Protein AF-0000000078977276 (afdb_homodimer)

Sequence (612 aa):
MGPTPCRNLHWVFKVGDRTATIRFYEDVLLMKPLRHEEFTEGCAAACNGPYDGMWSKTMIGYGPEDDNFVLELTYNYGVKSYELGNDYMGITIRSKRVYGNIQVPCVEVAAPDGYRFWVQDEEPQLPGPSSSSPSSPPCPMTELRLHVTDLERSLAFWSGFLGFSSRRPAPGEALLSCGPGQCELRLVQLPQGQPLQRGTAFGRVAFACPGEQLQQLEADVRAAGYTVHTPYVSLDTPGKATVQVVILQDPDGHEICFVGDAGFRELSVWDPSASRLLAEALEKDRSAEWFKQREEREARMRAKGVMGPTPCRNLHWVFKVGDRTATIRFYEDVLLMKPLRHEEFTEGCAAACNGPYDGMWSKTMIGYGPEDDNFVLELTYNYGVKSYELGNDYMGITIRSKRVYGNIQVPCVEVAAPDGYRFWVQDEEPQLPGPSSSSPSSPPCPMTELRLHVTDLERSLAFWSGFLGFSSRRPAPGEALLSCGPGQCELRLVQLPQGQPLQRGTAFGRVAFACPGEQLQQLEADVRAAGYTVHTPYVSLDTPGKATVQVVILQDPDGHEICFVGDAGFRELSVWDPSASRLLAEALEKDRSAEWFKQREEREARMRAKGV

pLDDT: mean 92.53, std 9.98, range [44.12, 98.81]

Nearest PDB structures (foldseek):
  3zi1-assembly1_A  TM=5.920E-01  e=2.565E-27  Homo sapiens
  3rri-assembly1_A  TM=7.512E-01  e=1.408E-07  Alicyclobacillus acidocaldarius subsp. acidocaldarius DSM 446
  3hnq-assembly1_A  TM=7.568E-01  e=2.125E-07  Salmonella enterica subsp. enterica serovar Typhimurium
  3ey8-assembly1_A  TM=7.517E-01  e=6.900E-07  Vibrio cholerae
  3zw5-assembly1_B  TM=7.588E-01  e=9.823E-07  Homo sapiens

Foldseek 3Di:
DDDPPDDAFEEEDEDAPPVVVVCCCCQQQVKAWDDKDKDAAADPVCSQHPDGGIKMWTWIGRDDRVPDYTYIYIYDPPHRDDDDDPPDDDDDDDDPVSVVSHDDQWDWDADPVGHIDIAGPDADDDFPPPPPPVPDGQDRQAEDEDEDADPVQQCCVVCVPVNWDWDDPDPQKIWTHPDTSHRIYIYGHDPHPDADDCPPVHDEEEDEDAPVCQQVVVVSCVVVPFFWPDHWDWDDDPPAFIKIWTWGAGPNGHIYIYIHDVRVVRRVPDDPCVVVVVVVVVVPDCVVVVVVVVVVVVVVVVVVVD/DDDPPDDAFEEEDEDAPPVVVVCCCCQQQVKAWDDKDKDAAADPVCSQHPDGGIKMWTWIGHDDRVPDYTYIYIYDPPHRDDDDDPPDDDDDDDDPVSVVSHDDQWDWDADPVGHIDIAGPDADDDFPPPDPPVPDGQDRQAEDEDEDADPVQQCCVVCVPVNWDWDDPDPQKIWTHPDTSHRIYIYGHDPHPDADDCPPVHDEEEDEDAPVCQQVVVVSCVVVPFFWPAHWDWDDDPPAFIKIWTWGAGPNGHIYIYIHDVRVVRRVPDDPCVVVVVVVVVVPDCVVVVVVVVVVVVVVVVVVVD

Secondary structure (DSSP, 8-state):
---SS-EEEEEEEEES-HHHHHHIIIIIS--EEEEEEEESS--TT-TT-S--S-EEEEEEESS-TTT--EEEEEEETT-----B-SSEEEEEEE-HHHHHH---SEEEEE-TTS-EEEEESSPPPPP-TT-S-TTSPPPSEEEEEEEES-HHHHHIIIIIIT--EEE-SSTTEEEEESSTTSPEEEEEEPPTTPPP--BS---EEEEEE-GGGHHHHHHHHHHTT-EEEEEEEEE--TTS--EEEEEEE-TT--EEEEEEHHHHHHHT---TTHHHHHHHHHHH--HHHHHHHHHHHHHHHHHTT-/---SS-EEEEEEEEES-HHHHHHIIIIIS--EEEEEEEESS--TT-TT-S--S-EEEEEEESS-TTT--EEEEEEETT-----B-SSEEEEEEE-HHHHHH---SEEEEE-TTS-EEEEESSPPPPP-TT-S-TTSPPPSEEEEEEEES-HHHHHIIIIIIT--EEE-SSTTEEEEESSTTSPEEEEEEPPTTPPP--BS---EEEEEE-GGGHHHHHHHHHHTT-EEEEEEEEE--TTS--EEEEEEE-TT--EEEEEEHHHHHHHT---TTHHHHHHHHHHH--HHHHHHHHHHHHHHHHHTT-

Radius of gyration: 29.67 Å; Cα contacts (8 Å, |Δi|>4): 1349; chains: 2; bounding box: 80×82×67 Å

Structure (mmCIF, N/CA/C/O backbone):
data_AF-0000000078977276-model_v1
#
loop_
_entity.id
_entity.type
_entity.pdbx_description
1 polymer 'VOC domain-containing protein'
#
loop_
_atom_site.group_PDB
_atom_site.id
_atom_site.type_symbol
_atom_site.label_atom_id
_atom_site.label_alt_id
_atom_site.label_comp_id
_atom_site.label_asym_id
_atom_site.label_entity_id
_atom_site.label_seq_id
_atom_site.pdbx_PDB_ins_code
_atom_site.Cartn_x
_atom_site.Cartn_y
_atom_site.Cartn_z
_atom_site.occupancy
_atom_site.B_iso_or_equiv
_atom_site.auth_seq_id
_atom_site.auth_comp_id
_atom_site.auth_asym_id
_atom_site.auth_atom_id
_atom_site.pdbx_PDB_model_num
ATOM 1 N N . MET A 1 1 ? -13.047 23.141 29.188 1 70.69 1 MET A N 1
ATOM 2 C CA . MET A 1 1 ? -13.602 23.031 27.844 1 70.69 1 MET A CA 1
ATOM 3 C C . MET A 1 1 ? -12.531 23.297 26.781 1 70.69 1 MET A C 1
ATOM 5 O O . MET A 1 1 ? -11.641 24.125 27 1 70.69 1 MET A O 1
ATOM 9 N N . GLY A 1 2 ? -12.43 22.5 25.719 1 82.69 2 GLY A N 1
ATOM 10 C CA . GLY A 1 2 ? -11.43 22.688 24.672 1 82.69 2 GLY A CA 1
ATOM 11 C C . GLY A 1 2 ? -11.586 23.984 23.922 1 82.69 2 GLY A C 1
ATOM 12 O O . GLY A 1 2 ? -12.562 24.719 24.125 1 82.69 2 GLY A O 1
ATOM 13 N N . PRO A 1 3 ? -10.57 24.438 23.234 1 92.06 3 PRO A N 1
ATOM 14 C CA . PRO A 1 3 ? -10.633 25.688 22.484 1 92.06 3 PRO A CA 1
ATOM 15 C C . PRO A 1 3 ? -11.766 25.719 21.453 1 92.06 3 PRO A C 1
ATOM 17 O O . PRO A 1 3 ? -11.984 24.734 20.75 1 92.06 3 PRO A O 1
ATOM 20 N N . THR A 1 4 ? -12.562 26.828 21.406 1 92.12 4 THR A N 1
ATOM 21 C CA . THR A 1 4 ? -13.664 27 20.469 1 92.12 4 THR A CA 1
ATOM 22 C C . THR A 1 4 ? -13.891 28.484 20.172 1 92.12 4 THR A C 1
ATOM 24 O O . THR A 1 4 ? -13.859 29.312 21.078 1 92.12 4 THR A O 1
ATOM 27 N N . PRO A 1 5 ? -14.18 28.812 18.969 1 94.31 5 PRO A N 1
ATOM 28 C CA . PRO A 1 5 ? -14.094 28 17.75 1 94.31 5 PRO A CA 1
ATOM 29 C C . PRO A 1 5 ? -12.664 27.594 17.406 1 94.31 5 PRO A C 1
ATOM 31 O O . PRO A 1 5 ? -11.711 28.234 17.859 1 94.31 5 PRO A O 1
ATOM 34 N N . CYS A 1 6 ? -12.539 26.531 16.797 1 95.62 6 CYS A N 1
ATOM 35 C CA . CYS A 1 6 ? -11.242 25.984 16.391 1 95.62 6 CYS A CA 1
ATOM 36 C C . CYS A 1 6 ? -11.141 25.859 14.883 1 95.62 6 CYS A C 1
ATOM 38 O O . CYS A 1 6 ? -12.094 25.438 14.227 1 95.62 6 CYS A O 1
ATOM 40 N N . ARG A 1 7 ? -9.992 26.25 14.344 1 95.88 7 ARG A 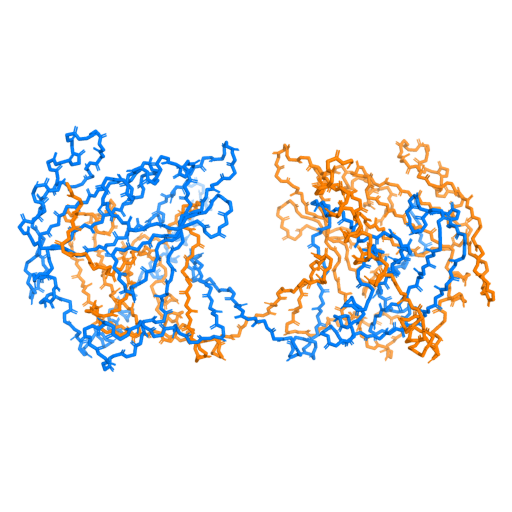N 1
ATOM 41 C CA . ARG A 1 7 ? -9.703 26.172 12.914 1 95.88 7 ARG A CA 1
ATOM 42 C C . ARG A 1 7 ? -8.406 25.422 12.656 1 95.88 7 ARG A C 1
ATOM 44 O O . ARG A 1 7 ? -7.371 25.719 13.258 1 95.88 7 ARG A O 1
ATOM 51 N N . ASN A 1 8 ? -8.492 24.391 11.836 1 95.88 8 ASN A N 1
ATOM 52 C CA . ASN A 1 8 ? -7.238 23.719 11.5 1 95.88 8 ASN A CA 1
ATOM 53 C C . ASN A 1 8 ? -6.383 24.578 10.57 1 95.88 8 ASN A C 1
ATOM 55 O O . ASN A 1 8 ? -6.906 25.359 9.781 1 95.88 8 ASN A O 1
ATOM 59 N N . LEU A 1 9 ? -5.141 24.438 10.672 1 98.06 9 LEU A N 1
ATOM 60 C CA . LEU A 1 9 ? -4.242 25.328 9.945 1 98.06 9 LEU A CA 1
ATOM 61 C C . LEU A 1 9 ? -3.301 24.547 9.039 1 98.06 9 LEU A C 1
ATOM 63 O O . LEU A 1 9 ? -3.355 24.672 7.816 1 98.06 9 LEU A O 1
ATOM 67 N N . HIS A 1 10 ? -2.365 23.75 9.68 1 98.75 10 HIS A N 1
ATOM 68 C CA . HIS A 1 10 ? -1.341 23.125 8.852 1 98.75 10 HIS A CA 1
ATOM 69 C C . HIS A 1 10 ? -0.659 21.969 9.578 1 98.75 10 HIS A C 1
ATOM 71 O O . HIS A 1 10 ? -0.83 21.812 10.789 1 98.75 10 HIS A O 1
ATOM 77 N N . TRP A 1 11 ? -0.006 21.125 8.773 1 98.69 11 TRP A N 1
ATOM 78 C CA . TRP A 1 11 ? 0.954 20.125 9.234 1 98.69 11 TRP A CA 1
ATOM 79 C C . TRP A 1 11 ? 2.379 20.531 8.875 1 98.69 11 TRP A C 1
ATOM 81 O O . TRP A 1 11 ? 2.637 21 7.766 1 98.69 11 TRP A O 1
ATOM 91 N N . VAL A 1 12 ? 3.27 20.344 9.859 1 98.44 12 VAL A N 1
ATOM 92 C CA . VAL A 1 12 ? 4.656 20.75 9.664 1 98.44 12 VAL A CA 1
ATOM 93 C C . VAL A 1 12 ? 5.496 19.547 9.25 1 98.44 12 VAL A C 1
ATOM 95 O O . VAL A 1 12 ? 5.508 18.531 9.945 1 98.44 12 VAL A O 1
ATOM 98 N N . PHE A 1 13 ? 6.219 19.672 8.148 1 98.12 13 PHE A N 1
ATOM 99 C CA . PHE A 1 13 ? 7.234 18.719 7.734 1 98.12 13 PHE A CA 1
ATOM 100 C C . PHE A 1 13 ? 8.633 19.297 7.914 1 98.12 13 PHE A C 1
ATOM 102 O O . PHE A 1 13 ? 8.852 20.484 7.691 1 98.12 13 PHE A O 1
ATOM 109 N N . LYS A 1 14 ? 9.547 18.453 8.242 1 97.31 14 LYS A N 1
ATOM 110 C CA . LYS A 1 14 ? 10.969 18.75 8.109 1 97.31 14 LYS A CA 1
ATOM 111 C C . LYS A 1 14 ? 11.523 18.203 6.797 1 97.31 14 LYS A C 1
ATOM 113 O O . LYS A 1 14 ? 11.305 17.031 6.465 1 97.31 14 LYS A O 1
ATOM 118 N N . VAL A 1 15 ? 12.234 19.047 6.113 1 96.5 15 VAL A N 1
ATOM 119 C CA . VAL A 1 15 ? 12.641 18.656 4.77 1 96.5 15 VAL A CA 1
ATOM 120 C C . VAL A 1 15 ? 14.164 18.703 4.652 1 96.5 15 VAL A C 1
ATOM 122 O O . VAL A 1 15 ? 14.805 19.609 5.184 1 96.5 15 VAL A O 1
ATOM 125 N N . GLY A 1 16 ? 14.742 17.75 3.951 1 93.88 16 GLY A N 1
ATOM 126 C CA . GLY A 1 16 ? 16.172 17.672 3.729 1 93.88 16 GLY A CA 1
ATOM 127 C C . GLY A 1 16 ? 16.609 18.281 2.41 1 93.88 16 GLY A C 1
ATOM 128 O O . GLY A 1 16 ? 17.25 19.344 2.393 1 93.88 16 GLY A O 1
ATOM 129 N N . ASP A 1 17 ? 16.172 17.734 1.27 1 91.12 17 ASP A N 1
ATOM 130 C CA . ASP A 1 17 ? 16.438 18.25 -0.065 1 91.12 17 ASP A CA 1
ATOM 131 C C . ASP A 1 17 ? 15.359 19.234 -0.494 1 91.12 17 ASP A C 1
ATOM 133 O O . ASP A 1 17 ? 14.344 18.844 -1.073 1 91.12 17 ASP A O 1
ATOM 137 N N . ARG A 1 18 ? 15.648 20.453 -0.232 1 92.75 18 ARG A N 1
ATOM 138 C CA . ARG A 1 18 ? 14.641 21.484 -0.419 1 92.75 18 ARG A CA 1
ATOM 139 C C . ARG A 1 18 ? 14.234 21.594 -1.886 1 92.75 18 ARG A C 1
ATOM 141 O O . ARG A 1 18 ? 13.062 21.781 -2.201 1 92.75 18 ARG A O 1
ATOM 148 N N . THR A 1 19 ? 15.188 21.469 -2.809 1 92.62 19 THR A N 1
ATOM 149 C CA . THR A 1 19 ? 14.906 21.609 -4.234 1 92.62 19 THR A CA 1
ATOM 150 C C . THR A 1 19 ? 13.992 20.5 -4.723 1 92.62 19 THR A C 1
ATOM 152 O O . THR A 1 19 ? 12.961 20.75 -5.336 1 92.62 19 THR A O 1
ATOM 155 N N . ALA A 1 20 ? 14.375 19.266 -4.434 1 94 20 ALA A N 1
ATOM 156 C CA . ALA A 1 20 ? 13.555 18.125 -4.832 1 94 20 ALA A CA 1
ATOM 157 C C . ALA A 1 20 ? 12.172 18.188 -4.184 1 94 20 ALA A C 1
ATOM 159 O O . ALA A 1 20 ? 11.172 17.844 -4.809 1 94 20 ALA A O 1
ATOM 160 N N . THR A 1 21 ? 12.188 18.656 -2.994 1 96.06 21 THR A N 1
ATOM 161 C CA . THR A 1 21 ? 10.945 18.75 -2.238 1 96.06 21 THR A CA 1
ATOM 162 C C . THR A 1 21 ? 9.992 19.766 -2.885 1 96.06 21 THR A C 1
ATOM 164 O O . THR A 1 21 ? 8.82 19.469 -3.098 1 96.06 21 THR A O 1
ATOM 167 N N . ILE A 1 22 ? 10.445 20.891 -3.158 1 96.75 22 ILE A N 1
ATOM 168 C CA . ILE A 1 22 ? 9.602 21.922 -3.74 1 96.75 22 ILE A CA 1
ATOM 169 C C . ILE A 1 22 ? 9.086 21.469 -5.102 1 96.75 22 ILE A C 1
ATOM 171 O O . ILE A 1 22 ? 7.918 21.672 -5.434 1 96.75 22 ILE A O 1
ATOM 175 N N . ARG A 1 23 ? 9.914 20.797 -5.914 1 95.81 23 ARG A N 1
ATOM 176 C CA . ARG A 1 23 ? 9.484 20.25 -7.195 1 95.81 23 ARG A CA 1
ATOM 177 C C . ARG A 1 23 ? 8.352 19.25 -7.008 1 95.81 23 ARG A C 1
ATOM 179 O O . ARG A 1 23 ? 7.391 19.234 -7.781 1 95.81 23 ARG A O 1
ATOM 186 N N . PHE A 1 24 ? 8.484 18.422 -6.008 1 97.06 24 PHE A N 1
ATOM 187 C CA . PHE A 1 24 ? 7.449 17.438 -5.73 1 97.06 24 PHE A CA 1
ATOM 188 C C . PHE A 1 24 ? 6.125 18.125 -5.414 1 97.06 24 PHE A C 1
ATOM 190 O O . PHE A 1 24 ? 5.094 17.797 -6.004 1 97.06 24 PHE A O 1
ATOM 197 N N . TYR A 1 25 ? 6.094 19.078 -4.559 1 98.38 25 TYR A N 1
ATOM 198 C CA . TYR A 1 25 ? 4.852 19.672 -4.086 1 98.38 25 TYR A CA 1
ATOM 199 C C . TYR A 1 25 ? 4.238 20.578 -5.152 1 98.38 25 TYR A C 1
ATOM 201 O O . TYR A 1 25 ? 3.014 20.641 -5.285 1 98.38 25 TYR A O 1
ATOM 209 N N . GLU A 1 26 ? 5.086 21.219 -5.934 1 98.06 26 GLU A N 1
ATOM 210 C CA . GLU A 1 26 ? 4.566 22.125 -6.961 1 98.06 26 GLU A CA 1
ATOM 211 C C . GLU A 1 26 ? 4.188 21.359 -8.227 1 98.06 26 GLU A C 1
ATOM 213 O O . GLU A 1 26 ? 3.113 21.578 -8.789 1 98.06 26 GLU A O 1
ATOM 218 N N . ASP A 1 27 ? 5.09 20.453 -8.648 1 97.06 27 ASP A N 1
ATOM 219 C CA . ASP A 1 27 ? 4.926 19.859 -9.969 1 97.06 27 ASP A CA 1
ATOM 220 C C . ASP A 1 27 ? 4.102 18.562 -9.898 1 97.06 27 ASP A C 1
ATOM 222 O O . ASP A 1 27 ? 3.381 18.234 -10.844 1 97.06 27 ASP A O 1
ATOM 226 N N . VAL A 1 28 ? 4.203 17.844 -8.797 1 96.38 28 VAL A N 1
ATOM 227 C CA . VAL A 1 28 ? 3.484 16.578 -8.68 1 96.38 28 VAL A CA 1
ATOM 228 C C . VAL A 1 28 ? 2.145 16.797 -7.984 1 96.38 28 VAL A C 1
ATOM 230 O O . VAL A 1 28 ? 1.091 16.453 -8.523 1 96.38 28 VAL A O 1
ATOM 233 N N . LEU A 1 29 ? 2.141 17.438 -6.859 1 98 29 LEU A N 1
ATOM 234 C CA . LEU A 1 29 ? 0.907 17.625 -6.105 1 98 29 LEU A CA 1
ATOM 235 C C . LEU A 1 29 ? 0.214 18.922 -6.516 1 98 29 LEU A C 1
ATOM 237 O O . LEU A 1 29 ? -0.902 19.203 -6.07 1 98 29 LEU A O 1
ATOM 241 N N . LEU A 1 30 ? 0.873 19.75 -7.301 1 98.31 30 LEU A N 1
ATOM 242 C CA . LEU A 1 30 ? 0.306 20.938 -7.922 1 98.31 30 LEU A CA 1
ATOM 243 C C . LEU A 1 30 ? -0.084 21.969 -6.863 1 98.31 30 LEU A C 1
ATOM 245 O O . LEU A 1 30 ? -1.109 22.641 -6.992 1 98.31 30 LEU A O 1
ATOM 249 N N . MET A 1 31 ? 0.7 22.031 -5.785 1 98.44 31 MET A N 1
ATOM 250 C CA . MET A 1 31 ? 0.501 23.062 -4.777 1 98.44 31 MET A CA 1
ATOM 251 C C . MET A 1 31 ? 1.223 24.359 -5.168 1 98.44 31 MET A C 1
ATOM 253 O O . MET A 1 31 ? 2.035 24.359 -6.094 1 98.44 31 MET A O 1
ATOM 257 N N . LYS A 1 32 ? 0.881 25.375 -4.43 1 97.69 32 LYS A N 1
ATOM 258 C CA . LYS A 1 32 ? 1.524 26.656 -4.645 1 97.69 32 LYS A CA 1
ATOM 259 C C . LYS A 1 32 ? 2.096 27.219 -3.344 1 97.69 32 LYS A C 1
ATOM 261 O O . LYS A 1 32 ? 1.455 27.141 -2.293 1 97.69 32 LYS A O 1
ATOM 266 N N . PRO A 1 33 ? 3.305 27.844 -3.4 1 98.44 33 PRO A N 1
ATOM 267 C CA . PRO A 1 33 ? 3.795 28.562 -2.219 1 98.44 33 PRO A CA 1
ATOM 268 C C . PRO A 1 33 ? 2.885 29.719 -1.807 1 98.44 33 PRO A C 1
ATOM 270 O O . PRO A 1 33 ? 2.422 30.469 -2.662 1 98.44 33 PRO A O 1
ATOM 273 N N . LEU A 1 34 ? 2.678 29.797 -0.556 1 98.31 34 LEU A N 1
ATOM 274 C CA . LEU A 1 34 ? 1.812 30.844 -0.014 1 98.31 34 LEU A CA 1
ATOM 275 C C . LEU A 1 34 ? 2.631 31.906 0.7 1 98.31 34 LEU A C 1
ATOM 277 O O . LEU A 1 34 ? 2.289 33.094 0.654 1 98.31 34 LEU A O 1
ATOM 281 N N . ARG A 1 35 ? 3.713 31.453 1.392 1 97.19 35 ARG A N 1
ATOM 282 C CA . ARG A 1 35 ? 4.684 32.344 2.041 1 97.19 35 ARG A CA 1
ATOM 283 C C . ARG A 1 35 ? 6.031 31.641 2.197 1 97.19 35 ARG A C 1
ATOM 285 O O . ARG A 1 35 ? 6.102 30.406 2.236 1 97.19 35 ARG A O 1
ATOM 292 N N . HIS A 1 36 ? 7.02 32.438 2.203 1 96.81 36 HIS A N 1
ATOM 293 C CA . HIS A 1 36 ? 8.383 31.953 2.43 1 96.81 36 HIS A CA 1
ATOM 294 C C . HIS A 1 36 ? 9.164 32.906 3.32 1 96.81 36 HIS A C 1
ATOM 296 O O . HIS A 1 36 ? 9.195 34.125 3.059 1 96.81 36 HIS A O 1
ATOM 302 N N . GLU A 1 37 ? 9.688 32.375 4.352 1 95.25 37 GLU A N 1
ATOM 303 C CA . GLU A 1 37 ? 10.484 33.156 5.293 1 95.25 37 GLU A CA 1
ATOM 304 C C . GLU A 1 37 ? 11.828 32.5 5.559 1 95.25 37 GLU A C 1
ATOM 306 O O . GLU A 1 37 ? 11.922 31.266 5.629 1 95.25 37 GLU A O 1
ATOM 311 N N . GLU A 1 38 ? 12.836 33.281 5.711 1 94.44 38 GLU A N 1
ATOM 312 C CA . GLU A 1 38 ? 14.172 32.844 6.109 1 94.44 38 GLU A CA 1
ATOM 313 C C . GLU A 1 38 ? 14.531 33.375 7.5 1 94.44 38 GLU A C 1
ATOM 315 O O . GLU A 1 38 ? 14.234 34.5 7.832 1 94.44 38 GLU A O 1
ATOM 320 N N . PHE A 1 39 ? 15.125 32.469 8.234 1 93.62 39 PHE A N 1
ATOM 321 C CA . PHE A 1 39 ? 15.492 32.812 9.602 1 93.62 39 PHE A CA 1
ATOM 322 C C . PHE A 1 39 ? 16.969 32.531 9.859 1 93.62 39 PHE A C 1
ATOM 324 O O . PHE A 1 39 ? 17.5 31.531 9.391 1 93.62 39 PHE A O 1
ATOM 331 N N . THR A 1 40 ? 17.531 33.406 10.688 1 91.44 40 THR A N 1
ATOM 332 C CA . THR A 1 40 ? 18.953 33.25 10.969 1 91.44 40 THR A CA 1
ATOM 333 C C . THR A 1 40 ? 19.156 32.656 12.367 1 91.44 40 THR A C 1
ATOM 335 O O . THR A 1 40 ? 20.281 32.344 12.742 1 91.44 40 THR A O 1
ATOM 338 N N . GLU A 1 41 ? 18.094 32.656 13.133 1 88.25 41 GLU A N 1
ATOM 339 C CA . GLU A 1 41 ? 18.125 32.062 14.469 1 88.25 41 GLU A CA 1
ATOM 340 C C . GLU A 1 41 ? 17 31.047 14.664 1 88.25 41 GLU A C 1
ATOM 342 O O . GLU A 1 41 ? 15.992 31.094 13.969 1 88.25 41 GLU A O 1
ATOM 347 N N . GLY A 1 42 ? 17.203 30.219 15.562 1 87.88 42 GLY A N 1
ATOM 348 C CA . GLY A 1 42 ? 16.188 29.219 15.852 1 87.88 42 GLY A CA 1
ATOM 349 C C . GLY A 1 42 ? 14.875 29.812 16.344 1 87.88 42 GLY A C 1
ATOM 350 O O . GLY A 1 42 ? 14.852 30.953 16.828 1 87.88 42 GLY A O 1
ATOM 351 N N . CYS A 1 43 ? 13.844 29.078 16.203 1 88.75 43 CYS A N 1
ATOM 352 C CA . CYS A 1 43 ? 12.516 29.5 16.656 1 88.75 43 CYS A CA 1
ATOM 353 C C . CYS A 1 43 ? 12.305 29.188 18.125 1 88.75 43 CYS A C 1
ATOM 355 O O . CYS A 1 43 ? 12.578 28.078 18.578 1 88.75 43 CYS A O 1
ATOM 357 N N . ALA A 1 44 ? 11.727 30.125 18.859 1 85.88 44 ALA A N 1
ATOM 358 C CA . ALA A 1 44 ? 11.508 29.984 20.297 1 85.88 44 ALA A CA 1
ATOM 359 C C . ALA A 1 44 ? 10.523 28.859 20.594 1 85.88 44 ALA A C 1
ATOM 361 O O . ALA A 1 44 ? 10.547 28.281 21.688 1 85.88 44 ALA A O 1
ATOM 362 N N . ALA A 1 45 ? 9.727 28.531 19.672 1 88.75 45 ALA A N 1
ATOM 363 C CA . ALA A 1 45 ? 8.758 27.453 19.844 1 88.75 45 ALA A CA 1
ATOM 364 C C . ALA A 1 45 ? 9.227 26.172 19.156 1 88.75 45 ALA A C 1
ATOM 366 O O . ALA A 1 45 ? 8.43 25.281 18.875 1 88.75 45 ALA A O 1
ATOM 367 N N . ALA A 1 46 ? 10.406 26.156 18.688 1 89.69 46 ALA A N 1
ATOM 368 C CA . ALA A 1 46 ? 11.023 24.984 18.062 1 89.69 46 ALA A CA 1
ATOM 369 C C . ALA A 1 46 ? 10.297 24.594 16.781 1 89.69 46 ALA A C 1
ATOM 371 O O . ALA A 1 46 ? 10.086 23.406 16.516 1 89.69 46 ALA A O 1
ATOM 372 N N . CYS A 1 47 ? 9.898 25.625 16.094 1 89.75 47 CYS A N 1
ATOM 373 C CA . CYS A 1 47 ? 9.227 25.359 14.828 1 89.75 47 CYS A CA 1
ATOM 374 C C . CYS A 1 47 ? 10.094 24.516 13.906 1 89.75 47 CYS A C 1
ATOM 376 O O . CYS A 1 47 ? 9.594 23.672 13.18 1 89.75 47 CYS A O 1
ATOM 378 N N . ASN A 1 48 ? 11.367 24.703 13.945 1 91.69 48 ASN A N 1
ATOM 379 C CA . ASN A 1 48 ? 12.289 24.016 13.055 1 91.69 48 ASN A CA 1
ATOM 380 C C . ASN A 1 48 ? 12.984 22.844 13.758 1 91.69 48 ASN A C 1
ATOM 382 O O . ASN A 1 48 ? 13.945 22.297 13.234 1 91.69 48 ASN A O 1
ATOM 386 N N . GLY A 1 49 ? 12.539 22.453 14.906 1 89.12 49 GLY A N 1
ATOM 387 C CA . GLY A 1 49 ? 13.164 21.406 15.695 1 89.12 49 GLY A CA 1
ATOM 388 C C . GLY A 1 49 ? 14.258 21.922 16.609 1 89.12 49 GLY A C 1
ATOM 389 O O . GLY A 1 49 ? 14.289 23.109 16.938 1 89.12 49 GLY A O 1
ATOM 390 N N . PRO A 1 50 ? 14.977 21.016 17.109 1 87.69 50 PRO A N 1
ATOM 391 C CA . PRO A 1 50 ? 16.031 21.406 18.047 1 87.69 50 PRO A CA 1
ATOM 392 C C . PRO A 1 50 ? 17.266 21.969 17.344 1 87.69 50 PRO A C 1
ATOM 394 O O . PRO A 1 50 ? 18.406 21.672 17.734 1 87.69 50 PRO A O 1
ATOM 397 N N . TYR A 1 51 ? 17.094 22.688 16.297 1 89.19 51 TYR A N 1
ATOM 398 C CA . TYR A 1 51 ? 18.188 23.203 15.5 1 89.19 51 TYR A CA 1
ATOM 399 C C . TYR A 1 51 ? 18.359 24.703 15.68 1 89.19 51 TYR A C 1
ATOM 401 O O . TYR A 1 51 ? 17.359 25.453 15.672 1 89.19 51 TYR A O 1
ATOM 409 N N . ASP A 1 52 ? 19.594 25.219 15.828 1 85.25 52 ASP A N 1
ATOM 410 C CA . ASP A 1 52 ? 19.828 26.625 16.156 1 85.25 52 ASP A CA 1
ATOM 411 C C . ASP A 1 52 ? 20.453 27.359 14.969 1 85.25 52 ASP A C 1
ATOM 413 O O . ASP A 1 52 ? 20.719 28.562 15.055 1 85.25 52 ASP A O 1
ATOM 417 N N . GLY A 1 53 ? 20.609 26.797 13.883 1 87.69 53 GLY A N 1
ATOM 418 C CA . GLY A 1 53 ? 21.203 27.438 12.719 1 87.69 53 GLY A CA 1
ATOM 419 C C . GLY A 1 53 ? 20.188 28.078 11.797 1 87.69 53 GLY A C 1
ATOM 420 O O . GLY A 1 53 ? 19.047 28.312 12.195 1 87.69 53 GLY A O 1
ATOM 421 N N . MET A 1 54 ? 20.656 28.469 10.656 1 93.56 54 MET A N 1
ATOM 422 C CA . MET A 1 54 ? 19.797 29.062 9.641 1 93.56 54 MET A CA 1
ATOM 423 C C . MET A 1 54 ? 18.734 28.078 9.164 1 93.56 54 MET A C 1
ATOM 425 O O . MET A 1 54 ? 19.031 26.891 8.961 1 93.56 54 MET A O 1
ATOM 429 N N . TRP A 1 55 ? 17.547 28.578 8.984 1 95 55 TRP A N 1
ATOM 430 C CA . TRP A 1 55 ? 16.469 27.719 8.484 1 95 55 TRP A CA 1
ATOM 431 C C . TRP A 1 55 ? 15.43 28.547 7.734 1 95 55 TRP A C 1
ATOM 433 O O . TRP A 1 55 ? 15.492 29.781 7.723 1 95 55 TRP A O 1
ATOM 443 N N . SER A 1 56 ? 14.586 27.891 7.059 1 96.06 56 SER A N 1
ATOM 444 C CA . SER A 1 56 ? 13.508 28.562 6.336 1 96.06 56 SER A CA 1
ATOM 445 C C . SER A 1 56 ? 12.172 27.859 6.57 1 96.06 56 SER A C 1
ATOM 447 O O . SER A 1 56 ? 12.141 26.688 6.969 1 96.06 56 SER A O 1
ATOM 449 N N . LYS A 1 57 ? 11.18 28.609 6.375 1 96.25 57 LYS A N 1
ATOM 450 C CA . LYS A 1 57 ? 9.789 28.172 6.449 1 96.25 57 LYS A CA 1
ATOM 451 C C . LYS A 1 57 ? 9.047 28.484 5.16 1 96.25 57 LYS A C 1
ATOM 453 O O . LYS A 1 57 ? 9.039 29.641 4.703 1 96.25 57 LYS A O 1
ATOM 458 N N . THR A 1 58 ? 8.484 27.484 4.516 1 97.94 58 THR A N 1
ATOM 459 C CA . THR A 1 58 ? 7.629 27.672 3.352 1 97.94 58 THR A CA 1
ATOM 460 C C . THR A 1 58 ? 6.23 27.109 3.613 1 97.94 58 THR A C 1
ATOM 462 O O . THR A 1 58 ? 6.074 25.938 3.934 1 97.94 58 THR A O 1
ATOM 465 N N . MET A 1 59 ? 5.246 27.984 3.578 1 98.44 59 MET A N 1
ATOM 466 C CA . MET A 1 59 ? 3.859 27.531 3.562 1 98.44 59 MET A CA 1
ATOM 467 C C . MET A 1 59 ? 3.398 27.234 2.139 1 98.44 59 MET A C 1
ATOM 469 O O . MET A 1 59 ? 3.57 28.062 1.243 1 98.44 59 MET A O 1
ATOM 473 N N . ILE A 1 60 ? 2.822 26.047 1.919 1 98.69 60 ILE A N 1
ATOM 474 C CA . ILE A 1 60 ? 2.455 25.625 0.571 1 98.69 60 ILE A CA 1
ATOM 475 C C . ILE A 1 60 ? 1.121 24.891 0.607 1 98.69 60 ILE A C 1
ATOM 477 O O . ILE A 1 60 ? 0.843 24.141 1.552 1 98.69 60 ILE A O 1
ATOM 481 N N . GLY A 1 61 ? 0.25 25.078 -0.339 1 98.44 61 GLY A N 1
ATOM 482 C CA . GLY A 1 61 ? -1.057 24.453 -0.366 1 98.44 61 GLY A CA 1
ATOM 483 C C . GLY A 1 61 ? -1.874 24.812 -1.591 1 98.44 61 GLY A C 1
ATOM 484 O O . GLY A 1 61 ? -1.318 25.219 -2.617 1 98.44 61 GLY A O 1
ATOM 485 N N . TYR A 1 62 ? -3.174 24.547 -1.483 1 97.62 62 TYR A N 1
ATOM 486 C CA . TYR A 1 62 ? -4.051 24.703 -2.639 1 97.62 62 TYR A CA 1
ATOM 487 C C . TYR A 1 62 ? -4.824 26.016 -2.566 1 97.62 62 TYR A C 1
ATOM 489 O O . TYR A 1 62 ? -5.562 26.359 -3.492 1 97.62 62 TYR A O 1
ATOM 497 N N . GLY A 1 63 ? -4.664 26.781 -1.484 1 95.81 63 GLY A N 1
ATOM 498 C CA . GLY A 1 63 ? -5.344 28.047 -1.271 1 95.81 63 GLY A CA 1
ATOM 499 C C . GLY A 1 63 ? -4.922 28.734 0.009 1 95.81 63 GLY A C 1
ATOM 500 O O . GLY A 1 63 ? -4.059 28.25 0.733 1 95.81 63 GLY A O 1
ATOM 501 N N . PRO A 1 64 ? -5.52 29.891 0.272 1 95.62 64 PRO A N 1
ATOM 502 C CA . PRO A 1 64 ? -5.141 30.672 1.452 1 95.62 64 PRO A CA 1
ATOM 503 C C . PRO A 1 64 ? -5.363 29.906 2.758 1 95.62 64 PRO A C 1
ATOM 505 O O . PRO A 1 64 ? -6.32 29.141 2.873 1 95.62 64 PRO A O 1
ATOM 508 N N . GLU A 1 65 ? -4.59 30.234 3.73 1 95.06 65 GLU A N 1
ATOM 509 C CA . GLU A 1 65 ? -4.578 29.516 5.004 1 95.06 65 GLU A CA 1
ATOM 510 C C . GLU A 1 65 ? -5.863 29.766 5.789 1 95.06 65 GLU A C 1
ATOM 512 O O . GLU A 1 65 ? -6.18 29.031 6.723 1 95.06 65 GLU A O 1
ATOM 517 N N . ASP A 1 66 ? -6.605 30.75 5.41 1 93.44 66 ASP A N 1
ATOM 518 C CA . ASP A 1 66 ? -7.852 31.047 6.105 1 93.44 66 ASP A CA 1
ATOM 519 C C . ASP A 1 66 ? -8.867 29.922 5.926 1 93.44 66 ASP A C 1
ATOM 521 O O . ASP A 1 66 ? -9.633 29.609 6.84 1 93.44 66 ASP A O 1
ATOM 525 N N . ASP A 1 67 ? -8.742 29.297 4.75 1 90.94 67 ASP A N 1
ATOM 526 C CA . ASP A 1 67 ? -9.812 28.359 4.43 1 90.94 67 ASP A CA 1
ATOM 527 C C . ASP A 1 67 ? -9.242 27.016 3.988 1 90.94 67 ASP A C 1
ATOM 529 O O . ASP A 1 67 ? -9.977 26.156 3.484 1 90.94 67 ASP A O 1
ATOM 533 N N . ASN A 1 68 ? -7.977 26.906 4.098 1 95.81 68 ASN A N 1
ATOM 534 C CA . ASN A 1 68 ? -7.332 25.672 3.648 1 95.81 68 ASN A CA 1
ATOM 535 C C . ASN A 1 68 ? -6.359 25.141 4.695 1 95.81 68 ASN A C 1
ATOM 537 O O . ASN A 1 68 ? -5.645 25.906 5.34 1 95.81 68 ASN A O 1
ATOM 541 N N . PHE A 1 69 ? -6.465 23.828 4.883 1 98 69 PHE A N 1
ATOM 542 C CA . PHE A 1 69 ? -5.352 23.125 5.523 1 98 69 PHE A CA 1
ATOM 543 C C . PHE A 1 69 ? -4.129 23.109 4.613 1 98 69 PHE A C 1
ATOM 545 O O . PHE A 1 69 ? -4.23 22.75 3.438 1 98 69 PHE A O 1
ATOM 552 N N . VAL A 1 70 ? -2.988 23.578 5.113 1 98.69 70 VAL A N 1
ATOM 553 C CA . VAL A 1 70 ? -1.817 23.703 4.25 1 98.69 70 VAL A CA 1
ATOM 554 C C . VAL A 1 70 ? -0.626 23 4.895 1 98.69 70 VAL A C 1
ATOM 556 O O . VAL A 1 70 ? -0.77 22.344 5.93 1 98.69 70 VAL A O 1
ATOM 559 N N . LEU A 1 71 ? 0.516 23 4.18 1 98.81 71 LEU A N 1
ATOM 560 C CA . LEU A 1 71 ? 1.73 22.375 4.68 1 98.81 71 LEU A CA 1
ATOM 561 C C . LEU A 1 71 ? 2.789 23.406 5.02 1 98.81 71 LEU A C 1
ATOM 563 O O . LEU A 1 71 ? 2.959 24.391 4.289 1 98.81 71 LEU A O 1
ATOM 567 N N . GLU A 1 72 ? 3.377 23.234 6.133 1 98.5 72 GLU A N 1
ATOM 568 C CA . GLU A 1 72 ? 4.574 23.984 6.508 1 98.5 72 GLU A CA 1
ATOM 569 C C . GLU A 1 72 ? 5.836 23.156 6.289 1 98.5 72 GLU A C 1
ATOM 571 O O . GLU A 1 72 ? 6.047 22.141 6.969 1 98.5 72 GLU A O 1
ATOM 576 N N . LEU A 1 73 ? 6.648 23.562 5.363 1 98.31 73 LEU A N 1
ATOM 577 C CA . LEU A 1 73 ? 7.93 22.922 5.094 1 98.31 73 LEU A CA 1
ATOM 578 C C . LEU A 1 73 ? 9.062 23.641 5.816 1 98.31 73 LEU A C 1
ATOM 580 O O . LEU A 1 73 ? 9.352 24.797 5.52 1 98.31 73 LEU A O 1
ATOM 584 N N . THR A 1 74 ? 9.609 22.969 6.758 1 97.5 74 THR A N 1
ATOM 585 C CA . THR A 1 74 ? 10.742 23.547 7.492 1 97.5 74 THR A CA 1
ATOM 586 C C . THR A 1 74 ? 12.055 22.953 6.996 1 97.5 74 THR A C 1
ATOM 588 O O . THR A 1 74 ? 12.227 21.734 6.977 1 97.5 74 THR A O 1
ATOM 591 N N . TYR A 1 75 ? 12.93 23.797 6.594 1 97 75 TYR A N 1
ATOM 592 C CA . TYR A 1 75 ? 14.242 23.422 6.086 1 97 75 TYR A CA 1
ATOM 593 C C . TYR A 1 75 ? 15.352 24 6.953 1 97 75 TYR A C 1
ATOM 595 O O . TYR A 1 75 ? 15.453 25.219 7.109 1 97 75 TYR A O 1
ATOM 603 N N . ASN A 1 76 ? 16.172 23.141 7.547 1 95.31 76 ASN A N 1
ATOM 604 C CA . ASN A 1 76 ? 17.344 23.562 8.32 1 95.31 76 ASN A CA 1
ATOM 605 C C . ASN A 1 76 ? 18.625 23.422 7.504 1 95.31 76 ASN A C 1
ATOM 607 O O . ASN A 1 76 ? 19.016 22.312 7.117 1 95.31 76 ASN A O 1
ATOM 611 N N . TYR A 1 77 ? 19.234 24.562 7.285 1 92.88 77 TYR A N 1
ATOM 612 C CA . TYR A 1 77 ? 20.516 24.516 6.59 1 92.88 77 TYR A CA 1
ATOM 613 C C . TYR A 1 77 ? 21.516 23.625 7.336 1 92.88 77 TYR A C 1
ATOM 615 O O . TYR A 1 77 ? 21.641 23.719 8.562 1 92.88 77 TYR A O 1
ATOM 623 N N . GLY A 1 78 ? 22.125 22.703 6.602 1 88.62 78 GLY A N 1
ATOM 624 C CA . GLY A 1 78 ? 23.125 21.844 7.191 1 88.62 78 GLY A CA 1
ATOM 625 C C . GLY A 1 78 ? 22.578 20.5 7.652 1 88.62 78 GLY A C 1
ATOM 626 O O . GLY A 1 78 ? 23.344 19.625 8.078 1 88.62 78 GLY A O 1
ATOM 627 N N . VAL A 1 79 ? 21.297 20.344 7.664 1 91.25 79 VAL A N 1
ATOM 628 C CA . VAL A 1 79 ? 20.703 19.062 8.023 1 91.25 79 VAL A CA 1
ATOM 629 C C . VAL A 1 79 ? 20.281 18.328 6.758 1 91.25 79 VAL A C 1
ATOM 631 O O . VAL A 1 79 ? 19.375 18.766 6.039 1 91.25 79 VAL A O 1
ATOM 634 N N . LYS A 1 80 ? 20.812 17.188 6.469 1 89.62 80 LYS A N 1
ATOM 635 C CA . LYS A 1 80 ? 20.688 16.484 5.191 1 89.62 80 LYS A CA 1
ATOM 636 C C . LYS A 1 80 ? 19.406 15.672 5.133 1 89.62 80 LYS A C 1
ATOM 638 O O . LYS A 1 80 ? 18.797 15.523 4.062 1 89.62 80 LYS A O 1
ATOM 643 N N . SER A 1 81 ? 19.094 15.109 6.297 1 92.12 81 SER A N 1
ATOM 644 C CA . SER A 1 81 ? 17.938 14.211 6.293 1 92.12 81 SER A CA 1
ATOM 645 C C . SER A 1 81 ? 17.375 14.031 7.695 1 92.12 81 SER A C 1
ATOM 647 O O . SER A 1 81 ? 18.016 14.398 8.68 1 92.12 81 SER A O 1
ATOM 649 N N . TYR A 1 82 ? 16.219 13.578 7.773 1 94.94 82 TYR A N 1
ATOM 650 C CA . TYR A 1 82 ? 15.516 13.266 9.016 1 94.94 82 TYR A CA 1
ATOM 651 C C . TYR A 1 82 ? 15.055 11.82 9.023 1 94.94 82 TYR A C 1
ATOM 653 O O . TYR A 1 82 ? 14.68 11.266 7.988 1 94.94 82 TYR A O 1
ATOM 661 N N . GLU A 1 83 ? 15.055 11.188 10.18 1 93.44 83 GLU A N 1
ATOM 662 C CA . GLU A 1 83 ? 14.648 9.797 10.312 1 93.44 83 GLU A CA 1
ATOM 663 C C . GLU A 1 83 ? 13.133 9.672 10.445 1 93.44 83 GLU A C 1
ATOM 665 O O . GLU A 1 83 ? 12.547 10.148 11.422 1 93.44 83 GLU A O 1
ATOM 670 N N . LEU A 1 84 ? 12.586 8.977 9.484 1 93.69 84 LEU A N 1
ATOM 671 C CA . LEU A 1 84 ? 11.141 8.75 9.508 1 93.69 84 LEU A CA 1
ATOM 672 C C . LEU A 1 84 ? 10.766 7.773 10.609 1 93.69 84 LEU A C 1
ATOM 674 O O . LEU A 1 84 ? 11.461 6.777 10.836 1 93.69 84 LEU A O 1
ATOM 678 N N . GLY A 1 85 ? 9.727 8.047 11.328 1 94.56 85 GLY A N 1
ATOM 679 C CA . GLY A 1 85 ? 9.117 7.109 12.258 1 94.56 85 GLY A CA 1
ATOM 680 C C . GLY A 1 85 ? 7.852 6.469 11.711 1 94.56 85 GLY A C 1
ATOM 681 O O . GLY A 1 85 ? 7.68 6.367 10.492 1 94.56 85 GLY A O 1
ATOM 682 N N . ASN A 1 86 ? 7.066 5.863 12.633 1 94.38 86 ASN A N 1
ATOM 683 C CA . ASN A 1 86 ? 5.789 5.281 12.234 1 94.38 86 ASN A CA 1
ATOM 684 C C . ASN A 1 86 ? 4.609 6.102 12.758 1 94.38 86 ASN A C 1
ATOM 686 O O . ASN A 1 86 ? 3.486 5.602 12.828 1 94.38 86 ASN A O 1
ATOM 690 N N . ASP A 1 87 ? 4.902 7.352 13.156 1 97.62 87 ASP A N 1
ATOM 691 C CA . ASP A 1 87 ? 3.898 8.242 13.734 1 97.62 87 ASP A CA 1
ATOM 692 C C . ASP A 1 87 ? 2.992 8.82 12.648 1 97.62 87 ASP A C 1
ATOM 694 O O . ASP A 1 87 ? 1.767 8.766 12.758 1 97.62 87 ASP A O 1
ATOM 698 N N . TYR A 1 88 ? 3.613 9.383 11.594 1 98.19 88 TYR A N 1
ATOM 699 C CA . TYR A 1 88 ? 2.906 9.945 10.453 1 98.19 88 TYR A CA 1
ATOM 700 C C . TYR A 1 88 ? 2.562 8.859 9.438 1 98.19 88 TYR A C 1
ATOM 702 O O . TYR A 1 88 ? 3.439 8.109 9 1 98.19 88 TYR A O 1
ATOM 710 N N . MET A 1 89 ? 1.269 8.828 9.078 1 97.31 89 MET A N 1
ATOM 711 C CA . MET A 1 89 ? 0.852 7.844 8.078 1 97.31 89 MET A CA 1
ATOM 712 C C . MET A 1 89 ? 0.735 8.484 6.703 1 97.31 89 MET A C 1
ATOM 714 O O . MET A 1 89 ? 1.171 7.91 5.707 1 97.31 89 MET A O 1
ATOM 718 N N . GLY A 1 90 ? 0.076 9.633 6.695 1 98.25 90 GLY A N 1
ATOM 719 C CA . GLY A 1 90 ? -0.093 10.281 5.406 1 98.25 90 GLY A CA 1
ATOM 720 C C . GLY A 1 90 ? -1.2 11.32 5.402 1 98.25 90 GLY A C 1
ATOM 721 O O . GLY A 1 90 ? -1.897 11.5 6.402 1 98.25 90 GLY A O 1
ATOM 722 N N . ILE A 1 91 ? -1.302 12.062 4.324 1 98.75 91 ILE A N 1
ATOM 723 C CA . ILE A 1 91 ? -2.363 13.031 4.078 1 98.75 91 ILE A CA 1
ATOM 724 C C . ILE A 1 91 ? -3.16 12.617 2.84 1 98.75 91 ILE A C 1
ATOM 726 O O . ILE A 1 91 ? -2.584 12.18 1.84 1 98.75 91 ILE A O 1
ATOM 730 N N . THR A 1 92 ? -4.449 12.688 2.936 1 98.5 92 THR A N 1
ATOM 731 C CA . THR A 1 92 ? -5.332 12.414 1.805 1 98.5 92 THR A CA 1
ATOM 732 C C . THR A 1 92 ? -5.641 13.695 1.038 1 98.5 92 THR A C 1
ATOM 734 O O . THR A 1 92 ? -6.035 14.703 1.632 1 98.5 92 THR A O 1
ATOM 737 N N . ILE A 1 93 ? -5.473 13.695 -0.182 1 98.44 93 ILE A N 1
ATOM 738 C CA . ILE A 1 93 ? -5.812 14.773 -1.104 1 98.44 93 ILE A CA 1
ATOM 739 C C . ILE A 1 93 ? -6.914 14.312 -2.053 1 98.44 93 ILE A C 1
ATOM 741 O O . ILE A 1 93 ? -6.773 13.289 -2.73 1 98.44 93 ILE A O 1
ATOM 745 N N . ARG A 1 94 ? -8 14.992 -2.078 1 97.94 94 ARG A N 1
ATOM 746 C CA . ARG A 1 94 ? -9.094 14.727 -3.012 1 97.94 94 ARG A CA 1
ATOM 747 C C . ARG A 1 94 ? -9.125 15.766 -4.129 1 97.94 94 ARG A C 1
ATOM 749 O O . ARG A 1 94 ? -9.562 16.891 -3.92 1 97.94 94 ARG A O 1
ATOM 756 N N . SER A 1 95 ? -8.695 15.391 -5.234 1 97.56 95 SER A N 1
ATOM 757 C CA . SER A 1 95 ? -8.617 16.266 -6.398 1 97.56 95 SER A CA 1
ATOM 758 C C . SER A 1 95 ? -8.43 15.469 -7.684 1 97.56 95 SER A C 1
ATOM 760 O O . SER A 1 95 ? -7.387 14.836 -7.879 1 97.56 95 SER A O 1
ATOM 762 N N . LYS A 1 96 ? -9.414 15.539 -8.562 1 95.19 96 LYS A N 1
ATOM 763 C CA . LYS A 1 96 ? -9.297 14.875 -9.859 1 95.19 96 LYS A CA 1
ATOM 764 C C . LYS A 1 96 ? -8.109 15.422 -10.656 1 95.19 96 LYS A C 1
ATOM 766 O O . LYS A 1 96 ? -7.43 14.672 -11.352 1 95.19 96 LYS A O 1
ATOM 771 N N . ARG A 1 97 ? -7.918 16.688 -10.516 1 96.12 97 ARG A N 1
ATOM 772 C CA . ARG A 1 97 ? -6.832 17.344 -11.234 1 96.12 97 ARG A CA 1
ATOM 773 C C . ARG A 1 97 ? -5.477 16.828 -10.773 1 96.12 97 ARG A C 1
ATOM 775 O O . ARG A 1 97 ? -4.621 16.484 -11.594 1 96.12 97 ARG A O 1
ATOM 782 N N . VAL A 1 98 ? -5.25 16.797 -9.453 1 97.62 98 VAL A N 1
ATOM 783 C CA . VAL A 1 98 ? -3.982 16.312 -8.922 1 97.62 98 VAL A CA 1
ATOM 784 C C . VAL A 1 98 ? -3.811 14.836 -9.266 1 97.62 98 VAL A C 1
ATOM 786 O O . VAL A 1 98 ? -2.729 14.406 -9.672 1 97.62 98 VAL A O 1
ATOM 789 N N . TYR A 1 99 ? -4.879 14.047 -9.102 1 95.38 99 TYR A N 1
ATOM 790 C CA . TYR A 1 99 ? -4.863 12.633 -9.445 1 95.38 99 TYR A CA 1
ATOM 791 C C . TYR A 1 99 ? -4.418 12.438 -10.891 1 95.38 99 TYR A C 1
ATOM 793 O O . TYR A 1 99 ? -3.543 11.609 -11.172 1 95.38 99 TYR A O 1
ATOM 801 N N . GLY A 1 100 ? -4.996 13.172 -11.773 1 92.75 100 GLY A N 1
ATOM 802 C CA . GLY A 1 100 ? -4.688 13.055 -13.195 1 92.75 100 GLY A CA 1
ATOM 803 C C . GLY A 1 100 ? -3.262 13.453 -13.523 1 92.75 100 GLY A C 1
ATOM 804 O O . GLY A 1 100 ? -2.717 13.031 -14.547 1 92.75 100 GLY A O 1
ATOM 805 N N . ASN A 1 101 ? -2.66 14.297 -12.641 1 94.94 101 ASN A N 1
ATOM 806 C CA . ASN A 1 101 ? -1.304 14.781 -12.867 1 94.94 101 ASN A CA 1
ATOM 807 C C . ASN A 1 101 ? -0.26 13.766 -12.414 1 94.94 101 ASN A C 1
ATOM 809 O O . ASN A 1 101 ? 0.921 13.891 -12.734 1 94.94 101 ASN A O 1
ATOM 813 N N . ILE A 1 102 ? -0.747 12.828 -11.609 1 92 102 ILE A N 1
ATOM 814 C CA . ILE A 1 102 ? 0.19 11.898 -10.992 1 92 102 ILE A CA 1
ATOM 815 C C . ILE A 1 102 ? 0.377 10.68 -11.898 1 92 102 ILE A C 1
ATOM 817 O O . ILE A 1 102 ? -0.6 10.086 -12.359 1 92 102 ILE A O 1
ATOM 821 N N . GLN A 1 103 ? 1.518 10.406 -12.219 1 82.75 103 GLN A N 1
ATOM 822 C CA . GLN A 1 103 ? 1.919 9.188 -12.914 1 82.75 103 GLN A CA 1
ATOM 823 C C . GLN A 1 103 ? 2.736 8.273 -12 1 82.75 103 GLN A C 1
ATOM 825 O O . GLN A 1 103 ? 3.842 8.633 -11.586 1 82.75 103 GLN A O 1
ATOM 830 N N . VAL A 1 104 ? 2.07 7.242 -11.578 1 87 104 VAL A N 1
ATOM 831 C CA . VAL A 1 104 ? 2.824 6.289 -10.773 1 87 104 VAL A CA 1
ATOM 832 C C . VAL A 1 104 ? 3.275 5.117 -11.648 1 87 104 VAL A C 1
ATOM 834 O O . VAL A 1 104 ? 2.57 4.723 -12.578 1 87 104 VAL A O 1
ATOM 837 N N . PRO A 1 105 ? 4.449 4.664 -11.406 1 89.56 105 PRO A N 1
ATOM 838 C CA . PRO A 1 105 ? 4.973 3.582 -12.242 1 89.56 105 PRO A CA 1
ATOM 839 C C . PRO A 1 105 ? 4.273 2.248 -12 1 89.56 105 PRO A C 1
ATOM 841 O O . PRO A 1 105 ? 4.391 1.325 -12.805 1 89.56 105 PRO A O 1
ATOM 844 N N . CYS A 1 106 ? 3.594 2.131 -10.953 1 92.56 106 CYS A N 1
ATOM 845 C CA . CYS A 1 106 ? 2.982 0.872 -10.539 1 92.56 106 CYS A CA 1
ATOM 846 C C . CYS A 1 106 ? 1.675 1.119 -9.797 1 92.56 106 CYS A C 1
ATOM 848 O O . CYS A 1 106 ? 1.577 2.051 -9 1 92.56 106 CYS A O 1
ATOM 850 N N . VAL A 1 107 ? 0.695 0.345 -10.078 1 91.81 107 VAL A N 1
ATOM 851 C CA . VAL A 1 107 ? -0.549 0.397 -9.32 1 91.81 107 VAL A CA 1
ATOM 852 C C . VAL A 1 107 ? -0.832 -0.967 -8.695 1 91.81 107 VAL A C 1
ATOM 854 O O . VAL A 1 107 ? -0.498 -2.004 -9.273 1 91.81 107 VAL A O 1
ATOM 857 N N . GLU A 1 108 ? -1.38 -0.944 -7.523 1 92.88 108 GLU A N 1
ATOM 858 C CA . GLU A 1 108 ? -1.819 -2.158 -6.844 1 92.88 108 GLU A CA 1
ATOM 859 C C . GLU A 1 108 ? -3.326 -2.355 -6.984 1 92.88 108 GLU A C 1
ATOM 861 O O . GLU A 1 108 ? -4.102 -1.41 -6.82 1 92.88 108 GLU A O 1
ATOM 866 N N . VAL A 1 109 ? -3.74 -3.545 -7.312 1 94.56 109 VAL A N 1
ATOM 867 C CA . VAL A 1 109 ? -5.156 -3.883 -7.379 1 94.56 109 VAL A CA 1
ATOM 868 C C . VAL A 1 109 ? -5.41 -5.199 -6.648 1 94.56 109 VAL A C 1
ATOM 870 O O . VAL A 1 109 ? -4.492 -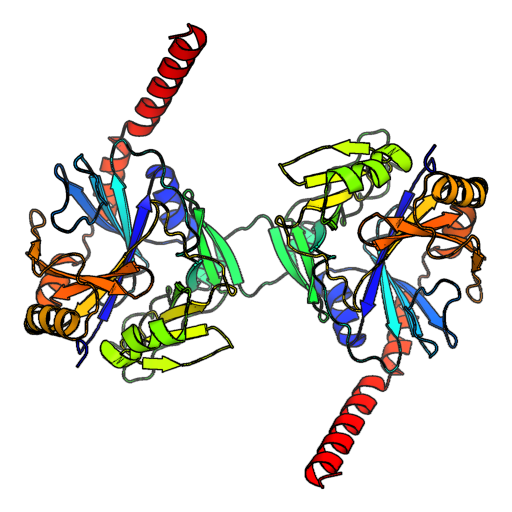6.004 -6.473 1 94.56 109 VAL A O 1
ATOM 873 N N . ALA A 1 110 ? -6.66 -5.398 -6.207 1 94.06 110 ALA A N 1
ATOM 874 C CA . ALA A 1 110 ? -7.051 -6.621 -5.508 1 94.06 110 ALA A CA 1
ATOM 875 C C . ALA A 1 110 ? -8.219 -7.309 -6.215 1 94.06 110 ALA A C 1
ATOM 877 O O . ALA A 1 110 ? -9.172 -6.652 -6.637 1 94.06 110 ALA A O 1
ATOM 878 N N . ALA A 1 111 ? -8.047 -8.641 -6.359 1 95.69 111 ALA A N 1
ATOM 879 C CA . ALA A 1 111 ? -9.18 -9.445 -6.816 1 95.69 111 ALA A CA 1
ATOM 880 C C . ALA A 1 111 ? -10.297 -9.453 -5.781 1 95.69 111 ALA A C 1
ATOM 882 O O . ALA A 1 111 ? -10.094 -9.062 -4.629 1 95.69 111 ALA A O 1
ATOM 883 N N . PRO A 1 112 ? -11.484 -9.914 -6.215 1 92.75 112 PRO A N 1
ATOM 884 C CA . PRO A 1 112 ? -12.625 -9.914 -5.293 1 92.75 112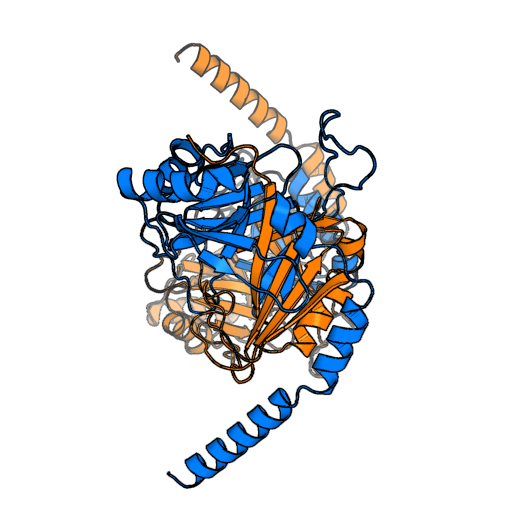 PRO A CA 1
ATOM 885 C C . PRO A 1 112 ? -12.352 -10.695 -4.012 1 92.75 112 PRO A C 1
ATOM 887 O O . PRO A 1 112 ? -12.875 -10.352 -2.949 1 92.75 112 PRO A O 1
ATOM 890 N N . ASP A 1 113 ? -11.516 -11.719 -4.07 1 93.19 113 ASP A N 1
ATOM 891 C CA . ASP A 1 113 ? -11.219 -12.539 -2.9 1 93.19 113 ASP A CA 1
ATOM 892 C C . ASP A 1 113 ? -10.039 -11.977 -2.119 1 93.19 113 ASP A C 1
ATOM 894 O O . ASP A 1 113 ? -9.586 -12.57 -1.14 1 93.19 113 ASP A O 1
ATOM 898 N N . GLY A 1 114 ? -9.508 -10.93 -2.561 1 93.88 114 GLY A N 1
ATOM 899 C CA . GLY A 1 114 ? -8.492 -10.234 -1.787 1 93.88 114 GLY A CA 1
ATOM 900 C C . GLY A 1 114 ? -7.086 -10.461 -2.312 1 93.88 114 GLY A C 1
ATOM 901 O O . GLY A 1 114 ? -6.133 -9.844 -1.828 1 93.88 114 GLY A O 1
ATOM 902 N N . TYR A 1 115 ? -6.891 -11.266 -3.289 1 97.06 115 TYR A N 1
ATOM 903 C CA . TYR A 1 115 ? -5.562 -11.508 -3.848 1 97.06 115 TYR A CA 1
ATOM 904 C C . TYR A 1 115 ? -5.027 -10.258 -4.535 1 97.06 115 TYR A C 1
ATOM 906 O O . TYR A 1 115 ? -5.707 -9.656 -5.371 1 97.06 115 TYR A O 1
ATOM 914 N N . ARG A 1 116 ? -3.758 -9.953 -4.262 1 96.75 116 ARG A N 1
ATOM 915 C CA . ARG A 1 116 ? -3.207 -8.688 -4.715 1 96.75 116 ARG A CA 1
ATOM 916 C C . ARG A 1 116 ? -2.344 -8.875 -5.961 1 96.75 116 ARG A C 1
ATOM 918 O O . ARG A 1 116 ? -1.713 -9.922 -6.129 1 96.75 116 ARG A O 1
ATOM 925 N N . PHE A 1 117 ? -2.326 -7.836 -6.797 1 98.12 117 PHE A N 1
ATOM 926 C CA . PHE A 1 117 ? -1.49 -7.73 -7.988 1 98.12 117 PHE A CA 1
ATOM 927 C C . PHE A 1 117 ? -0.836 -6.355 -8.07 1 98.12 117 PHE A C 1
ATOM 929 O O . PHE A 1 117 ? -1.438 -5.352 -7.68 1 98.12 117 PHE A O 1
ATOM 936 N N . TRP A 1 118 ? 0.36 -6.309 -8.539 1 97.31 118 TRP A N 1
ATOM 937 C CA . TRP A 1 118 ? 1.035 -5.066 -8.898 1 97.31 118 TRP A CA 1
ATOM 938 C C . TRP A 1 118 ? 1.184 -4.941 -10.406 1 97.31 118 TRP A C 1
ATOM 940 O O . TRP A 1 118 ? 1.835 -5.773 -11.047 1 97.31 118 TRP A O 1
ATOM 950 N N . VAL A 1 119 ? 0.636 -3.955 -10.922 1 97.31 119 VAL A N 1
ATOM 951 C CA . VAL A 1 119 ? 0.705 -3.748 -12.359 1 97.31 119 VAL A CA 1
ATOM 952 C C . VAL A 1 119 ? 1.632 -2.574 -12.672 1 97.31 119 VAL A C 1
ATOM 954 O O . VAL A 1 119 ? 1.418 -1.461 -12.188 1 97.31 119 VAL A O 1
ATOM 957 N N . GLN A 1 120 ? 2.613 -2.818 -13.477 1 96.5 120 GLN A N 1
ATOM 958 C CA . GLN A 1 120 ? 3.635 -1.828 -13.797 1 96.5 120 GLN A CA 1
ATOM 959 C C . GLN A 1 120 ? 3.395 -1.217 -15.172 1 96.5 120 GLN A C 1
ATOM 961 O O . GLN A 1 120 ? 3.014 -1.919 -16.109 1 96.5 120 GLN A O 1
ATOM 966 N N . ASP A 1 121 ? 3.668 0.077 -15.258 1 94.19 121 ASP A N 1
ATOM 967 C CA . ASP A 1 121 ? 3.592 0.788 -16.531 1 94.19 121 ASP A CA 1
ATOM 968 C C . ASP A 1 121 ? 4.852 0.556 -17.359 1 94.19 121 ASP A C 1
ATOM 970 O O . ASP A 1 121 ? 5.574 1.502 -17.672 1 94.19 121 ASP A O 1
ATOM 974 N N . GLU A 1 122 ? 5.074 -0.646 -17.688 1 95.06 122 GLU A N 1
ATOM 975 C CA . GLU A 1 122 ? 6.219 -1.036 -18.5 1 95.06 122 GLU A CA 1
ATOM 976 C C . GLU A 1 122 ? 6 -2.408 -19.141 1 95.06 122 GLU A C 1
ATOM 978 O O . GLU A 1 122 ? 5.113 -3.156 -18.719 1 95.06 122 GLU A O 1
ATOM 983 N N . GLU A 1 123 ? 6.75 -2.697 -20.156 1 94.44 123 GLU A N 1
ATOM 984 C CA . GLU A 1 123 ? 6.715 -4.016 -20.797 1 94.44 123 GLU A CA 1
ATOM 985 C C . GLU A 1 123 ? 7.805 -4.922 -20.234 1 94.44 123 GLU A C 1
ATOM 987 O O . GLU A 1 123 ? 8.852 -4.441 -19.781 1 94.44 123 GLU A O 1
ATOM 992 N N . PRO A 1 124 ? 7.441 -6.207 -20.203 1 92.31 124 PRO A N 1
ATOM 993 C CA . PRO A 1 124 ? 8.492 -7.109 -19.734 1 92.31 124 PRO A CA 1
ATOM 994 C C . PRO A 1 124 ? 9.734 -7.082 -20.609 1 92.31 124 PRO A C 1
ATOM 996 O O . PRO A 1 124 ? 9.641 -6.824 -21.812 1 92.31 124 PRO A O 1
ATOM 999 N N . GLN A 1 125 ? 10.82 -7.195 -19.891 1 78.25 125 GLN A N 1
ATOM 1000 C CA . GLN A 1 125 ? 12.07 -7.238 -20.641 1 78.25 125 GLN A CA 1
ATOM 1001 C C . GLN A 1 125 ? 12.188 -8.531 -21.453 1 78.25 125 GLN A C 1
ATOM 1003 O O . GLN A 1 125 ? 11.742 -9.594 -21 1 78.25 125 GLN A O 1
ATOM 1008 N N . LEU A 1 126 ? 12.469 -8.453 -22.719 1 68.19 126 LEU A N 1
ATOM 1009 C CA . LEU A 1 126 ? 12.672 -9.625 -23.562 1 68.19 126 LEU A CA 1
ATOM 1010 C C . LEU A 1 126 ? 13.852 -10.461 -23.062 1 68.19 126 LEU A C 1
ATOM 1012 O O . LEU A 1 126 ? 14.844 -9.914 -22.578 1 68.19 126 LEU A O 1
ATOM 1016 N N . PRO A 1 127 ? 13.469 -11.805 -22.875 1 59.34 127 PRO A N 1
ATOM 1017 C CA . PRO A 1 127 ? 14.625 -12.641 -22.547 1 59.34 127 PRO A CA 1
ATOM 1018 C C . PRO A 1 127 ? 15.773 -12.492 -23.547 1 59.34 127 PRO A C 1
ATOM 1020 O O . PRO A 1 127 ? 15.539 -12.125 -24.703 1 59.34 127 PRO A O 1
ATOM 1023 N N . GLY A 1 128 ? 16.922 -12.297 -23.109 1 51.56 128 GLY A N 1
ATOM 1024 C CA . GLY A 1 128 ? 18.031 -12.289 -24.047 1 51.56 128 GLY A CA 1
ATOM 1025 C C . GLY A 1 128 ? 17.891 -13.305 -25.156 1 51.56 128 GLY A C 1
ATOM 1026 O O . GLY A 1 128 ? 16.922 -14.086 -25.172 1 51.56 128 GLY A O 1
ATOM 1027 N N . PRO A 1 129 ? 18.547 -13.156 -26.219 1 48.28 129 PRO A N 1
ATOM 1028 C CA . PRO A 1 129 ? 18.5 -13.977 -27.438 1 48.28 129 PRO A CA 1
ATOM 1029 C C . PRO A 1 129 ? 18.312 -15.461 -27.141 1 48.28 129 PRO A C 1
ATOM 1031 O O . PRO A 1 129 ? 18.078 -16.25 -28.047 1 48.28 129 PRO A O 1
ATOM 1034 N N . SER A 1 130 ? 18.703 -15.875 -26.016 1 44.28 130 SER A N 1
ATOM 1035 C CA . SER A 1 130 ? 18.75 -17.328 -25.938 1 44.28 130 SER A CA 1
ATOM 1036 C C . SER A 1 130 ? 17.344 -17.906 -25.797 1 44.28 130 SER A C 1
ATOM 1038 O O . SER A 1 130 ? 17.188 -19.109 -25.531 1 44.28 130 SER A O 1
ATOM 1040 N N . SER A 1 131 ? 16.391 -17.141 -25.594 1 49.44 131 SER A N 1
ATOM 1041 C CA . SER A 1 131 ? 15.102 -17.797 -25.391 1 49.44 131 SER A CA 1
ATOM 1042 C C . SER A 1 131 ? 14.633 -18.5 -26.656 1 49.44 131 SER A C 1
ATOM 1044 O O . SER A 1 131 ? 14.875 -18.031 -27.766 1 49.44 131 SER A O 1
ATOM 1046 N N . SER A 1 132 ? 14.484 -19.734 -26.641 1 46.84 132 SER A N 1
ATOM 1047 C CA . SER A 1 132 ? 14.25 -20.719 -27.703 1 46.84 132 SER A CA 1
ATOM 1048 C C . SER A 1 132 ? 13.156 -20.234 -28.656 1 46.84 132 SER A C 1
ATOM 1050 O O . SER A 1 132 ? 13.102 -20.672 -29.812 1 46.84 132 SER A O 1
ATOM 1052 N N . SER A 1 133 ? 12.062 -19.547 -28.203 1 50.09 133 SER A N 1
ATOM 1053 C CA . SER A 1 133 ? 11.055 -19.219 -29.219 1 50.09 133 SER A CA 1
ATOM 1054 C C . SER A 1 133 ? 10.898 -17.719 -29.391 1 50.09 133 SER A C 1
ATOM 1056 O O . SER A 1 133 ? 10.227 -17.062 -28.594 1 50.09 133 SER A O 1
ATOM 1058 N N . PRO A 1 134 ? 11.766 -17.047 -30.125 1 51.75 134 PRO A N 1
ATOM 1059 C CA . PRO A 1 134 ? 11.812 -15.609 -30.391 1 51.75 134 PRO A CA 1
ATOM 1060 C C . PRO A 1 134 ? 10.422 -15 -30.562 1 51.75 134 PRO A C 1
ATOM 1062 O O . PRO A 1 134 ? 10.266 -13.781 -30.453 1 51.75 134 PRO A O 1
ATOM 1065 N N . SER A 1 135 ? 9.477 -15.828 -31.031 1 58.22 135 SER A N 1
ATOM 1066 C CA . SER A 1 135 ? 8.32 -15.203 -31.656 1 58.22 135 SER A CA 1
ATOM 1067 C C . SER A 1 135 ? 7.258 -14.844 -30.625 1 58.22 135 SER A C 1
ATOM 1069 O O . SER A 1 135 ? 6.352 -14.055 -30.891 1 58.22 135 SER A O 1
ATOM 1071 N N . SER A 1 136 ? 7.316 -15.43 -29.359 1 69.44 136 SER A N 1
ATOM 1072 C CA . SER A 1 136 ? 6.16 -15.133 -28.531 1 69.44 136 SER A CA 1
ATOM 1073 C C . SER A 1 136 ? 6.445 -13.961 -27.594 1 69.44 136 SER A C 1
ATOM 1075 O O . SER A 1 136 ? 7.555 -13.836 -27.062 1 69.44 136 SER A O 1
ATOM 1077 N N . PRO A 1 137 ? 5.547 -13.062 -27.594 1 83.56 137 PRO A N 1
ATOM 1078 C CA . PRO A 1 137 ? 5.73 -11.945 -26.672 1 83.56 137 PRO A CA 1
ATOM 1079 C C . PRO A 1 137 ? 5.992 -12.406 -25.234 1 83.56 137 PRO A C 1
ATOM 1081 O O . PRO A 1 137 ? 5.52 -13.469 -24.828 1 83.56 137 PRO A O 1
ATOM 1084 N N . PRO A 1 138 ? 6.855 -11.734 -24.641 1 89.81 138 PRO A N 1
ATOM 1085 C CA . PRO A 1 138 ? 7.16 -12.102 -23.25 1 89.81 138 PRO A CA 1
ATOM 1086 C C . PRO A 1 138 ? 5.918 -12.117 -22.359 1 89.81 138 PRO A C 1
ATOM 1088 O O . PRO A 1 138 ? 4.973 -11.359 -22.594 1 89.81 138 PRO A O 1
ATOM 1091 N N . CYS A 1 139 ? 5.941 -12.992 -21.406 1 93.5 139 CYS A N 1
ATOM 1092 C CA . CYS A 1 139 ? 4.848 -13.117 -20.453 1 93.5 139 CYS A CA 1
ATOM 1093 C C . CYS A 1 139 ? 4.762 -11.8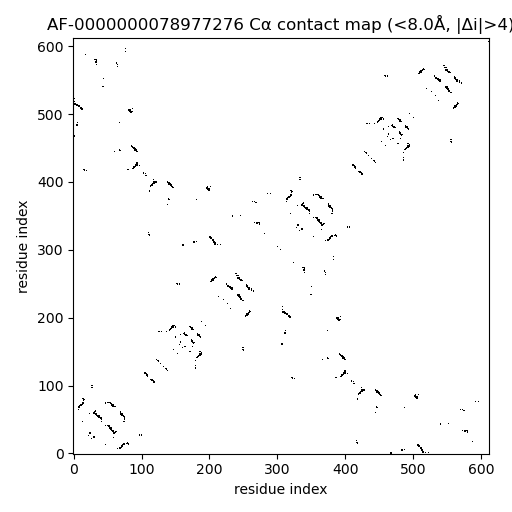83 -19.562 1 93.5 139 CYS A C 1
ATOM 1095 O O . CYS A 1 139 ? 5.738 -11.508 -18.906 1 93.5 139 CYS A O 1
ATOM 1097 N N . PRO A 1 140 ? 3.574 -11.25 -19.453 1 97.12 140 PRO A N 1
ATOM 1098 C CA . PRO A 1 140 ? 3.428 -10.055 -18.609 1 97.12 140 PRO A CA 1
ATOM 1099 C C . PRO A 1 140 ? 3.533 -10.359 -17.125 1 97.12 140 PRO A C 1
ATOM 1101 O O . PRO A 1 140 ? 3.889 -9.484 -16.328 1 97.12 140 PRO A O 1
ATOM 1104 N N . MET A 1 141 ? 3.125 -11.508 -16.688 1 97.81 141 MET A N 1
ATOM 1105 C CA . MET A 1 141 ? 3.303 -11.883 -15.297 1 97.81 141 MET A CA 1
ATOM 1106 C C . MET A 1 141 ? 4.75 -12.281 -15.016 1 97.81 141 MET A C 1
ATOM 1108 O O . MET A 1 141 ? 5.184 -13.367 -15.414 1 97.81 141 MET A O 1
ATOM 1112 N N . THR A 1 142 ? 5.434 -11.414 -14.273 1 97.25 142 THR A N 1
ATOM 1113 C CA . THR A 1 142 ? 6.887 -11.547 -14.266 1 97.25 142 THR A CA 1
ATOM 1114 C C . THR A 1 142 ? 7.387 -11.977 -12.891 1 97.25 142 THR A C 1
ATOM 1116 O O . THR A 1 142 ? 8.531 -12.422 -12.75 1 97.25 142 THR A O 1
ATOM 1119 N N . GLU A 1 143 ? 6.516 -11.82 -11.883 1 97.88 143 GLU A N 1
ATOM 1120 C CA . GLU A 1 143 ? 7.012 -12.117 -10.547 1 97.88 143 GLU A CA 1
ATOM 1121 C C . GLU A 1 143 ? 5.883 -12.578 -9.625 1 97.88 143 GLU A C 1
ATOM 1123 O O . GLU A 1 143 ? 4.836 -11.93 -9.547 1 97.88 143 GLU A O 1
ATOM 1128 N N . LEU A 1 144 ? 6.066 -13.727 -9.016 1 98.75 144 LEU A N 1
ATOM 1129 C CA . LEU A 1 144 ? 5.266 -14.188 -7.883 1 98.75 144 LEU A CA 1
ATOM 1130 C C . LEU A 1 144 ? 5.98 -13.906 -6.562 1 98.75 144 LEU A C 1
ATOM 1132 O O . LEU A 1 144 ? 7.164 -14.219 -6.414 1 98.75 144 LEU A O 1
ATOM 1136 N N . ARG A 1 145 ? 5.246 -13.281 -5.609 1 98.69 145 ARG A N 1
ATOM 1137 C CA . ARG A 1 145 ? 5.875 -12.945 -4.34 1 98.69 145 ARG A CA 1
ATOM 1138 C C . ARG A 1 145 ? 5.223 -13.703 -3.188 1 98.69 145 ARG A C 1
ATOM 1140 O O . ARG A 1 145 ? 4 -13.664 -3.025 1 98.69 145 ARG A O 1
ATOM 1147 N N . LEU A 1 146 ? 6.047 -14.359 -2.404 1 98.75 146 LEU A N 1
ATOM 1148 C CA . LEU A 1 146 ? 5.602 -15.102 -1.229 1 98.75 146 LEU A CA 1
ATOM 1149 C C . LEU A 1 146 ? 6.398 -14.695 0.006 1 98.75 146 LEU A C 1
ATOM 1151 O O . LEU A 1 146 ? 7.59 -14.391 -0.092 1 98.75 146 LEU A O 1
ATOM 1155 N N . HIS A 1 147 ? 5.766 -14.719 1.126 1 98.5 147 HIS A N 1
ATOM 1156 C CA . HIS A 1 147 ? 6.457 -14.5 2.393 1 98.5 147 HIS A CA 1
ATOM 1157 C C . HIS A 1 147 ? 7.09 -15.789 2.904 1 98.5 147 HIS A C 1
ATOM 1159 O O . HIS A 1 147 ? 6.59 -16.875 2.633 1 98.5 147 HIS A O 1
ATOM 1165 N N . VAL A 1 148 ? 8.102 -15.617 3.607 1 98.69 148 VAL A N 1
ATOM 1166 C CA . VAL A 1 148 ? 8.742 -16.719 4.32 1 98.69 148 VAL A CA 1
ATOM 1167 C C . VAL A 1 148 ? 9.156 -16.25 5.719 1 98.69 148 VAL A C 1
ATOM 1169 O O . VAL A 1 148 ? 9.297 -15.047 5.965 1 98.69 148 VAL A O 1
ATOM 1172 N N . THR A 1 149 ? 9.375 -17.172 6.633 1 98.06 149 THR A N 1
ATOM 1173 C CA . THR A 1 149 ? 9.719 -16.812 8.008 1 98.06 149 THR A CA 1
ATOM 1174 C C . THR A 1 149 ? 11.234 -16.75 8.18 1 98.06 149 THR A C 1
ATOM 1176 O O . THR A 1 149 ? 11.727 -16.031 9.055 1 98.06 149 THR A O 1
ATOM 1179 N N . ASP A 1 150 ? 11.992 -17.5 7.441 1 98.06 150 ASP A N 1
ATOM 1180 C CA . ASP A 1 150 ? 13.453 -17.594 7.461 1 98.06 150 ASP A CA 1
ATOM 1181 C C . ASP A 1 150 ? 14.008 -17.75 6.047 1 98.06 150 ASP A C 1
ATOM 1183 O O . ASP A 1 150 ? 13.969 -18.828 5.469 1 98.06 150 ASP A O 1
ATOM 1187 N N . LEU A 1 151 ? 14.602 -16.641 5.566 1 98.44 151 LEU A N 1
ATOM 1188 C CA . LEU A 1 151 ? 15.023 -16.594 4.168 1 98.44 151 LEU A CA 1
ATOM 1189 C C . LEU A 1 151 ? 16.125 -17.594 3.898 1 98.44 151 LEU A C 1
ATOM 1191 O O . LEU A 1 151 ? 16.141 -18.25 2.852 1 98.44 151 LEU A O 1
ATOM 1195 N N . GLU A 1 152 ? 17.031 -17.766 4.805 1 98.31 152 GLU A N 1
ATOM 1196 C CA . GLU A 1 152 ? 18.141 -18.672 4.602 1 98.31 152 GLU A CA 1
ATOM 1197 C C . GLU A 1 152 ? 17.656 -20.125 4.527 1 98.31 152 GLU A C 1
ATOM 1199 O O . GLU A 1 152 ? 18.156 -20.906 3.703 1 98.31 152 GLU A O 1
ATOM 1204 N N . ARG A 1 153 ? 16.812 -20.484 5.387 1 98.19 153 ARG A N 1
ATOM 1205 C CA . ARG A 1 153 ? 16.219 -21.828 5.363 1 98.19 153 ARG A CA 1
ATOM 1206 C C . ARG A 1 153 ? 15.5 -22.078 4.043 1 98.19 153 ARG A C 1
ATOM 1208 O O . ARG A 1 153 ? 15.609 -23.172 3.479 1 98.19 153 ARG A O 1
ATOM 1215 N N . SER A 1 154 ? 14.758 -21.109 3.604 1 98.62 154 SER A N 1
ATOM 1216 C CA . SER A 1 154 ? 14.062 -21.234 2.324 1 98.62 154 SER A CA 1
ATOM 1217 C C . SER A 1 154 ? 15.047 -21.344 1.169 1 98.62 154 SER A C 1
ATOM 1219 O O . SER A 1 154 ? 14.844 -22.156 0.255 1 98.62 154 SER A O 1
ATOM 1221 N N . LEU A 1 155 ? 16.062 -20.562 1.211 1 98.5 155 LEU A N 1
ATOM 1222 C CA . LEU A 1 155 ? 17.062 -20.609 0.147 1 98.5 155 LEU A CA 1
ATOM 1223 C C . LEU A 1 155 ? 17.766 -21.953 0.119 1 98.5 155 LEU A C 1
ATOM 1225 O O . LEU A 1 155 ? 18.141 -22.438 -0.951 1 98.5 155 LEU A O 1
ATOM 1229 N N . ALA A 1 156 ? 18.016 -22.531 1.262 1 98.44 156 ALA A N 1
ATOM 1230 C CA . ALA A 1 156 ? 18.609 -23.875 1.314 1 98.44 156 ALA A CA 1
ATOM 1231 C C . ALA A 1 156 ? 17.734 -24.875 0.565 1 98.44 156 ALA A C 1
ATOM 1233 O O . ALA A 1 156 ? 18.25 -25.766 -0.127 1 98.44 156 ALA A O 1
ATOM 1234 N N . PHE A 1 157 ? 16.5 -24.734 0.685 1 98.5 157 PHE A N 1
ATOM 1235 C CA . PHE A 1 157 ? 15.57 -25.641 0.018 1 98.5 157 PHE A CA 1
ATOM 1236 C C . PHE A 1 157 ? 15.469 -25.312 -1.467 1 98.5 157 PHE A C 1
ATOM 1238 O O . PHE A 1 157 ? 15.727 -26.172 -2.316 1 98.5 157 PHE A O 1
ATOM 1245 N N . TRP A 1 158 ? 15.109 -24.078 -1.83 1 98.44 158 TRP A N 1
ATOM 1246 C CA . TRP A 1 158 ? 14.781 -23.672 -3.195 1 98.44 158 TRP A CA 1
ATOM 1247 C C . TRP A 1 158 ? 16.031 -23.641 -4.066 1 98.44 158 TRP A C 1
ATOM 1249 O O . TRP A 1 158 ? 16.047 -24.219 -5.156 1 98.44 158 TRP A O 1
ATOM 1259 N N . SER A 1 159 ? 17.016 -22.906 -3.594 1 97.94 159 SER A N 1
ATOM 1260 C CA . SER A 1 159 ? 18.234 -22.781 -4.379 1 97.94 159 SER A CA 1
ATOM 1261 C C . SER A 1 159 ? 19.203 -23.906 -4.082 1 97.94 159 SER A C 1
ATOM 1263 O O . SER A 1 159 ? 19.719 -24.547 -5.004 1 97.94 159 SER A O 1
ATOM 1265 N N . GLY A 1 160 ? 19.5 -24.188 -2.883 1 97.56 160 GLY A N 1
ATOM 1266 C CA . GLY A 1 160 ? 20.469 -25.219 -2.502 1 97.56 160 GLY A CA 1
ATOM 1267 C C . GLY A 1 160 ? 20.047 -26.609 -2.939 1 97.56 160 GLY A C 1
ATOM 1268 O O . GLY A 1 160 ? 20.828 -27.344 -3.533 1 97.56 160 GLY A O 1
ATOM 1269 N N . PHE A 1 161 ? 18.844 -27.016 -2.656 1 97.94 161 PHE A N 1
ATOM 1270 C CA . PHE A 1 161 ? 18.391 -28.375 -2.887 1 97.94 161 PHE A CA 1
ATOM 1271 C C . PHE A 1 161 ? 17.734 -28.516 -4.254 1 97.94 161 PHE A C 1
ATOM 1273 O O . PHE A 1 161 ? 18.141 -29.344 -5.062 1 97.94 161 PHE A O 1
ATOM 1280 N N . LEU A 1 162 ? 16.719 -27.609 -4.578 1 97.88 162 LEU A N 1
ATOM 1281 C CA . LEU A 1 162 ? 15.977 -27.734 -5.832 1 97.88 162 LEU A CA 1
ATOM 1282 C C . LEU A 1 162 ? 16.781 -27.172 -6.996 1 97.88 162 LEU A C 1
ATOM 1284 O O . LEU A 1 162 ? 16.469 -27.438 -8.156 1 97.88 162 LEU A O 1
ATOM 1288 N N . GLY A 1 163 ? 17.719 -26.312 -6.707 1 97.19 163 GLY A N 1
ATOM 1289 C CA . GLY A 1 163 ? 18.641 -25.891 -7.742 1 97.19 163 GLY A CA 1
ATOM 1290 C C . GLY A 1 163 ? 18.188 -24.625 -8.453 1 97.19 163 GLY A C 1
ATOM 1291 O O . GLY A 1 163 ? 18.719 -24.281 -9.516 1 97.19 163 GLY A O 1
ATOM 1292 N N . PHE A 1 164 ? 17.203 -23.906 -7.945 1 97.88 164 PHE A N 1
ATOM 1293 C CA . PHE A 1 164 ? 16.812 -22.641 -8.555 1 97.88 164 PHE A CA 1
ATOM 1294 C C . PHE A 1 164 ? 17.922 -21.609 -8.43 1 97.88 164 PHE A C 1
ATOM 1296 O O . PHE A 1 164 ? 18.594 -21.531 -7.406 1 97.88 164 PHE A O 1
ATOM 1303 N N . SER A 1 165 ? 18.125 -20.828 -9.5 1 97.19 165 SER A N 1
ATOM 1304 C CA . SER A 1 165 ? 19.031 -19.688 -9.359 1 97.19 165 SER A CA 1
ATOM 1305 C C . SER A 1 165 ? 18.469 -18.656 -8.391 1 97.19 165 SER A C 1
ATOM 1307 O O . SER A 1 165 ? 17.266 -18.516 -8.25 1 97.19 165 SER A O 1
ATOM 1309 N N . SER A 1 166 ? 19.406 -17.953 -7.684 1 97.56 166 SER A N 1
ATOM 1310 C CA . SER A 1 166 ? 18.953 -16.984 -6.699 1 97.56 166 SER A CA 1
ATOM 1311 C C . SER A 1 166 ? 19.812 -15.719 -6.727 1 97.56 166 SER A C 1
ATOM 1313 O O . SER A 1 166 ? 21.016 -15.789 -7.004 1 97.56 166 SER A O 1
ATOM 1315 N N . ARG A 1 167 ? 19.188 -14.586 -6.586 1 97.44 167 ARG A N 1
ATOM 1316 C CA . ARG A 1 167 ? 19.859 -13.312 -6.316 1 97.44 167 ARG A CA 1
ATOM 1317 C C . ARG A 1 167 ? 19.141 -12.555 -5.199 1 97.44 167 ARG A C 1
ATOM 1319 O O . ARG A 1 167 ? 17.969 -12.789 -4.93 1 97.44 167 ARG A O 1
ATOM 1326 N N . ARG A 1 168 ? 19.891 -11.648 -4.543 1 96.62 168 ARG A N 1
ATOM 1327 C CA . ARG A 1 168 ? 19.359 -10.875 -3.436 1 96.62 168 ARG A CA 1
ATOM 1328 C C . ARG A 1 168 ? 19.234 -9.398 -3.807 1 96.62 168 ARG A C 1
ATOM 1330 O O . ARG A 1 168 ? 20.156 -8.617 -3.582 1 96.62 168 ARG A O 1
ATOM 1337 N N . PRO A 1 169 ? 18.094 -9.062 -4.25 1 93.88 169 PRO A N 1
ATOM 1338 C CA . PRO A 1 169 ? 17.922 -7.672 -4.672 1 93.88 169 PRO A CA 1
ATOM 1339 C C . PRO A 1 169 ? 17.891 -6.699 -3.492 1 93.88 169 PRO A C 1
ATOM 1341 O O . PRO A 1 169 ? 18.172 -5.508 -3.66 1 93.88 169 PRO A O 1
ATOM 1344 N N . ALA A 1 170 ? 17.484 -7.09 -2.342 1 90.88 170 ALA A N 1
ATOM 1345 C CA . ALA A 1 170 ? 17.406 -6.285 -1.126 1 90.88 170 ALA A CA 1
ATOM 1346 C C . ALA A 1 170 ? 17.531 -7.16 0.119 1 90.88 170 ALA A C 1
ATOM 1348 O O . ALA A 1 170 ? 17.375 -8.383 0.045 1 90.88 170 ALA A O 1
ATOM 1349 N N . PRO A 1 171 ? 17.859 -6.516 1.239 1 92.38 171 PRO A N 1
ATOM 1350 C CA . PRO A 1 171 ? 17.891 -7.316 2.467 1 92.38 171 PRO A CA 1
ATOM 1351 C C . PRO A 1 171 ? 16.562 -7.996 2.768 1 92.38 171 PRO A C 1
ATOM 1353 O O . PRO A 1 171 ? 15.508 -7.371 2.641 1 92.38 171 PRO A O 1
ATOM 1356 N N . GLY A 1 172 ? 16.656 -9.242 3.064 1 96.31 172 GLY A N 1
ATOM 1357 C CA . GLY A 1 172 ? 15.453 -9.961 3.457 1 96.31 172 GLY A CA 1
ATOM 1358 C C . GLY A 1 172 ? 14.648 -10.477 2.277 1 96.31 172 GLY A C 1
ATOM 1359 O O . GLY A 1 172 ? 13.531 -10.969 2.443 1 96.31 172 GLY A O 1
ATOM 1360 N N . GLU A 1 173 ? 15.219 -10.297 1.078 1 98 173 GLU A N 1
ATOM 1361 C CA . GLU A 1 173 ? 14.523 -10.766 -0.116 1 98 173 GLU A CA 1
ATOM 1362 C C . GLU A 1 173 ? 15.445 -11.602 -1.001 1 98 173 GLU A C 1
ATOM 1364 O O . GLU A 1 173 ? 16.656 -11.398 -1.002 1 98 173 GLU A O 1
ATOM 1369 N N . ALA A 1 174 ? 14.875 -12.492 -1.665 1 98.56 174 ALA A N 1
ATOM 1370 C CA . ALA A 1 174 ? 15.578 -13.266 -2.684 1 98.56 174 ALA A CA 1
ATOM 1371 C C . ALA A 1 174 ? 14.711 -13.461 -3.926 1 98.56 174 ALA A C 1
ATOM 1373 O O . ALA A 1 174 ? 13.5 -13.656 -3.818 1 98.56 174 ALA A O 1
ATOM 1374 N N . LEU A 1 175 ? 15.305 -13.352 -5.02 1 98.44 175 LEU A N 1
ATOM 1375 C CA . LEU A 1 175 ? 14.656 -13.602 -6.301 1 98.44 175 LEU A CA 1
ATOM 1376 C C . LEU A 1 175 ? 15.156 -14.914 -6.91 1 98.44 175 LEU A C 1
ATOM 1378 O O . LEU A 1 175 ? 16.359 -15.07 -7.141 1 98.44 175 LEU A O 1
ATOM 1382 N N . LEU A 1 176 ? 14.211 -15.82 -7.176 1 98.25 176 LEU A N 1
ATOM 1383 C CA . LEU A 1 176 ? 14.539 -17.156 -7.664 1 98.25 176 LEU A CA 1
ATOM 1384 C C . LEU A 1 176 ? 14.055 -17.344 -9.094 1 98.25 176 LEU A C 1
ATOM 1386 O O . LEU A 1 176 ? 13.047 -16.766 -9.5 1 98.25 176 LEU A O 1
ATOM 1390 N N . SER A 1 177 ? 14.742 -18.188 -9.828 1 96.62 177 SER A N 1
ATOM 1391 C CA . SER A 1 177 ? 14.328 -18.547 -11.18 1 96.62 177 SER A CA 1
ATOM 1392 C C . SER A 1 177 ? 14.688 -19.984 -11.5 1 96.62 177 SER A C 1
ATOM 1394 O O . SER A 1 177 ? 15.766 -20.469 -11.141 1 96.62 177 SER A O 1
ATOM 1396 N N . CYS A 1 178 ? 13.742 -20.656 -12.148 1 95.12 178 CYS A N 1
ATOM 1397 C CA . CYS A 1 178 ? 14.047 -22.016 -12.57 1 95.12 178 CYS A CA 1
ATOM 1398 C C . CYS A 1 178 ? 14.562 -22.047 -14.008 1 95.12 178 CYS A C 1
ATOM 1400 O O . CYS A 1 178 ? 14.922 -23.109 -14.516 1 95.12 178 CYS A O 1
ATOM 1402 N N . GLY A 1 179 ? 14.602 -20.906 -14.633 1 91.5 179 GLY A N 1
ATOM 1403 C CA . GLY A 1 179 ? 15.07 -20.766 -16 1 91.5 179 GLY A CA 1
ATOM 1404 C C . GLY A 1 179 ? 15 -19.328 -16.516 1 91.5 179 GLY A C 1
ATOM 1405 O O . GLY A 1 179 ? 14.273 -18.5 -15.969 1 91.5 179 GLY A O 1
ATOM 1406 N N . PRO A 1 180 ? 15.688 -19.062 -17.562 1 88.25 180 PRO A N 1
ATOM 1407 C CA . PRO A 1 180 ? 15.727 -17.688 -18.078 1 88.25 180 PRO A CA 1
ATOM 1408 C C . PRO A 1 180 ? 14.398 -17.25 -18.688 1 88.25 180 PRO A C 1
ATOM 1410 O O . PRO A 1 180 ? 13.711 -18.047 -19.328 1 88.25 180 PRO A O 1
ATOM 1413 N N . GLY A 1 181 ? 14.055 -16.047 -18.453 1 88.94 181 GLY A N 1
ATOM 1414 C CA . GLY A 1 181 ? 12.906 -15.43 -19.094 1 88.94 181 GLY A CA 1
ATOM 1415 C C . GLY A 1 181 ? 11.586 -15.867 -18.5 1 88.94 181 GLY A C 1
ATOM 1416 O O . GLY A 1 181 ? 10.516 -15.547 -19.031 1 88.94 181 GLY A O 1
ATOM 1417 N N . GLN A 1 182 ? 11.633 -16.656 -17.516 1 93.31 182 GLN A N 1
ATOM 1418 C CA . GLN A 1 182 ? 10.414 -17.156 -16.891 1 93.31 182 GLN A CA 1
ATOM 1419 C C . GLN A 1 182 ? 10.008 -16.281 -15.703 1 93.31 182 GLN A C 1
ATOM 1421 O O . GLN A 1 182 ? 10.805 -15.484 -15.203 1 93.31 182 GLN A O 1
ATOM 1426 N N . CYS A 1 183 ? 8.734 -16.344 -15.312 1 96.5 183 CYS A N 1
ATOM 1427 C CA . CYS A 1 183 ? 8.266 -15.664 -14.102 1 96.5 183 CYS A CA 1
ATOM 1428 C C . CYS A 1 183 ? 9.133 -16.031 -12.906 1 96.5 183 CYS A C 1
ATOM 1430 O O . CYS A 1 183 ? 9.406 -17.203 -12.664 1 96.5 183 CYS A O 1
ATOM 1432 N N . GLU A 1 184 ? 9.57 -15.016 -12.242 1 97.38 184 GLU A N 1
ATOM 1433 C CA . GLU A 1 184 ? 10.445 -15.25 -11.094 1 97.38 184 GLU A CA 1
ATOM 1434 C C . GLU A 1 184 ? 9.641 -15.375 -9.805 1 97.38 184 GLU A C 1
ATOM 1436 O O . GLU A 1 184 ? 8.492 -14.922 -9.734 1 97.38 184 GLU A O 1
ATOM 1441 N N . LEU A 1 185 ? 10.266 -16.078 -8.867 1 98.56 185 LEU A N 1
ATOM 1442 C CA . LEU A 1 185 ? 9.711 -16.219 -7.527 1 98.56 185 LEU A CA 1
ATOM 1443 C C . LEU A 1 185 ? 10.477 -15.344 -6.535 1 98.56 185 LEU A C 1
ATOM 1445 O O . LEU A 1 185 ? 11.656 -15.586 -6.277 1 98.56 185 LEU A O 1
ATOM 1449 N N . ARG A 1 186 ? 9.82 -14.344 -6 1 98.69 186 ARG A N 1
ATOM 1450 C CA . ARG A 1 186 ? 10.43 -13.516 -4.961 1 98.69 186 ARG A CA 1
ATOM 1451 C C . ARG A 1 186 ? 10 -13.984 -3.572 1 98.69 186 ARG A C 1
ATOM 1453 O O . ARG A 1 186 ? 8.805 -14.047 -3.277 1 98.69 186 ARG A O 1
ATOM 1460 N N . LEU A 1 187 ? 10.945 -14.312 -2.795 1 98.81 187 LEU A N 1
ATOM 1461 C CA . LEU A 1 187 ? 10.711 -14.625 -1.388 1 98.81 187 LEU A CA 1
ATOM 1462 C C . LEU A 1 187 ? 11.016 -13.414 -0.509 1 98.81 187 LEU A C 1
ATOM 1464 O O . LEU A 1 187 ? 12.07 -12.789 -0.655 1 98.81 187 LEU A O 1
ATOM 1468 N N . VAL A 1 188 ? 10.109 -13.078 0.337 1 98.31 188 VAL A N 1
ATOM 1469 C CA . VAL A 1 188 ? 10.266 -11.945 1.241 1 98.31 188 VAL A CA 1
ATOM 1470 C C . VAL A 1 188 ? 10.133 -12.414 2.688 1 98.31 188 VAL A C 1
ATOM 1472 O O . VAL A 1 188 ? 9.109 -12.969 3.078 1 98.31 188 VAL A O 1
ATOM 1475 N N . GLN A 1 189 ? 11.172 -12.133 3.432 1 97.62 189 GLN A N 1
ATOM 1476 C CA . GLN A 1 189 ? 11.164 -12.57 4.824 1 97.62 189 GLN A CA 1
ATOM 1477 C C . GLN A 1 189 ? 10.219 -11.703 5.664 1 97.62 189 GLN A C 1
ATOM 1479 O O . GLN A 1 189 ? 10.266 -10.477 5.59 1 97.62 189 GLN A O 1
ATOM 1484 N N . LEU A 1 190 ? 9.391 -12.359 6.434 1 93.88 190 LEU A N 1
ATOM 1485 C CA . LEU A 1 190 ? 8.531 -11.672 7.391 1 93.88 190 LEU A CA 1
ATOM 1486 C C . LEU A 1 190 ? 9.352 -11.062 8.523 1 93.88 190 LEU A C 1
ATOM 1488 O O . LEU A 1 190 ? 10.469 -11.5 8.789 1 93.88 190 LEU A O 1
ATOM 1492 N N . PRO A 1 191 ? 8.789 -10.016 9.172 1 83.31 191 PRO A N 1
ATOM 1493 C CA . PRO A 1 191 ? 9.461 -9.523 10.375 1 83.31 191 PRO A CA 1
ATOM 1494 C C . PRO A 1 191 ? 9.75 -10.633 11.383 1 83.31 191 PRO A C 1
ATOM 1496 O O . PRO A 1 191 ? 8.969 -11.586 11.5 1 83.31 191 PRO A O 1
ATOM 1499 N N . GLN A 1 192 ? 10.852 -10.383 12.102 1 85.88 192 GLN A N 1
ATOM 1500 C CA . GLN A 1 192 ? 11.289 -11.398 13.047 1 85.88 192 GLN A CA 1
ATOM 1501 C C . GLN A 1 192 ? 10.18 -11.727 14.055 1 85.88 192 GLN A C 1
ATOM 1503 O O . GLN A 1 192 ? 9.555 -10.82 14.602 1 85.88 192 GLN A O 1
ATOM 1508 N N . GLY A 1 193 ? 9.922 -12.945 14.156 1 88.06 193 GLY A N 1
ATOM 1509 C CA . GLY A 1 193 ? 8.953 -13.383 15.141 1 88.06 193 GLY A CA 1
ATOM 1510 C C . GLY A 1 193 ? 7.543 -13.5 14.578 1 88.06 193 GLY A C 1
ATOM 1511 O O . GLY A 1 193 ? 6.668 -14.094 15.203 1 88.06 193 GLY A O 1
ATOM 1512 N N . GLN A 1 194 ? 7.27 -12.945 13.508 1 88.44 194 GLN A N 1
ATOM 1513 C CA . GLN A 1 194 ? 5.938 -13.039 12.914 1 88.44 194 GLN A CA 1
ATOM 1514 C C . GLN A 1 194 ? 5.742 -14.391 12.227 1 88.44 194 GLN A C 1
ATOM 1516 O O . GLN A 1 194 ? 6.52 -14.766 11.352 1 88.44 194 GLN A O 1
ATOM 1521 N N . PRO A 1 195 ? 4.73 -15.109 12.664 1 94.81 195 PRO A N 1
ATOM 1522 C CA . PRO A 1 195 ? 4.484 -16.406 12.023 1 94.81 195 PRO A CA 1
ATOM 1523 C C . PRO A 1 195 ? 3.879 -16.266 10.625 1 94.81 195 PRO A C 1
ATOM 1525 O O . PRO A 1 195 ? 3.271 -15.234 10.312 1 94.81 195 PRO A O 1
ATOM 1528 N N . LEU A 1 196 ? 4.062 -17.266 9.844 1 96.69 196 LEU A N 1
ATOM 1529 C CA . LEU A 1 196 ? 3.393 -17.344 8.547 1 96.69 196 LEU A CA 1
ATOM 1530 C C . LEU A 1 196 ? 2.023 -18 8.688 1 96.69 196 LEU A C 1
ATOM 1532 O O . LEU A 1 196 ? 1.908 -19.094 9.25 1 96.69 196 LEU A O 1
ATOM 1536 N N . GLN A 1 197 ? 1.036 -17.312 8.219 1 96.19 197 GLN A N 1
ATOM 1537 C CA . GLN A 1 197 ? -0.342 -17.797 8.219 1 96.19 197 GLN A CA 1
ATOM 1538 C C . GLN A 1 197 ? -0.832 -18.047 6.793 1 96.19 197 GLN A C 1
ATOM 1540 O O . GLN A 1 197 ? -0.92 -17.109 5.988 1 96.19 197 GLN A O 1
ATOM 1545 N N . ARG A 1 198 ? -1.172 -19.203 6.523 1 94.81 198 ARG A N 1
ATOM 1546 C CA . ARG A 1 198 ? -1.566 -19.531 5.16 1 94.81 198 ARG A CA 1
ATOM 1547 C C . ARG A 1 198 ? -3.074 -19.406 4.977 1 94.81 198 ARG A C 1
ATOM 1549 O O . ARG A 1 198 ? -3.555 -19.203 3.861 1 94.81 198 ARG A O 1
ATOM 1556 N N . GLY A 1 199 ? -3.826 -19.516 6.215 1 93.94 199 GLY A N 1
ATOM 1557 C CA . GLY A 1 199 ? -5.277 -19.531 6.105 1 93.94 199 GLY A CA 1
ATOM 1558 C C . GLY A 1 199 ? -5.805 -20.656 5.242 1 93.94 199 GLY A C 1
ATOM 1559 O O . GLY A 1 199 ? -5.156 -21.703 5.113 1 93.94 199 GLY A O 1
ATOM 1560 N N . THR A 1 200 ? -6.996 -20.484 4.727 1 95.25 200 THR A N 1
ATOM 1561 C CA . THR A 1 200 ? -7.57 -21.5 3.844 1 95.25 200 THR A CA 1
ATOM 1562 C C . THR A 1 200 ? -7.434 -21.078 2.383 1 95.25 200 THR A C 1
ATOM 1564 O O . THR A 1 200 ? -7.746 -21.859 1.479 1 95.25 200 THR A O 1
ATOM 1567 N N . ALA A 1 201 ? -6.922 -19.844 2.172 1 96.06 201 ALA A N 1
ATOM 1568 C CA . ALA A 1 201 ? -6.801 -19.297 0.821 1 96.06 201 ALA A CA 1
ATOM 1569 C C . ALA A 1 201 ? -5.422 -19.578 0.234 1 96.06 201 ALA A C 1
ATOM 1571 O O . ALA A 1 201 ? -5.082 -19.094 -0.842 1 96.06 201 ALA A O 1
ATOM 1572 N N . PHE A 1 202 ? -4.625 -20.375 0.964 1 96.56 202 PHE A N 1
ATOM 1573 C CA . PHE A 1 202 ? -3.271 -20.641 0.485 1 96.56 202 PHE A CA 1
ATOM 1574 C C . PHE A 1 202 ? -3.301 -21.234 -0.921 1 96.56 202 PHE A C 1
ATOM 1576 O O . PHE A 1 202 ? -4.254 -21.922 -1.294 1 96.56 202 PHE A O 1
ATOM 1583 N N . GLY A 1 203 ? -2.234 -20.922 -1.704 1 96.88 203 GLY A N 1
ATOM 1584 C CA . GLY A 1 203 ? -2.152 -21.406 -3.072 1 96.88 203 GLY A CA 1
ATOM 1585 C C . GLY A 1 203 ? -1.06 -22.438 -3.273 1 96.88 203 GLY A C 1
ATOM 1586 O O . GLY A 1 203 ? -0.637 -23.109 -2.32 1 96.88 203 GLY A O 1
ATOM 1587 N N . ARG A 1 204 ? -0.801 -22.688 -4.516 1 98 204 ARG A N 1
ATOM 1588 C CA . ARG A 1 204 ? 0.195 -23.656 -4.969 1 98 204 ARG A CA 1
ATOM 1589 C C . ARG A 1 204 ? 0.884 -23.172 -6.242 1 98 204 ARG A C 1
ATOM 1591 O O . ARG A 1 204 ? 0.234 -22.641 -7.145 1 98 204 ARG A O 1
ATOM 1598 N N . VAL A 1 205 ? 2.17 -23.266 -6.199 1 98.56 205 VAL A N 1
ATOM 1599 C CA . VAL A 1 205 ? 2.895 -22.969 -7.434 1 98.56 205 VAL A CA 1
ATOM 1600 C C . VAL A 1 205 ? 3.232 -24.266 -8.164 1 98.56 205 VAL A C 1
ATOM 1602 O O . VAL A 1 205 ? 3.566 -25.266 -7.531 1 98.56 205 VAL A O 1
ATOM 1605 N N . ALA A 1 206 ? 3.174 -24.25 -9.484 1 98.62 206 ALA A N 1
ATOM 1606 C CA . ALA A 1 206 ? 3.436 -25.453 -10.266 1 98.62 206 ALA A CA 1
ATOM 1607 C C . ALA A 1 206 ? 4.578 -25.219 -11.25 1 98.62 206 ALA A C 1
ATOM 1609 O O . ALA A 1 206 ? 4.699 -24.141 -11.836 1 98.62 206 ALA A O 1
ATOM 1610 N N . PHE A 1 207 ? 5.34 -26.234 -11.438 1 98.5 207 PHE A N 1
ATOM 1611 C CA . PHE A 1 207 ? 6.434 -26.312 -12.398 1 98.5 207 PHE A CA 1
ATOM 1612 C C . PHE A 1 207 ? 6.363 -27.609 -13.203 1 98.5 207 PHE A C 1
ATOM 1614 O O . PHE A 1 207 ? 5.77 -28.594 -12.75 1 98.5 207 PHE A O 1
ATOM 1621 N N . ALA A 1 208 ? 6.984 -27.562 -14.328 1 98.44 208 ALA A N 1
ATOM 1622 C CA . ALA A 1 208 ? 7.137 -28.766 -15.117 1 98.44 208 ALA A CA 1
ATOM 1623 C C . ALA A 1 208 ? 8.602 -29.203 -15.195 1 98.44 208 ALA A C 1
ATOM 1625 O O . ALA A 1 208 ? 9.5 -28.344 -15.219 1 98.44 208 ALA A O 1
ATOM 1626 N N . CYS A 1 209 ? 8.859 -30.469 -15.203 1 98.06 209 CYS A N 1
ATOM 1627 C CA . CYS A 1 209 ? 10.156 -31.094 -15.445 1 98.06 209 CYS A CA 1
ATOM 1628 C C . CYS A 1 209 ? 9.992 -32.406 -16.188 1 98.06 209 CYS A C 1
ATOM 1630 O O . CYS A 1 209 ? 8.875 -32.906 -16.375 1 98.06 209 CYS A O 1
ATOM 1632 N N . PRO A 1 210 ? 11.07 -32.969 -16.672 1 97.94 210 PRO A N 1
ATOM 1633 C CA . PRO A 1 210 ? 10.922 -34.281 -17.312 1 97.94 210 PRO A CA 1
ATOM 1634 C C . PRO A 1 210 ? 10.273 -35.312 -16.391 1 97.94 210 PRO A C 1
ATOM 1636 O O . PRO A 1 210 ? 10.688 -35.469 -15.234 1 97.94 210 PRO A O 1
ATOM 1639 N N . GLY A 1 211 ? 9.305 -36 -16.953 1 97.88 211 GLY A N 1
ATOM 1640 C CA . GLY A 1 211 ? 8.508 -36.938 -16.172 1 97.88 211 GLY A CA 1
ATOM 1641 C C . GLY A 1 211 ? 9.344 -38 -15.477 1 97.88 211 GLY A C 1
ATOM 1642 O O . GLY A 1 211 ? 9 -38.438 -14.383 1 97.88 211 GLY A O 1
ATOM 1643 N N . GLU A 1 212 ? 10.375 -38.375 -16.094 1 97.31 212 GLU A N 1
ATOM 1644 C CA . GLU A 1 212 ? 11.227 -39.438 -15.57 1 97.31 212 GLU A CA 1
ATOM 1645 C C . GLU A 1 212 ? 11.945 -39 -14.297 1 97.31 212 GLU A C 1
ATOM 1647 O O . GLU A 1 212 ? 12.5 -39.812 -13.57 1 97.31 212 GLU A O 1
ATOM 1652 N N . GLN A 1 213 ? 11.898 -37.688 -13.984 1 98.12 213 GLN A N 1
ATOM 1653 C CA . GLN A 1 213 ? 12.625 -37.188 -12.828 1 98.12 213 GLN A CA 1
ATOM 1654 C C . GLN A 1 213 ? 11.727 -37.156 -11.594 1 98.12 213 GLN A C 1
ATOM 1656 O O . GLN A 1 213 ? 12.211 -36.969 -10.469 1 98.12 213 GLN A O 1
ATOM 1661 N N . LEU A 1 214 ? 10.453 -37.375 -11.734 1 98.38 214 LEU A N 1
ATOM 1662 C CA . LEU A 1 214 ? 9.492 -37.094 -10.664 1 98.38 214 LEU A CA 1
ATOM 1663 C C . LEU A 1 214 ? 9.68 -38.062 -9.508 1 98.38 214 LEU A C 1
ATOM 1665 O O . LEU A 1 214 ? 9.703 -37.656 -8.344 1 98.38 214 LEU A O 1
ATOM 1669 N N . GLN A 1 215 ? 9.797 -39.312 -9.812 1 98 215 GLN A N 1
ATOM 1670 C CA . GLN A 1 215 ? 9.938 -40.312 -8.75 1 98 215 GLN A CA 1
ATOM 1671 C C . GLN A 1 215 ? 11.258 -40.125 -8 1 98 215 GLN A C 1
ATOM 1673 O O . GLN A 1 215 ? 11.305 -40.25 -6.777 1 98 215 GLN A O 1
ATOM 1678 N N . GLN A 1 216 ? 12.258 -39.906 -8.734 1 97.81 216 GLN A N 1
ATOM 1679 C CA . GLN A 1 216 ? 13.547 -39.625 -8.094 1 97.81 216 GLN A CA 1
ATOM 1680 C C . GLN A 1 216 ? 13.5 -38.375 -7.234 1 97.81 216 GLN A C 1
ATOM 1682 O O . GLN A 1 216 ? 14.117 -38.312 -6.172 1 97.81 216 GLN A O 1
ATOM 1687 N N . LEU A 1 217 ? 12.852 -37.312 -7.734 1 97.94 217 LEU A N 1
ATOM 1688 C CA . LEU A 1 217 ? 12.688 -36.094 -6.965 1 97.94 217 LEU A CA 1
ATOM 1689 C C . LEU A 1 217 ? 12.039 -36.375 -5.617 1 97.94 217 LEU A C 1
ATOM 1691 O O . LEU A 1 217 ? 12.516 -35.906 -4.578 1 97.94 217 LEU A O 1
ATOM 1695 N N . GLU A 1 218 ? 10.977 -37.125 -5.648 1 98.12 218 GLU A N 1
ATOM 1696 C CA . GLU A 1 218 ? 10.305 -37.531 -4.418 1 98.12 218 GLU A CA 1
ATOM 1697 C C . GLU A 1 218 ? 11.273 -38.188 -3.449 1 98.12 218 GLU A C 1
ATOM 1699 O O . GLU A 1 218 ? 11.312 -37.844 -2.266 1 98.12 218 GLU A O 1
ATOM 1704 N N . ALA A 1 219 ? 11.969 -39.125 -3.967 1 97.94 219 ALA A N 1
ATOM 1705 C CA . ALA A 1 219 ? 12.922 -39.906 -3.146 1 97.94 219 ALA A CA 1
ATOM 1706 C C . ALA A 1 219 ? 13.977 -38.969 -2.545 1 97.94 219 ALA A C 1
ATOM 1708 O O . ALA A 1 219 ? 14.305 -39.094 -1.362 1 97.94 219 ALA A O 1
ATOM 1709 N N . ASP A 1 220 ? 14.516 -38.125 -3.336 1 98.06 220 ASP A N 1
ATOM 1710 C CA . ASP A 1 220 ? 15.555 -37.188 -2.889 1 98.06 220 ASP A CA 1
ATOM 1711 C C . ASP A 1 220 ? 15.039 -36.25 -1.793 1 98.06 220 ASP A C 1
ATOM 1713 O O . ASP A 1 220 ? 15.742 -35.969 -0.821 1 98.06 220 ASP A O 1
ATOM 1717 N N . VAL A 1 221 ? 13.844 -35.719 -1.995 1 98.19 221 VAL A N 1
ATOM 1718 C CA . VAL A 1 221 ? 13.234 -34.812 -1.03 1 98.19 221 VAL A CA 1
ATOM 1719 C C . VAL A 1 221 ? 13.102 -35.531 0.322 1 98.19 221 VAL A C 1
ATOM 1721 O O . VAL A 1 221 ? 13.461 -34.969 1.356 1 98.19 221 VAL A O 1
ATOM 1724 N N . ARG A 1 222 ? 12.648 -36.75 0.316 1 97.56 222 ARG A N 1
ATOM 1725 C CA . ARG A 1 222 ? 12.5 -37.531 1.54 1 97.56 222 ARG A CA 1
ATOM 1726 C C . ARG A 1 222 ? 13.852 -37.75 2.197 1 97.56 222 ARG A C 1
ATOM 1728 O O . ARG A 1 222 ? 14 -37.594 3.412 1 97.56 222 ARG A O 1
ATOM 1735 N N . ALA A 1 223 ? 14.742 -38.125 1.439 1 97.75 223 ALA A N 1
ATOM 1736 C CA . ALA A 1 223 ? 16.078 -38.469 1.948 1 97.75 223 ALA A CA 1
ATOM 1737 C C . ALA A 1 223 ? 16.719 -37.25 2.602 1 97.75 223 ALA A C 1
ATOM 1739 O O . ALA A 1 223 ? 17.469 -37.375 3.578 1 97.75 223 ALA A O 1
ATOM 1740 N N . ALA A 1 224 ? 16.484 -36.125 2.061 1 97.5 224 ALA A N 1
ATOM 1741 C CA . ALA A 1 224 ? 17.078 -34.875 2.559 1 97.5 224 ALA A CA 1
ATOM 1742 C C . ALA A 1 224 ? 16.328 -34.344 3.775 1 97.5 224 ALA A C 1
ATOM 1744 O O . ALA A 1 224 ? 16.75 -33.375 4.398 1 97.5 224 ALA A O 1
ATOM 1745 N N . GLY A 1 225 ? 15.172 -34.938 4.07 1 97.38 225 GLY A N 1
ATOM 1746 C CA . GLY A 1 225 ? 14.406 -34.562 5.25 1 97.38 225 GLY A CA 1
ATOM 1747 C C . GLY A 1 225 ? 13.367 -33.5 4.965 1 97.38 225 GLY A C 1
ATOM 1748 O O . GLY A 1 225 ? 12.789 -32.938 5.891 1 97.38 225 GLY A O 1
ATOM 1749 N N . TYR A 1 226 ? 13.188 -33.188 3.717 1 97.81 226 TYR A N 1
ATOM 1750 C CA . TYR A 1 226 ? 12.148 -32.219 3.338 1 97.81 226 TYR A CA 1
ATOM 1751 C C . TYR A 1 226 ? 10.797 -32.906 3.186 1 97.81 226 TYR A C 1
ATOM 1753 O O . TYR A 1 226 ? 10.711 -34.156 3.309 1 97.81 226 TYR A O 1
ATOM 1761 N N . THR A 1 227 ? 9.742 -32.156 2.932 1 98.44 227 THR A N 1
ATOM 1762 C CA . THR A 1 227 ? 8.383 -32.688 3.043 1 98.44 227 THR A CA 1
ATOM 1763 C C . THR A 1 227 ? 7.812 -33 1.663 1 98.44 227 THR A C 1
ATOM 1765 O O . THR A 1 227 ? 7.805 -32.125 0.78 1 98.44 227 THR A O 1
ATOM 1768 N N . VAL A 1 228 ? 7.34 -34.188 1.481 1 98.31 228 VAL A N 1
ATOM 1769 C CA . VAL A 1 228 ? 6.488 -34.562 0.36 1 98.31 228 VAL A CA 1
ATOM 1770 C C . VAL A 1 228 ? 5.023 -34.5 0.783 1 98.31 228 VAL A C 1
ATOM 1772 O O . VAL A 1 228 ? 4.59 -35.281 1.648 1 98.31 228 VAL A O 1
ATOM 1775 N N . HIS A 1 229 ? 4.309 -33.594 0.269 1 97.38 229 HIS A N 1
ATOM 1776 C CA . HIS A 1 229 ? 2.895 -33.438 0.586 1 97.38 229 HIS A CA 1
ATOM 1777 C C . HIS A 1 229 ? 2.047 -34.5 -0.101 1 97.38 229 HIS A C 1
ATOM 1779 O O . HIS A 1 229 ? 1.206 -35.125 0.537 1 97.38 229 HIS A O 1
ATOM 1785 N N . THR A 1 230 ? 2.178 -34.688 -1.391 1 97.31 230 THR A N 1
ATOM 1786 C CA . THR A 1 230 ? 1.513 -35.719 -2.195 1 97.31 230 THR A CA 1
ATOM 1787 C C . THR A 1 230 ? 2.531 -36.531 -2.98 1 97.31 230 THR A C 1
ATOM 1789 O O . THR A 1 230 ? 3.252 -36 -3.824 1 97.31 230 THR A O 1
ATOM 1792 N N . PRO A 1 231 ? 2.576 -37.812 -2.668 1 97.75 231 PRO A N 1
ATOM 1793 C CA . PRO A 1 231 ? 3.5 -38.656 -3.42 1 97.75 231 PRO A CA 1
ATOM 1794 C C . PRO A 1 231 ? 3.16 -38.75 -4.906 1 97.75 231 PRO A C 1
ATOM 1796 O O . PRO A 1 231 ? 2.086 -38.281 -5.32 1 97.75 231 PRO A O 1
ATOM 1799 N N . TYR A 1 232 ? 4.176 -39.312 -5.605 1 97.94 232 TYR A N 1
ATOM 1800 C CA . TYR A 1 232 ? 4.004 -39.5 -7.039 1 97.94 232 TYR A CA 1
ATOM 1801 C C . TYR A 1 232 ? 2.646 -40.125 -7.352 1 97.94 232 TYR A C 1
ATOM 1803 O O . TYR A 1 232 ? 2.285 -41.156 -6.785 1 97.94 232 TYR A O 1
ATOM 1811 N N . VAL A 1 233 ? 1.845 -39.406 -8.203 1 97.19 233 VAL A N 1
ATOM 1812 C CA . VAL A 1 233 ? 0.503 -39.875 -8.516 1 97.19 233 VAL A CA 1
ATOM 1813 C C . VAL A 1 233 ? 0.123 -39.5 -9.938 1 97.19 233 VAL A C 1
ATOM 1815 O O . VAL A 1 233 ? 0.55 -38.438 -10.422 1 97.19 233 VAL A O 1
ATOM 1818 N N . SER A 1 234 ? -0.654 -40.312 -10.562 1 96.44 234 SER A N 1
ATOM 1819 C CA . SER A 1 234 ? -1.224 -40 -11.867 1 96.44 234 SER A CA 1
ATOM 1820 C C . SER A 1 234 ? -2.594 -39.344 -11.742 1 96.44 234 SER A C 1
ATOM 1822 O O . SER A 1 234 ? -3.43 -39.781 -10.953 1 96.44 234 SER A O 1
ATOM 1824 N N . LEU A 1 235 ? -2.795 -38.25 -12.414 1 94.31 235 LEU A N 1
ATOM 1825 C CA . LEU A 1 235 ? -4.055 -37.531 -12.414 1 94.31 235 LEU A CA 1
ATOM 1826 C C . LEU A 1 235 ? -4.715 -37.562 -13.789 1 94.31 235 LEU A C 1
ATOM 1828 O O . LEU A 1 235 ? -4.078 -37.281 -14.797 1 94.31 235 LEU A O 1
ATOM 1832 N N . ASP A 1 236 ? -5.934 -37.906 -13.727 1 90 236 ASP A N 1
ATOM 1833 C CA . ASP A 1 236 ? -6.719 -37.969 -14.961 1 90 236 ASP A CA 1
ATOM 1834 C C . ASP A 1 236 ? -7.668 -36.781 -15.07 1 90 236 ASP A C 1
ATOM 1836 O O . ASP A 1 236 ? -8.25 -36.344 -14.078 1 90 236 ASP A O 1
ATOM 1840 N N . THR A 1 237 ? -7.711 -36.156 -16.156 1 86.5 237 THR A N 1
ATOM 1841 C CA . THR A 1 237 ? -8.703 -35.156 -16.547 1 86.5 237 THR A CA 1
ATOM 1842 C C . THR A 1 237 ? -9.516 -35.656 -17.75 1 86.5 237 THR A C 1
ATOM 1844 O O . THR A 1 237 ? -8.953 -36.094 -18.75 1 86.5 237 THR A O 1
ATOM 1847 N N . PRO A 1 238 ? -10.773 -35.688 -17.578 1 82.69 238 PRO A N 1
ATOM 1848 C CA . PRO A 1 238 ? -11.602 -36.25 -18.656 1 82.69 238 PRO A CA 1
ATOM 1849 C C . PRO A 1 238 ? -11.273 -35.625 -20.016 1 82.69 238 PRO A C 1
ATOM 1851 O O . PRO A 1 238 ? -11.297 -34.406 -20.172 1 82.69 238 PRO A O 1
ATOM 1854 N N . GLY A 1 239 ? -10.984 -36.5 -20.984 1 86.19 239 GLY A N 1
ATOM 1855 C CA . GLY A 1 239 ? -10.75 -36.062 -22.359 1 86.19 239 GLY A CA 1
ATOM 1856 C C . GLY A 1 239 ? -9.375 -35.469 -22.578 1 86.19 239 GLY A C 1
ATOM 1857 O O . GLY A 1 239 ? -9.094 -34.938 -23.641 1 86.19 239 GLY A O 1
ATOM 1858 N N . LYS A 1 240 ? -8.531 -35.562 -21.609 1 91.75 240 LYS A N 1
ATOM 1859 C CA . LYS A 1 240 ? -7.203 -34.969 -21.734 1 91.75 240 LYS A CA 1
ATOM 1860 C C . LYS A 1 240 ? -6.121 -35.969 -21.359 1 91.75 240 LYS A C 1
ATOM 1862 O O . LYS A 1 240 ? -6.418 -37.062 -20.844 1 91.75 240 LYS A O 1
ATOM 1867 N N . ALA A 1 241 ? -4.918 -35.562 -21.594 1 92.62 241 ALA A N 1
ATOM 1868 C CA . ALA A 1 241 ? -3.768 -36.438 -21.281 1 92.62 241 ALA A CA 1
ATOM 1869 C C . ALA A 1 241 ? -3.619 -36.625 -19.766 1 92.62 241 ALA A C 1
ATOM 1871 O O . ALA A 1 241 ? -3.826 -35.688 -19 1 92.62 241 ALA A O 1
ATOM 1872 N N . THR A 1 242 ? -3.326 -37.812 -19.422 1 94.94 242 THR A N 1
ATOM 1873 C CA . THR A 1 242 ? -2.971 -38.094 -18.031 1 94.94 242 THR A CA 1
ATOM 1874 C C . THR A 1 242 ? -1.628 -37.469 -17.672 1 94.94 242 THR A C 1
ATOM 1876 O O . THR A 1 242 ? -0.687 -37.531 -18.469 1 94.94 242 THR A O 1
ATOM 1879 N N . VAL A 1 243 ? -1.558 -36.906 -16.484 1 97 243 VAL A N 1
ATOM 1880 C CA . VAL A 1 243 ? -0.29 -36.312 -16.062 1 97 243 VAL A CA 1
ATOM 1881 C C . VAL A 1 243 ? 0.132 -36.906 -14.719 1 97 243 VAL A C 1
ATOM 1883 O O . VAL A 1 243 ? -0.708 -37.375 -13.953 1 97 243 VAL A O 1
ATOM 1886 N N . GLN A 1 244 ? 1.407 -36.938 -14.469 1 97.81 244 GLN A N 1
ATOM 1887 C CA . GLN A 1 244 ? 1.967 -37.375 -13.188 1 97.81 244 GLN A CA 1
ATOM 1888 C C . GLN A 1 244 ? 2.529 -36.188 -12.414 1 97.81 244 GLN A C 1
ATOM 1890 O O . GLN A 1 244 ? 3.156 -35.281 -12.992 1 97.81 244 GLN A O 1
ATOM 1895 N N . VAL A 1 245 ? 2.271 -36.219 -11.094 1 98.12 245 VAL A N 1
ATOM 1896 C CA . VAL A 1 245 ? 2.727 -35.062 -10.289 1 98.12 245 VAL A CA 1
ATOM 1897 C C . VAL A 1 245 ? 3.342 -35.562 -8.984 1 98.12 245 VAL A C 1
ATOM 1899 O O . VAL A 1 245 ? 3.088 -36.719 -8.57 1 98.12 245 VAL A O 1
ATOM 1902 N N . VAL A 1 246 ? 4.168 -34.812 -8.438 1 98.25 246 VAL A N 1
ATOM 1903 C CA . VAL A 1 246 ? 4.605 -34.844 -7.047 1 98.25 246 VAL A CA 1
ATOM 1904 C C . VAL A 1 246 ? 4.418 -33.469 -6.414 1 98.25 246 VAL A C 1
ATOM 1906 O O . VAL A 1 246 ? 4.789 -32.438 -7.008 1 98.25 246 VAL A O 1
ATOM 1909 N N . ILE A 1 247 ? 3.797 -33.406 -5.25 1 98.38 247 ILE A N 1
ATOM 1910 C CA . ILE A 1 247 ? 3.611 -32.125 -4.566 1 98.38 247 ILE A CA 1
ATOM 1911 C C . ILE A 1 247 ? 4.496 -32.062 -3.322 1 98.38 247 ILE A C 1
ATOM 1913 O O . ILE A 1 247 ? 4.438 -32.969 -2.475 1 98.38 247 ILE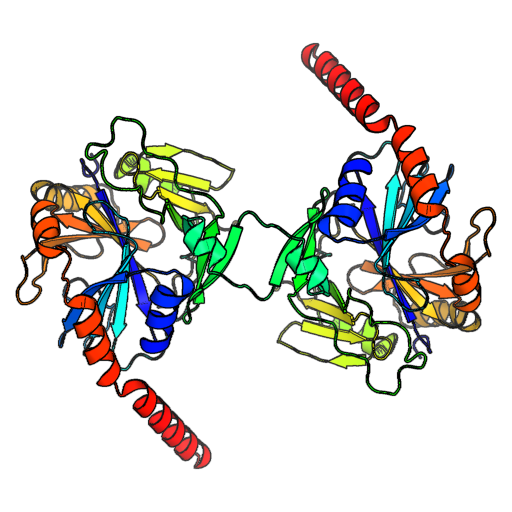 A O 1
ATOM 1917 N N . LEU A 1 248 ? 5.285 -31.078 -3.291 1 98.44 248 LEU A N 1
ATOM 1918 C CA . LEU A 1 248 ? 6.188 -30.859 -2.168 1 98.44 248 LEU A CA 1
ATOM 1919 C C . LEU A 1 248 ? 5.688 -29.719 -1.292 1 98.44 248 LEU A C 1
ATOM 1921 O O . LEU A 1 248 ? 4.715 -29.047 -1.638 1 98.44 248 LEU A O 1
ATOM 1925 N N . GLN A 1 249 ? 6.355 -29.5 -0.178 1 98.5 249 GLN A N 1
ATOM 1926 C CA . GLN A 1 249 ? 6.203 -28.312 0.656 1 98.5 249 GLN A CA 1
ATOM 1927 C C . GLN A 1 249 ? 7.559 -27.719 1.016 1 98.5 249 GLN A C 1
ATOM 1929 O O . GLN A 1 249 ? 8.492 -28.438 1.352 1 98.5 249 GLN A O 1
ATOM 1934 N N . ASP A 1 250 ? 7.652 -26.484 0.869 1 98.5 250 ASP A N 1
ATOM 1935 C CA . ASP A 1 250 ? 8.891 -25.844 1.297 1 98.5 250 ASP A CA 1
ATOM 1936 C C . ASP A 1 250 ? 8.914 -25.656 2.812 1 98.5 250 ASP A C 1
ATOM 1938 O O . ASP A 1 250 ? 7.984 -26.062 3.51 1 98.5 250 ASP A O 1
ATOM 1942 N N . PRO A 1 251 ? 9.906 -25.094 3.4 1 98.12 251 PRO A N 1
ATOM 1943 C CA . PRO A 1 251 ? 10.055 -25.016 4.855 1 98.12 251 PRO A CA 1
ATOM 1944 C C . PRO A 1 251 ? 8.906 -24.266 5.527 1 98.12 251 PRO A C 1
ATOM 1946 O O . PRO A 1 251 ? 8.672 -24.438 6.727 1 98.12 251 PRO A O 1
ATOM 1949 N N . ASP A 1 252 ? 8.195 -23.375 4.82 1 98.44 252 ASP A N 1
ATOM 1950 C CA . ASP A 1 252 ? 7.086 -22.625 5.402 1 98.44 252 ASP A CA 1
ATOM 1951 C C . ASP A 1 252 ? 5.742 -23.25 5.016 1 98.44 252 ASP A C 1
ATOM 1953 O O . ASP A 1 252 ? 4.688 -22.688 5.309 1 98.44 252 ASP A O 1
ATOM 1957 N N . GLY A 1 253 ? 5.82 -24.328 4.277 1 98.06 253 GLY A N 1
ATOM 1958 C CA . GLY A 1 253 ? 4.602 -25.062 3.959 1 98.06 253 GLY A CA 1
ATOM 1959 C C . GLY A 1 253 ? 3.994 -24.656 2.629 1 98.06 253 GLY A C 1
ATOM 1960 O O . GLY A 1 253 ? 2.904 -25.109 2.273 1 98.06 253 GLY A O 1
ATOM 1961 N N . HIS A 1 254 ? 4.605 -23.75 1.915 1 98.5 254 HIS A N 1
ATOM 1962 C CA . HIS A 1 254 ? 4.121 -23.469 0.568 1 98.5 254 HIS A CA 1
ATOM 1963 C C . HIS A 1 254 ? 4.09 -24.734 -0.281 1 98.5 254 HIS A C 1
ATOM 1965 O O . HIS A 1 254 ? 5.051 -25.516 -0.29 1 98.5 254 HIS A O 1
ATOM 1971 N N . GLU A 1 255 ? 2.992 -24.922 -1.033 1 98.31 255 GLU A N 1
ATOM 1972 C CA . GLU A 1 255 ? 2.859 -26.109 -1.861 1 98.31 255 GLU A CA 1
ATOM 1973 C C . GLU A 1 255 ? 3.48 -25.906 -3.238 1 98.31 255 GLU A C 1
ATOM 1975 O O . GLU A 1 255 ? 3.291 -24.859 -3.855 1 98.31 255 GLU A O 1
ATOM 1980 N N . ILE A 1 256 ? 4.191 -26.891 -3.648 1 98.56 256 ILE A N 1
ATOM 1981 C CA . ILE A 1 256 ? 4.906 -26.875 -4.918 1 98.56 256 ILE A CA 1
ATOM 1982 C C . ILE A 1 256 ? 4.586 -28.141 -5.711 1 98.56 256 ILE A C 1
ATOM 1984 O O . ILE A 1 256 ? 4.914 -29.25 -5.281 1 98.56 256 ILE A O 1
ATOM 1988 N N . CYS A 1 257 ? 4.07 -27.938 -6.84 1 98.62 257 CYS A N 1
ATOM 1989 C CA . CYS A 1 257 ? 3.746 -29.078 -7.695 1 98.62 257 CYS A CA 1
ATOM 1990 C C . CYS A 1 257 ? 4.75 -29.203 -8.836 1 98.62 257 CYS A C 1
ATOM 1992 O O . CYS A 1 257 ? 5.023 -28.234 -9.539 1 98.62 257 CYS A O 1
ATOM 1994 N N . PHE A 1 258 ? 5.309 -30.328 -8.953 1 98.62 258 PHE A N 1
ATOM 1995 C CA . PHE A 1 258 ? 6.055 -30.672 -10.156 1 98.62 258 PHE A CA 1
ATOM 1996 C C . PHE A 1 258 ? 5.273 -31.672 -11.008 1 98.62 258 PHE A C 1
ATOM 1998 O O . PHE A 1 258 ? 4.848 -32.719 -10.508 1 98.62 258 PHE A O 1
ATOM 2005 N N . VAL A 1 259 ? 5.117 -31.375 -12.25 1 98.56 259 VAL A N 1
ATOM 2006 C CA . VAL A 1 259 ? 4.359 -32.219 -13.164 1 98.56 259 VAL A CA 1
ATOM 2007 C C . VAL A 1 259 ? 5.25 -32.656 -14.328 1 98.56 259 VAL A C 1
ATOM 2009 O O . VAL A 1 259 ? 6.16 -31.906 -14.727 1 98.56 259 VAL A O 1
ATOM 2012 N N . GLY A 1 260 ? 4.977 -33.812 -14.852 1 98.5 260 GLY A N 1
ATOM 2013 C CA . GLY A 1 260 ? 5.684 -34.25 -16.047 1 98.5 260 GLY A CA 1
ATOM 2014 C C . GLY A 1 260 ? 5.445 -33.344 -17.234 1 98.5 260 GLY A C 1
ATOM 2015 O O . GLY A 1 260 ? 4.301 -33.094 -17.641 1 98.5 260 GLY A O 1
ATOM 2016 N N . ASP A 1 261 ? 6.477 -32.875 -17.859 1 98 261 ASP A N 1
ATOM 2017 C CA . ASP A 1 261 ? 6.414 -31.828 -18.844 1 98 261 ASP A CA 1
ATOM 2018 C C . ASP A 1 261 ? 5.676 -32.281 -20.109 1 98 261 ASP A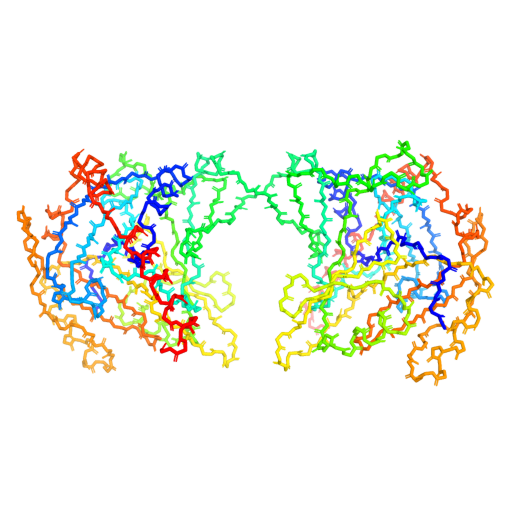 C 1
ATOM 2020 O O . ASP A 1 261 ? 4.781 -31.594 -20.594 1 98 261 ASP A O 1
ATOM 2024 N N . ALA A 1 262 ? 6.035 -33.438 -20.641 1 96.81 262 ALA A N 1
ATOM 2025 C CA . ALA A 1 262 ? 5.469 -33.906 -21.906 1 96.81 262 ALA A CA 1
ATOM 2026 C C . ALA A 1 262 ? 3.953 -34.062 -21.797 1 96.81 262 ALA A C 1
ATOM 2028 O O . ALA A 1 262 ? 3.219 -33.562 -22.656 1 96.81 262 ALA A O 1
ATOM 2029 N N . GLY A 1 263 ? 3.518 -34.75 -20.781 1 96.88 263 GLY A N 1
ATOM 2030 C CA . GLY A 1 263 ? 2.088 -34.906 -20.578 1 96.88 263 GLY A CA 1
ATOM 2031 C C . GLY A 1 263 ? 1.359 -33.594 -20.359 1 96.88 263 GLY A C 1
ATOM 2032 O O . GLY A 1 263 ? 0.244 -33.406 -20.844 1 96.88 263 GLY A O 1
ATOM 2033 N N . PHE A 1 264 ? 1.967 -32.75 -19.672 1 97.88 264 PHE A N 1
ATOM 2034 C CA . PHE A 1 264 ? 1.312 -31.469 -19.359 1 97.88 264 PHE A CA 1
ATOM 2035 C C . PHE A 1 264 ? 1.189 -30.609 -20.609 1 97.88 264 PHE A C 1
ATOM 2037 O O . PHE A 1 264 ? 0.203 -29.891 -20.781 1 97.88 264 PHE A O 1
ATOM 2044 N N . ARG A 1 265 ? 2.184 -30.578 -21.484 1 97.38 265 ARG A N 1
ATOM 2045 C CA . ARG A 1 265 ? 2.1 -29.828 -22.734 1 97.38 265 ARG A CA 1
ATOM 2046 C C . ARG A 1 265 ? 0.904 -30.281 -23.562 1 97.38 265 ARG A C 1
ATOM 2048 O O . ARG A 1 265 ? 0.265 -29.469 -24.234 1 97.38 265 ARG A O 1
ATOM 2055 N N . GLU A 1 266 ? 0.665 -31.562 -23.484 1 97 266 GLU A N 1
ATOM 2056 C CA . GLU A 1 266 ? -0.502 -32.094 -24.188 1 97 266 GLU A CA 1
ATOM 2057 C C . GLU A 1 266 ? -1.796 -31.688 -23.484 1 97 266 GLU A C 1
ATOM 2059 O O . GLU A 1 266 ? -2.756 -31.266 -24.141 1 97 266 GLU A O 1
ATOM 2064 N N . LEU A 1 267 ? -1.804 -31.781 -22.25 1 96.75 267 LEU A N 1
ATOM 2065 C CA . LEU A 1 267 ? -2.986 -31.484 -21.438 1 96.75 267 LEU A CA 1
ATOM 2066 C C . LEU A 1 267 ? -3.354 -30 -21.547 1 96.75 267 LEU A C 1
ATOM 2068 O O . LEU A 1 267 ? -4.535 -29.656 -21.562 1 96.75 267 LEU A O 1
ATOM 2072 N N . SER A 1 268 ? -2.385 -29.094 -21.625 1 97.12 268 SER A N 1
ATOM 2073 C CA . SER A 1 268 ? -2.6 -27.656 -21.391 1 97.12 268 SER A CA 1
ATOM 2074 C C . SER A 1 268 ? -2.781 -26.906 -22.703 1 97.12 268 SER A C 1
ATOM 2076 O O . SER A 1 268 ? -2.699 -25.672 -22.734 1 97.12 268 SER A O 1
ATOM 2078 N N . VAL A 1 269 ? -2.92 -27.672 -23.766 1 96.44 269 VAL A N 1
ATOM 2079 C CA . VAL A 1 269 ? -3.189 -27.016 -25.047 1 96.44 269 VAL A CA 1
ATOM 2080 C C . VAL A 1 269 ? -4.398 -26.094 -24.906 1 96.44 269 VAL A C 1
ATOM 2082 O O . VAL A 1 269 ? -5.41 -26.469 -24.312 1 96.44 269 VAL A O 1
ATOM 2085 N N . TRP A 1 270 ? -4.23 -24.875 -25.422 1 96.06 270 TRP A N 1
ATOM 2086 C CA . TRP A 1 270 ? -5.293 -23.891 -25.359 1 96.06 270 TRP A CA 1
ATOM 2087 C C . TRP A 1 270 ? -6.582 -24.422 -25.969 1 96.06 270 TRP A C 1
ATOM 2089 O O . TRP A 1 270 ? -6.562 -24.969 -27.078 1 96.06 270 TRP A O 1
ATOM 2099 N N . ASP A 1 271 ? -7.664 -24.297 -25.25 1 96.19 271 ASP A N 1
ATOM 2100 C CA . ASP A 1 271 ? -9 -24.656 -25.734 1 96.19 271 ASP A CA 1
ATOM 2101 C C . ASP A 1 271 ? -9.75 -23.406 -26.203 1 96.19 271 ASP A C 1
ATOM 2103 O O . ASP A 1 271 ? -10.203 -22.594 -25.391 1 96.19 271 ASP A O 1
ATOM 2107 N N . PRO A 1 272 ? -9.953 -23.234 -27.453 1 95.5 272 PRO A N 1
ATOM 2108 C CA . PRO A 1 272 ? -10.656 -22.047 -27.953 1 95.5 272 PRO A CA 1
ATOM 2109 C C . PRO A 1 272 ? -12.078 -21.938 -27.422 1 95.5 272 PRO A C 1
ATOM 2111 O O . PRO A 1 272 ? -12.688 -20.859 -27.5 1 95.5 272 PRO A O 1
ATOM 2114 N N . SER A 1 273 ? -12.609 -23.016 -26.875 1 96.25 273 SER A N 1
ATOM 2115 C CA . SER A 1 273 ? -13.969 -23 -26.359 1 96.25 273 SER A CA 1
ATOM 2116 C C . SER A 1 273 ? -13.984 -22.625 -24.875 1 96.25 273 SER A C 1
ATOM 2118 O O . SER A 1 273 ? -15.047 -22.562 -24.25 1 96.25 273 SER A O 1
ATOM 2120 N N . ALA A 1 274 ? -12.883 -22.375 -24.391 1 97.06 274 ALA A N 1
ATOM 2121 C CA . ALA A 1 274 ? -12.766 -22.172 -22.938 1 97.06 274 ALA A CA 1
ATOM 2122 C C . ALA A 1 274 ? -13.695 -21.047 -22.484 1 97.06 274 ALA A C 1
ATOM 2124 O O . ALA A 1 274 ? -14.414 -21.203 -21.484 1 97.06 274 ALA A O 1
ATOM 2125 N N . SER A 1 275 ? -13.695 -19.875 -23.172 1 96.56 275 SER A N 1
ATOM 2126 C CA . SER A 1 275 ? -14.523 -18.75 -22.781 1 96.56 275 SER A CA 1
ATOM 2127 C C . SER A 1 275 ? -16 -19.109 -22.797 1 96.56 275 SER A C 1
ATOM 2129 O O . SER A 1 275 ? -16.75 -18.766 -21.875 1 96.56 275 SER A O 1
ATOM 2131 N N . ARG A 1 276 ? -16.391 -19.781 -23.797 1 96.81 276 ARG A N 1
ATOM 2132 C CA . ARG A 1 276 ? -17.781 -20.203 -23.922 1 96.81 276 ARG A CA 1
ATOM 2133 C C . ARG A 1 276 ? -18.141 -21.188 -22.812 1 96.81 276 ARG A C 1
ATOM 2135 O O . ARG A 1 276 ? -19.203 -21.047 -22.188 1 96.81 276 ARG A O 1
ATOM 2142 N N . LEU A 1 277 ? -17.297 -22.219 -22.578 1 96.31 277 LEU A N 1
ATOM 2143 C CA . LEU A 1 277 ? -17.547 -23.219 -21.547 1 96.31 277 LEU A CA 1
ATOM 2144 C C . LEU A 1 277 ? -17.641 -22.578 -20.172 1 96.31 277 LEU A C 1
ATOM 2146 O O . LEU A 1 277 ? -18.516 -22.938 -19.375 1 96.31 277 LEU A O 1
ATOM 2150 N N . LEU A 1 278 ? -16.781 -21.641 -19.953 1 96.81 278 LEU A N 1
ATOM 2151 C CA . LEU A 1 278 ? -16.812 -20.922 -18.672 1 96.81 278 LEU A CA 1
ATOM 2152 C C . LEU A 1 278 ? -18.094 -20.109 -18.531 1 96.81 278 LEU A C 1
ATOM 2154 O O . LEU A 1 278 ? -18.734 -20.141 -17.484 1 96.81 278 LEU A O 1
ATOM 2158 N N . ALA A 1 279 ? -18.469 -19.344 -19.578 1 95.44 279 ALA A N 1
ATOM 2159 C CA . ALA A 1 279 ? -19.703 -18.562 -19.562 1 95.44 279 ALA A CA 1
ATOM 2160 C C . ALA A 1 279 ? -20.906 -19.438 -19.266 1 95.44 279 ALA A C 1
ATOM 2162 O O . ALA A 1 279 ? -21.797 -19.047 -18.484 1 95.44 279 ALA A O 1
ATOM 2163 N N . GLU A 1 280 ? -20.953 -20.578 -19.828 1 96.06 280 GLU A N 1
ATOM 2164 C CA . GLU A 1 280 ? -22.047 -21.516 -19.609 1 96.06 280 GLU A CA 1
ATOM 2165 C C . GLU A 1 280 ? -22.078 -22 -18.156 1 96.06 280 GLU A C 1
ATOM 2167 O O . GLU A 1 280 ? -23.141 -22.094 -17.547 1 96.06 280 GLU A O 1
ATOM 2172 N N . ALA A 1 281 ? -20.922 -22.297 -17.703 1 95.38 281 ALA A N 1
ATOM 2173 C CA . ALA A 1 281 ? -20.828 -22.75 -16.312 1 95.38 281 ALA A CA 1
ATOM 2174 C C . ALA A 1 281 ? -21.281 -21.656 -15.352 1 95.38 281 ALA A C 1
ATOM 2176 O O . ALA A 1 281 ? -21.938 -21.922 -14.344 1 95.38 281 ALA A O 1
ATOM 2177 N N . LEU A 1 282 ? -20.938 -20.406 -15.633 1 93.44 282 LEU A N 1
ATOM 2178 C CA . LEU A 1 282 ? -21.328 -19.266 -14.805 1 93.44 282 LEU A CA 1
ATOM 2179 C C . LEU A 1 282 ? -22.844 -19.078 -14.812 1 93.44 282 LEU A C 1
ATOM 2181 O O . LEU A 1 282 ? -23.453 -18.812 -13.773 1 93.44 282 LEU A O 1
ATOM 2185 N N . GLU A 1 283 ? -23.406 -19.219 -15.945 1 92.56 283 GLU A N 1
ATOM 2186 C CA . GLU A 1 283 ? -24.859 -19.078 -16.094 1 92.56 283 GLU A CA 1
ATOM 2187 C C . GLU A 1 283 ? -25.594 -20.156 -15.297 1 92.56 283 GLU A C 1
ATOM 2189 O O . GLU A 1 283 ? -26.641 -19.875 -14.719 1 92.56 283 GLU A O 1
ATOM 2194 N N . LYS A 1 284 ? -25.047 -21.297 -15.18 1 92.31 284 LYS A N 1
ATOM 2195 C CA . LYS A 1 284 ? -25.688 -22.438 -14.531 1 92.31 284 LYS A CA 1
ATOM 2196 C C . LYS A 1 284 ? -25.469 -22.422 -13.023 1 92.31 284 LYS A C 1
ATOM 2198 O O . LYS A 1 284 ? -26.141 -23.141 -12.273 1 92.31 284 LYS A O 1
ATOM 2203 N N . ASP A 1 285 ? -24.5 -21.688 -12.672 1 90.25 285 ASP A N 1
ATOM 2204 C CA . ASP A 1 285 ? -24.141 -21.656 -11.266 1 90.25 285 ASP A CA 1
ATOM 2205 C C . ASP A 1 285 ? -25.172 -20.906 -10.438 1 90.25 285 ASP A C 1
ATOM 2207 O O . ASP A 1 285 ? -25.328 -19.688 -10.594 1 90.25 285 ASP A O 1
ATOM 2211 N N . ARG A 1 286 ? -25.844 -21.484 -9.523 1 84.56 286 ARG A N 1
ATOM 2212 C CA . ARG A 1 286 ? -26.906 -20.891 -8.695 1 84.56 286 ARG A CA 1
ATOM 2213 C C . ARG A 1 286 ? -26.422 -20.719 -7.254 1 84.56 286 ARG A C 1
ATOM 2215 O O . ARG A 1 286 ? -27.25 -20.641 -6.336 1 84.56 286 ARG A O 1
ATOM 2222 N N . SER A 1 287 ? -25.156 -20.719 -7.156 1 85.12 287 SER A N 1
ATOM 2223 C CA . SER A 1 287 ? -24.578 -20.688 -5.812 1 85.12 287 SER A CA 1
ATOM 2224 C C . SER A 1 287 ? -24.938 -19.406 -5.086 1 85.12 287 SER A C 1
ATOM 2226 O O . SER A 1 287 ? -25.234 -19.422 -3.891 1 85.12 287 SER A O 1
ATOM 2228 N N . ALA A 1 288 ? -24.906 -18.234 -5.773 1 79.62 288 ALA A N 1
ATOM 2229 C CA . ALA A 1 288 ? -25.219 -16.969 -5.145 1 79.62 288 ALA A CA 1
ATOM 2230 C C . ALA A 1 288 ? -26.625 -16.969 -4.559 1 79.62 288 ALA A C 1
ATOM 2232 O O . ALA A 1 288 ? -26.844 -16.516 -3.436 1 79.62 288 ALA A O 1
ATOM 2233 N N . GLU A 1 289 ? -27.5 -17.484 -5.363 1 81.62 289 GLU A N 1
ATOM 2234 C CA . GLU A 1 289 ? -28.875 -17.594 -4.895 1 81.62 289 GLU A CA 1
ATOM 2235 C C . GLU A 1 289 ? -28.969 -18.547 -3.709 1 81.62 289 GLU A C 1
ATOM 2237 O O . GLU A 1 289 ? -29.703 -18.297 -2.756 1 81.62 289 GLU A O 1
ATOM 2242 N N . TRP A 1 290 ? -28.266 -19.562 -3.824 1 81.19 290 TRP A N 1
ATOM 2243 C CA . TRP A 1 290 ? -28.281 -20.562 -2.76 1 81.19 290 TRP A CA 1
ATOM 2244 C C . TRP A 1 290 ? -27.75 -19.969 -1.457 1 81.19 290 TRP A C 1
ATOM 2246 O O . TRP A 1 290 ? -28.344 -20.156 -0.395 1 81.19 290 TRP A O 1
ATOM 2256 N N . PHE A 1 291 ? -26.656 -19.297 -1.479 1 79.88 291 PHE A N 1
ATOM 2257 C CA . PHE A 1 291 ? -26.078 -18.688 -0.294 1 79.88 291 PHE A CA 1
ATOM 2258 C C . PHE A 1 291 ? -27.016 -17.656 0.305 1 79.88 291 PHE A C 1
ATOM 2260 O O . PHE A 1 291 ? -27.141 -17.547 1.527 1 79.88 291 PHE A O 1
ATOM 2267 N N . LYS A 1 292 ? -27.641 -16.844 -0.582 1 78 292 LYS A N 1
ATOM 2268 C CA . LYS A 1 292 ? -28.609 -15.852 -0.117 1 78 292 LYS A CA 1
ATOM 2269 C C . LYS A 1 292 ? -29.766 -16.516 0.618 1 78 292 LYS A C 1
ATOM 2271 O O . LYS A 1 292 ? -30.188 -16.047 1.679 1 78 292 LYS A O 1
ATOM 2276 N N . GLN A 1 293 ? -30.281 -17.594 0.111 1 79.06 293 GLN A N 1
ATOM 2277 C CA . GLN A 1 293 ? -31.375 -18.328 0.719 1 79.06 293 GLN A CA 1
ATOM 2278 C C . GLN A 1 293 ? -30.969 -18.938 2.053 1 79.06 293 GLN A C 1
ATOM 2280 O O . GLN A 1 293 ? -31.734 -18.938 3.012 1 79.06 293 GLN A O 1
ATOM 2285 N N . ARG A 1 294 ? -29.828 -19.359 2.064 1 77.56 294 ARG A N 1
ATOM 2286 C CA . ARG A 1 294 ? -29.312 -19.953 3.297 1 77.56 294 ARG A CA 1
ATOM 2287 C C . ARG A 1 294 ? -29.156 -18.891 4.387 1 77.56 294 ARG A C 1
ATOM 2289 O O . ARG A 1 294 ? -29.5 -19.141 5.547 1 77.56 294 ARG A O 1
ATOM 2296 N N . GLU A 1 295 ? -28.594 -17.781 3.977 1 77.88 295 GLU A N 1
ATOM 2297 C CA . GLU A 1 295 ? -28.438 -16.688 4.926 1 77.88 295 GLU A CA 1
ATOM 2298 C C . GLU A 1 295 ? -29.797 -16.219 5.461 1 77.88 295 GLU A C 1
ATOM 2300 O O . GLU A 1 295 ? -29.938 -15.93 6.652 1 77.88 295 GLU A O 1
ATOM 2305 N N . GLU A 1 296 ? -30.734 -16.203 4.527 1 79.38 296 GLU A N 1
ATOM 2306 C CA . GLU A 1 296 ? -32.062 -15.812 4.926 1 79.38 296 GLU A CA 1
ATOM 2307 C C . GLU A 1 296 ? -32.688 -16.844 5.859 1 79.38 296 GLU A C 1
ATOM 2309 O O . GLU A 1 296 ? -33.344 -16.5 6.836 1 79.38 296 GLU A O 1
ATOM 2314 N N . ARG A 1 297 ? -32.469 -18 5.562 1 77.69 297 ARG A N 1
ATOM 2315 C CA . ARG A 1 297 ? -32.969 -19.062 6.402 1 77.69 297 ARG A CA 1
ATOM 2316 C C . ARG A 1 297 ? -32.312 -19.047 7.781 1 77.69 297 ARG A C 1
ATOM 2318 O O . ARG A 1 297 ? -33 -19.203 8.797 1 77.69 297 ARG A O 1
ATOM 2325 N N . GLU A 1 298 ? -31 -18.906 7.715 1 73.81 298 GLU A N 1
ATOM 2326 C CA . GLU A 1 298 ? -30.25 -18.859 8.969 1 73.81 298 GLU A CA 1
ATOM 2327 C C . GLU A 1 298 ? -30.672 -17.641 9.797 1 73.81 298 GLU A C 1
ATOM 2329 O O . GLU A 1 298 ? -30.781 -17.719 11.023 1 73.81 298 GLU A O 1
ATOM 2334 N N . ALA A 1 299 ? -30.781 -16.516 9.078 1 76.62 299 ALA A N 1
ATOM 2335 C CA . ALA A 1 299 ? -31.234 -15.305 9.758 1 76.62 299 ALA A CA 1
ATOM 2336 C C . ALA A 1 299 ? -32.625 -15.508 10.352 1 76.62 299 ALA A C 1
ATOM 2338 O O . ALA A 1 299 ? -32.906 -15.062 11.469 1 76.62 299 ALA A O 1
ATOM 2339 N N . ARG A 1 300 ? -33.562 -16.25 9.68 1 76 300 ARG A N 1
ATOM 2340 C CA . ARG A 1 300 ? -34.906 -16.578 10.148 1 76 300 ARG A CA 1
ATOM 2341 C C . ARG A 1 300 ? -34.844 -17.531 11.336 1 76 300 ARG A C 1
ATOM 2343 O O . ARG A 1 300 ? -35.625 -17.375 12.297 1 76 300 ARG A O 1
ATOM 2350 N N . MET A 1 301 ? -33.969 -18.375 11.258 1 77.94 301 MET A N 1
ATOM 2351 C CA . MET A 1 301 ? -33.812 -19.328 12.359 1 77.94 301 MET A CA 1
ATOM 2352 C C . MET A 1 301 ? -33.25 -18.641 13.594 1 77.94 301 MET A C 1
ATOM 2354 O O . MET A 1 301 ? -33.688 -18.906 14.711 1 77.94 301 MET A O 1
ATOM 2358 N N . ARG A 1 302 ? -32.219 -17.812 13.414 1 69.12 302 ARG A N 1
ATOM 2359 C CA . ARG A 1 302 ? -31.641 -17.047 14.516 1 69.12 302 ARG A CA 1
ATOM 2360 C C . ARG A 1 302 ? -32.688 -16.141 15.148 1 69.12 302 ARG A C 1
ATOM 2362 O O . ARG A 1 302 ? -32.75 -16 16.375 1 69.12 302 ARG A O 1
ATOM 2369 N N . ALA A 1 303 ? -33.531 -15.508 14.258 1 68.75 303 ALA A N 1
ATOM 2370 C CA . ALA A 1 303 ? -34.625 -14.641 14.727 1 68.75 303 ALA A CA 1
ATOM 2371 C C . ALA A 1 303 ? -35.656 -15.422 15.523 1 68.75 303 ALA A C 1
ATOM 2373 O O . ALA A 1 303 ? -36.281 -14.883 16.422 1 68.75 303 ALA A O 1
ATOM 2374 N N . LYS A 1 304 ? -35.531 -16.703 15.266 1 75.38 304 LYS A N 1
ATOM 2375 C CA . LYS A 1 304 ? -36.469 -17.578 15.953 1 75.38 304 LYS A CA 1
ATOM 2376 C C . LYS A 1 304 ? -35.812 -18.25 17.172 1 75.38 304 LYS A C 1
ATOM 2378 O O . LYS A 1 304 ? -36.5 -18.922 17.938 1 75.38 304 LYS A O 1
ATOM 2383 N N . GLY A 1 305 ? -34.656 -17.719 17.438 1 59.06 305 GLY A N 1
ATOM 2384 C CA . GLY A 1 305 ? -34 -18.25 18.609 1 59.06 305 GLY A CA 1
ATOM 2385 C C . GLY A 1 305 ? -33.562 -19.703 18.438 1 59.06 305 GLY A C 1
ATOM 2386 O O . GLY A 1 305 ? -33.469 -20.438 19.422 1 59.06 305 GLY A O 1
ATOM 2387 N N . VAL A 1 306 ? -33.5 -20.391 17.266 1 46.19 306 VAL A N 1
ATOM 2388 C CA . VAL A 1 306 ? -33.031 -21.766 17.047 1 46.19 306 VAL A CA 1
ATOM 2389 C C . VAL A 1 306 ? -31.625 -21.75 16.469 1 46.19 306 VAL A C 1
ATOM 2391 O O . VAL A 1 306 ? -31.266 -20.828 15.727 1 46.19 306 VAL A O 1
ATOM 2394 N N . MET B 1 1 ? 20.203 -33.688 -7.152 1 70.88 1 MET B N 1
ATOM 2395 C CA . MET B 1 1 ? 20.109 -32.531 -8.031 1 70.88 1 MET B CA 1
ATOM 2396 C C . MET B 1 1 ? 18.656 -32.156 -8.312 1 70.88 1 MET B C 1
ATOM 2398 O O . MET B 1 1 ? 17.797 -33.031 -8.391 1 70.88 1 MET B O 1
ATOM 2402 N N . GLY B 1 2 ? 18.281 -30.875 -8.273 1 82.88 2 GLY B N 1
ATOM 2403 C CA . GLY B 1 2 ? 16.906 -30.453 -8.516 1 82.88 2 GLY B CA 1
ATOM 2404 C C . GLY B 1 2 ? 16.438 -30.734 -9.922 1 82.88 2 GLY B C 1
ATOM 2405 O O . GLY B 1 2 ? 17.219 -31.156 -10.773 1 82.88 2 GLY B O 1
ATOM 2406 N N . PRO B 1 3 ? 15.148 -30.734 -10.148 1 92.31 3 PRO B N 1
ATOM 2407 C CA . PRO B 1 3 ? 14.602 -31.016 -11.477 1 92.31 3 PRO B CA 1
ATOM 2408 C C . PRO B 1 3 ? 15.133 -30.062 -12.547 1 92.31 3 PRO B C 1
ATOM 2410 O O . PRO B 1 3 ? 15.219 -28.859 -12.312 1 92.31 3 PRO B O 1
ATOM 2413 N N . THR B 1 4 ? 15.57 -30.594 -13.734 1 92.25 4 THR B N 1
ATOM 2414 C CA . THR B 1 4 ? 16.078 -29.797 -14.852 1 92.25 4 THR B CA 1
ATOM 2415 C C . THR B 1 4 ? 15.844 -30.516 -16.172 1 92.25 4 THR B C 1
ATOM 2417 O O . THR B 1 4 ? 16.047 -31.719 -16.281 1 92.25 4 THR B O 1
ATOM 2420 N N . PRO B 1 5 ? 15.5 -29.812 -17.188 1 94.56 5 PRO B N 1
ATOM 2421 C CA . PRO B 1 5 ? 15.055 -28.422 -17.219 1 94.56 5 PRO B CA 1
ATOM 2422 C C . PRO B 1 5 ? 13.742 -28.203 -16.469 1 94.56 5 PRO B C 1
ATOM 2424 O O . PRO B 1 5 ? 12.969 -29.141 -16.281 1 94.56 5 PRO B O 1
ATOM 2427 N N . CYS B 1 6 ? 13.57 -27.094 -15.984 1 95.75 6 CYS B N 1
ATOM 2428 C CA . CYS B 1 6 ? 12.391 -26.703 -15.219 1 95.75 6 CYS B CA 1
ATOM 2429 C C . CYS B 1 6 ? 11.656 -25.547 -15.898 1 95.75 6 CYS B C 1
ATOM 2431 O O . CYS B 1 6 ? 12.289 -24.609 -16.375 1 95.75 6 CYS B O 1
ATOM 2433 N N . ARG B 1 7 ? 10.336 -25.656 -15.945 1 96 7 ARG B N 1
ATOM 2434 C CA . ARG B 1 7 ? 9.477 -24.625 -16.516 1 96 7 ARG B CA 1
ATOM 2435 C C . ARG B 1 7 ? 8.383 -24.203 -15.539 1 96 7 ARG B C 1
ATOM 2437 O O . ARG B 1 7 ? 7.691 -25.062 -14.984 1 96 7 ARG B O 1
ATOM 2444 N N . ASN B 1 8 ? 8.305 -22.922 -15.281 1 96 8 ASN B N 1
ATOM 2445 C CA . ASN B 1 8 ? 7.203 -22.5 -14.422 1 96 8 ASN B CA 1
ATOM 2446 C C . ASN B 1 8 ? 5.863 -22.578 -15.156 1 96 8 ASN B C 1
ATOM 2448 O O . ASN B 1 8 ? 5.809 -22.422 -16.375 1 96 8 ASN B O 1
ATOM 2452 N N . LEU B 1 9 ? 4.852 -22.812 -14.461 1 98.12 9 LEU B N 1
ATOM 2453 C CA . LEU B 1 9 ? 3.559 -23.078 -15.086 1 98.12 9 LEU B CA 1
ATOM 2454 C C . LEU B 1 9 ? 2.506 -22.094 -14.586 1 98.12 9 LEU B C 1
ATOM 2456 O O . LEU B 1 9 ? 1.978 -21.281 -15.359 1 98.12 9 LEU B O 1
ATOM 2460 N N . HIS B 1 10 ? 2.145 -22.219 -13.25 1 98.75 10 HIS B N 1
ATOM 2461 C CA . HIS B 1 10 ? 1.014 -21.422 -12.797 1 98.75 10 HIS B CA 1
ATOM 2462 C C . HIS B 1 10 ? 0.987 -21.328 -11.273 1 98.75 10 HIS B C 1
ATOM 2464 O O . HIS B 1 10 ? 1.706 -22.047 -10.586 1 98.75 10 HIS B O 1
ATOM 2470 N N . TRP B 1 11 ? 0.244 -20.312 -10.789 1 98.75 11 TRP B N 1
ATOM 2471 C CA . TRP B 1 11 ? -0.179 -20.188 -9.398 1 98.75 11 TRP B CA 1
ATOM 2472 C C . TRP B 1 11 ? -1.665 -20.5 -9.25 1 98.75 11 TRP B C 1
ATOM 2474 O O . TRP B 1 11 ? -2.479 -20.062 -10.07 1 98.75 11 TRP B O 1
ATOM 2484 N N . VAL B 1 12 ? -1.97 -21.25 -8.203 1 98.44 12 VAL B N 1
ATOM 2485 C CA . VAL B 1 12 ? -3.35 -21.672 -7.98 1 98.44 12 VAL B CA 1
ATOM 2486 C C . VAL B 1 12 ? -4.008 -20.75 -6.957 1 98.44 12 VAL B C 1
ATOM 2488 O O . VAL B 1 12 ? -3.496 -20.578 -5.848 1 98.44 12 VAL B O 1
ATOM 2491 N N . PHE B 1 13 ? -5.156 -20.203 -7.312 1 98.12 13 PHE B N 1
ATOM 2492 C CA . PHE B 1 13 ? -6.02 -19.469 -6.387 1 98.12 13 PHE B CA 1
ATOM 2493 C C . PHE B 1 13 ? -7.277 -20.281 -6.082 1 98.12 13 PHE B C 1
ATOM 2495 O O . PHE B 1 13 ? -7.809 -20.969 -6.957 1 98.12 13 PHE B O 1
ATOM 2502 N N . LYS B 1 14 ? -7.762 -20.141 -4.902 1 97.38 14 LYS B N 1
ATOM 2503 C CA . LYS B 1 14 ? -9.125 -20.531 -4.559 1 97.38 14 LYS B CA 1
ATOM 2504 C C . LYS B 1 14 ? -10.078 -19.344 -4.617 1 97.38 14 LYS B C 1
ATOM 2506 O O . LYS B 1 14 ? -9.789 -18.281 -4.047 1 97.38 14 LYS B O 1
ATOM 2511 N N . VAL B 1 15 ? -11.172 -19.562 -5.273 1 96.56 15 VAL B N 1
ATOM 2512 C CA . VAL B 1 15 ? -12.047 -18.422 -5.543 1 96.56 15 VAL B CA 1
ATOM 2513 C C . VAL B 1 15 ? -13.43 -18.688 -4.957 1 96.56 15 VAL B C 1
ATOM 2515 O O . VAL B 1 15 ? -13.945 -19.812 -5.039 1 96.56 15 VAL B O 1
ATOM 2518 N N . GLY B 1 16 ? -14.039 -17.656 -4.371 1 94 16 GLY B N 1
ATOM 2519 C CA . GLY B 1 16 ? -15.375 -17.75 -3.797 1 94 16 GLY B CA 1
ATOM 2520 C C . GLY B 1 16 ? -16.469 -17.297 -4.75 1 94 16 GLY B C 1
ATOM 2521 O O . GLY B 1 16 ? -17.219 -18.109 -5.262 1 94 16 GLY B O 1
ATOM 2522 N N . ASP B 1 17 ? -16.484 -15.992 -5.137 1 91.31 17 ASP B N 1
ATOM 2523 C CA . ASP B 1 17 ? -17.422 -15.43 -6.109 1 91.31 17 ASP B CA 1
ATOM 2524 C C . ASP B 1 17 ? -16.875 -15.555 -7.531 1 91.31 17 ASP B C 1
ATOM 2526 O O . ASP B 1 17 ? -16.156 -14.672 -8 1 91.31 17 ASP B O 1
ATOM 2530 N N . ARG B 1 18 ? -17.266 -16.625 -8.133 1 92.94 18 ARG B N 1
ATOM 2531 C CA . ARG B 1 18 ? -16.688 -16.969 -9.43 1 92.94 18 ARG B CA 1
ATOM 2532 C C . ARG B 1 18 ? -17 -15.898 -10.469 1 92.94 18 ARG B C 1
ATOM 2534 O O . ARG B 1 18 ? -16.141 -15.547 -11.281 1 92.94 18 ARG B O 1
ATOM 2541 N N . THR B 1 19 ? -18.203 -15.344 -10.461 1 92.75 19 THR B N 1
ATOM 2542 C CA . THR B 1 19 ? -18.625 -14.359 -11.453 1 92.75 19 THR B CA 1
ATOM 2543 C C . THR B 1 19 ? -17.812 -13.07 -11.305 1 92.75 19 THR B C 1
ATOM 2545 O O . THR B 1 19 ? -17.234 -12.586 -12.281 1 92.75 19 THR B O 1
ATOM 2548 N N . ALA B 1 20 ? -17.75 -12.547 -10.102 1 94.06 20 ALA B N 1
ATOM 2549 C CA . ALA B 1 20 ? -16.984 -11.336 -9.852 1 94.06 20 ALA B CA 1
ATOM 2550 C C . ALA B 1 20 ? -15.5 -11.562 -10.164 1 94.06 20 ALA B C 1
ATOM 2552 O O . ALA B 1 20 ? -14.828 -10.664 -10.688 1 94.06 20 ALA B O 1
ATOM 2553 N N . THR B 1 21 ? -15.086 -12.734 -9.859 1 96.12 21 THR B N 1
ATOM 2554 C CA . THR B 1 21 ? -13.688 -13.086 -10.086 1 96.12 21 THR B CA 1
ATOM 2555 C C . THR B 1 21 ? -13.359 -13.086 -11.578 1 96.12 21 THR B C 1
ATOM 2557 O O . THR B 1 21 ? -12.367 -12.492 -12 1 96.12 21 THR B O 1
ATOM 2560 N N . ILE B 1 22 ? -14.109 -13.727 -12.336 1 96.81 22 ILE B N 1
ATOM 2561 C CA . ILE B 1 22 ? -13.852 -13.82 -13.766 1 96.81 22 ILE B CA 1
ATOM 2562 C C . ILE B 1 22 ? -13.906 -12.422 -14.391 1 96.81 22 ILE B C 1
ATOM 2564 O O . ILE B 1 22 ? -13.078 -12.078 -15.234 1 96.81 22 ILE B O 1
ATOM 2568 N N . ARG B 1 23 ? -14.852 -11.57 -13.977 1 95.81 23 ARG B N 1
ATOM 2569 C CA . ARG B 1 23 ? -14.93 -10.188 -14.445 1 95.81 23 ARG B CA 1
ATOM 2570 C C . ARG B 1 23 ? -13.648 -9.43 -14.133 1 95.81 23 ARG B C 1
ATOM 2572 O O . ARG B 1 23 ? -13.156 -8.664 -14.969 1 95.81 23 ARG B O 1
ATOM 2579 N N . PHE B 1 24 ? -13.156 -9.633 -12.945 1 97.06 24 PHE B N 1
ATOM 2580 C CA . PHE B 1 24 ? -11.922 -8.969 -12.547 1 97.06 24 PHE B CA 1
ATOM 2581 C C . PHE B 1 24 ? -10.766 -9.367 -13.461 1 97.06 24 PHE B C 1
ATOM 2583 O O . PHE B 1 24 ? -10.062 -8.516 -14 1 97.06 24 PHE B O 1
ATOM 2590 N N . TYR B 1 25 ? -10.562 -10.617 -13.711 1 98.44 25 TYR B N 1
ATOM 2591 C CA . TYR B 1 25 ? -9.398 -11.094 -14.438 1 98.44 25 TYR B CA 1
ATOM 2592 C C . TYR B 1 25 ? -9.523 -10.797 -15.93 1 98.44 25 TYR B C 1
ATOM 2594 O O . TYR B 1 25 ? -8.523 -10.492 -16.594 1 98.44 25 TYR B O 1
ATOM 2602 N N . GLU B 1 26 ? -10.734 -10.836 -16.438 1 98.06 26 GLU B N 1
ATOM 2603 C CA . GLU B 1 26 ? -10.93 -10.586 -17.875 1 98.06 26 GLU B CA 1
ATOM 2604 C C . GLU B 1 26 ? -11 -9.086 -18.156 1 98.06 26 GLU B C 1
ATOM 2606 O O . GLU B 1 26 ? -10.367 -8.602 -19.094 1 98.06 26 GLU B O 1
ATOM 2611 N N . ASP B 1 27 ? -11.781 -8.359 -17.328 1 97.06 27 ASP B N 1
ATOM 2612 C CA . ASP B 1 27 ? -12.102 -6.98 -17.688 1 97.06 27 ASP B CA 1
ATOM 2613 C C . ASP B 1 27 ? -11.078 -6.016 -17.078 1 97.06 27 ASP B C 1
ATOM 2615 O O . ASP B 1 27 ? -10.781 -4.973 -17.672 1 97.06 27 ASP B O 1
ATOM 2619 N N . VAL B 1 28 ? -10.531 -6.348 -15.906 1 96.38 28 VAL B N 1
ATOM 2620 C CA . VAL B 1 28 ? -9.586 -5.445 -15.258 1 96.38 28 VAL B CA 1
ATOM 2621 C C . VAL B 1 28 ? -8.156 -5.816 -15.648 1 96.38 28 VAL B C 1
ATOM 2623 O O . VAL B 1 28 ? -7.41 -4.98 -16.156 1 96.38 28 VAL B O 1
ATOM 2626 N N . LEU B 1 29 ? -7.793 -7.047 -15.516 1 98 29 LEU B N 1
ATOM 2627 C CA . LEU B 1 29 ? -6.422 -7.461 -15.797 1 98 29 LEU B CA 1
ATOM 2628 C C . LEU B 1 29 ? -6.273 -7.883 -17.25 1 98 29 LEU B C 1
ATOM 2630 O O . LEU B 1 29 ? -5.16 -8.156 -17.719 1 98 29 LEU B O 1
ATOM 2634 N N . LEU B 1 30 ? -7.367 -7.992 -17.984 1 98.31 30 LEU B N 1
ATOM 2635 C CA . LEU B 1 30 ? -7.398 -8.219 -19.422 1 98.31 30 LEU B CA 1
ATOM 2636 C C . LEU B 1 30 ? -6.809 -9.578 -19.766 1 98.31 30 LEU B C 1
ATOM 2638 O O . LEU B 1 30 ? -6.113 -9.719 -20.781 1 98.31 30 LEU B O 1
ATOM 2642 N N . MET B 1 31 ? -7.023 -10.562 -18.891 1 98.44 31 MET B N 1
ATOM 2643 C CA . MET B 1 31 ? -6.621 -11.93 -19.188 1 98.44 31 MET B CA 1
ATOM 2644 C C . MET B 1 31 ? -7.695 -12.648 -20 1 98.44 31 MET B C 1
ATOM 2646 O O . MET B 1 31 ? -8.812 -12.148 -20.141 1 98.44 31 MET B O 1
ATOM 2650 N N . LYS B 1 32 ? -7.293 -13.781 -20.484 1 97.69 32 LYS B N 1
ATOM 2651 C CA . LYS B 1 32 ? -8.219 -14.617 -21.25 1 97.69 32 LYS B CA 1
ATOM 2652 C C . LYS B 1 32 ? -8.258 -16.031 -20.703 1 97.69 32 LYS B C 1
ATOM 2654 O O . LYS B 1 32 ? -7.215 -16.609 -20.359 1 97.69 32 LYS B O 1
ATOM 2659 N N . PRO B 1 33 ? -9.469 -16.672 -20.641 1 98.44 33 PRO B N 1
ATOM 2660 C CA . PRO B 1 33 ? -9.516 -18.094 -20.312 1 98.44 33 PRO B CA 1
ATOM 2661 C C . PRO B 1 33 ? -8.789 -18.969 -21.328 1 98.44 33 PRO B C 1
ATOM 2663 O O . PRO B 1 33 ? -8.922 -18.75 -22.531 1 98.44 33 PRO B O 1
ATOM 2666 N N . LEU B 1 34 ? -8.055 -19.875 -20.812 1 98.31 34 LEU B N 1
ATOM 2667 C CA . LEU B 1 34 ? -7.281 -20.766 -21.656 1 98.31 34 LEU B CA 1
ATOM 2668 C C . LEU B 1 34 ? -7.902 -22.172 -21.688 1 98.31 34 LEU B C 1
ATOM 2670 O O . LEU B 1 34 ? -7.879 -22.844 -22.719 1 98.31 34 LEU B O 1
ATOM 2674 N N . ARG B 1 35 ? -8.445 -22.594 -20.516 1 97.25 35 ARG B N 1
ATOM 2675 C CA . ARG B 1 35 ? -9.18 -23.844 -20.375 1 97.25 35 ARG B CA 1
ATOM 2676 C C . ARG B 1 35 ? -10.141 -23.781 -19.188 1 97.25 35 ARG B C 1
ATOM 2678 O O . ARG B 1 35 ? -9.922 -23.016 -18.234 1 97.25 35 ARG B O 1
ATOM 2685 N N . HIS B 1 36 ? -11.172 -24.516 -19.312 1 96.88 36 HIS B N 1
ATOM 2686 C CA . HIS B 1 36 ? -12.156 -24.641 -18.234 1 96.88 36 HIS B CA 1
ATOM 2687 C C . HIS B 1 36 ? -12.641 -26.078 -18.109 1 96.88 36 HIS B C 1
ATOM 2689 O O . HIS B 1 36 ? -13.039 -26.703 -19.094 1 96.88 36 HIS B O 1
ATOM 2695 N N . GLU B 1 37 ? -12.531 -26.562 -16.938 1 95.25 37 GLU B N 1
ATOM 2696 C CA . GLU B 1 37 ? -12.969 -27.938 -16.641 1 95.25 37 GLU B CA 1
ATOM 2697 C C . GLU B 1 37 ? -13.891 -27.969 -15.422 1 95.25 37 GLU B C 1
ATOM 2699 O O . GLU B 1 37 ? -13.68 -27.219 -14.461 1 95.25 37 GLU B O 1
ATOM 2704 N N . GLU B 1 38 ? -14.859 -28.812 -15.453 1 94.5 38 GLU B N 1
ATOM 2705 C CA . GLU B 1 38 ? -15.758 -29.078 -14.344 1 94.5 38 GLU B CA 1
ATOM 2706 C C . GLU B 1 38 ? -15.562 -30.5 -13.812 1 94.5 38 GLU B C 1
ATOM 2708 O O . GLU B 1 38 ? -15.398 -31.438 -14.594 1 94.5 38 GLU B O 1
ATOM 2713 N N . PHE B 1 39 ? -15.562 -30.562 -12.5 1 93.75 39 PHE B N 1
ATOM 2714 C CA . PHE B 1 39 ? -15.344 -31.844 -11.859 1 93.75 39 PHE B CA 1
ATOM 2715 C C . PHE B 1 39 ? -16.453 -32.156 -10.867 1 93.75 39 PHE B C 1
ATOM 2717 O O . PHE B 1 39 ? -16.922 -31.266 -10.156 1 93.75 39 PHE B O 1
ATOM 2724 N N . THR B 1 40 ? -16.766 -33.438 -10.797 1 91.56 40 THR B N 1
ATOM 2725 C CA . THR B 1 40 ? -17.844 -33.844 -9.898 1 91.56 40 THR B CA 1
ATOM 2726 C C . THR B 1 40 ? -17.281 -34.5 -8.648 1 91.56 40 THR B C 1
ATOM 2728 O O . THR B 1 40 ? -18.031 -34.812 -7.711 1 91.56 40 THR B O 1
ATOM 2731 N N . GLU B 1 41 ? -16.016 -34.812 -8.703 1 88.44 41 GLU B N 1
ATOM 2732 C CA . GLU B 1 41 ? -15.328 -35.406 -7.551 1 88.44 41 GLU B CA 1
ATOM 2733 C C . GLU B 1 41 ? -14.055 -34.656 -7.219 1 88.44 41 GLU B C 1
ATOM 2735 O O . GLU B 1 41 ? -13.484 -33.969 -8.078 1 88.44 41 GLU B O 1
ATOM 2740 N N . GLY B 1 42 ? -13.641 -34.781 -6.055 1 88.12 42 GLY B N 1
ATOM 2741 C CA . GLY B 1 42 ? -12.422 -34.094 -5.633 1 88.12 42 GLY B CA 1
ATOM 2742 C C . GLY B 1 42 ? -11.195 -34.594 -6.383 1 88.12 42 GLY B C 1
ATOM 2743 O O . GLY B 1 42 ? -11.188 -35.688 -6.949 1 88.12 42 GLY B O 1
ATOM 2744 N N . CYS B 1 43 ? -10.195 -33.781 -6.41 1 89.12 43 CYS B N 1
ATOM 2745 C CA . CYS B 1 43 ? -8.938 -34.125 -7.074 1 89.12 43 CYS B CA 1
ATOM 2746 C C . CYS B 1 43 ? -8.031 -34.938 -6.16 1 89.12 43 CYS B C 1
ATOM 2748 O O . CYS B 1 43 ? -7.832 -34.594 -5 1 89.12 43 CYS B O 1
ATOM 2750 N N . ALA B 1 44 ? -7.41 -35.969 -6.695 1 86.25 44 ALA B N 1
ATOM 2751 C CA . ALA B 1 44 ? -6.547 -36.875 -5.934 1 86.25 44 ALA B CA 1
ATOM 2752 C C . ALA B 1 44 ? -5.32 -36.125 -5.398 1 86.25 44 ALA B C 1
ATOM 2754 O O . ALA B 1 44 ? -4.73 -36.531 -4.398 1 86.25 44 ALA B O 1
ATOM 2755 N N . ALA B 1 45 ? -4.961 -35.094 -6.02 1 89.06 45 ALA B N 1
ATOM 2756 C CA . ALA B 1 45 ? -3.814 -34.281 -5.578 1 89.06 45 ALA B CA 1
ATOM 2757 C C . ALA B 1 45 ? -4.262 -33.062 -4.82 1 89.06 45 ALA B C 1
ATOM 2759 O O . ALA B 1 45 ? -3.498 -32.094 -4.672 1 89.06 45 ALA B O 1
ATOM 2760 N N . ALA B 1 46 ? -5.492 -32.938 -4.512 1 90.06 46 ALA B N 1
ATOM 2761 C CA . ALA B 1 46 ? -6.066 -31.844 -3.729 1 90.06 46 ALA B CA 1
ATOM 2762 C C . ALA B 1 46 ? -5.914 -30.516 -4.449 1 90.06 46 ALA B C 1
ATOM 2764 O O . ALA B 1 46 ? -5.609 -29.5 -3.826 1 90.06 46 ALA B O 1
ATOM 2765 N N . CYS B 1 47 ? -6.086 -30.609 -5.734 1 90.06 47 CYS B N 1
ATOM 2766 C CA . CYS B 1 47 ? -6 -29.375 -6.516 1 90.06 47 CYS B CA 1
ATOM 2767 C C . CYS B 1 47 ? -6.996 -28.344 -6.008 1 90.06 47 CYS B C 1
ATOM 2769 O O . CYS B 1 47 ? -6.699 -27.141 -6.004 1 90.06 47 CYS B O 1
ATOM 2771 N N . ASN B 1 48 ? -8.141 -28.75 -5.57 1 91.88 48 ASN B N 1
ATOM 2772 C CA . ASN B 1 48 ? -9.195 -27.844 -5.129 1 91.88 48 ASN B CA 1
ATOM 2773 C C . ASN B 1 48 ? -9.234 -27.734 -3.607 1 91.88 48 ASN B C 1
ATOM 2775 O O . ASN B 1 48 ? -10.188 -27.188 -3.049 1 91.88 48 ASN B O 1
ATOM 2779 N N . GLY B 1 49 ? -8.25 -28.203 -2.908 1 89.31 49 GLY B N 1
ATOM 2780 C CA . GLY B 1 49 ? -8.227 -28.203 -1.454 1 89.31 49 GLY B CA 1
ATOM 2781 C C . GLY B 1 49 ? -8.883 -29.438 -0.85 1 89.31 49 GLY B C 1
ATOM 2782 O O . GLY B 1 49 ? -9.039 -30.453 -1.522 1 89.31 49 GLY B O 1
ATOM 2783 N N . PRO B 1 50 ? -9.094 -29.344 0.397 1 87.94 50 PRO B N 1
ATOM 2784 C CA . PRO B 1 50 ? -9.688 -30.5 1.092 1 87.94 50 PRO B CA 1
ATOM 2785 C C . PRO B 1 50 ? -11.195 -30.609 0.869 1 87.94 50 PRO B C 1
ATOM 2787 O O . PRO B 1 50 ? -11.938 -30.922 1.801 1 87.94 50 PRO B O 1
ATOM 2790 N N . TYR B 1 51 ? -11.656 -30.312 -0.299 1 89.31 51 TYR B N 1
ATOM 2791 C CA . TYR B 1 51 ? -13.078 -30.297 -0.609 1 89.31 51 TYR B CA 1
ATOM 2792 C C . TYR B 1 51 ? -13.453 -31.469 -1.521 1 89.31 51 TYR B C 1
ATOM 2794 O O . TYR B 1 51 ? -12.758 -31.734 -2.5 1 89.31 51 TYR B O 1
ATOM 2802 N N . ASP B 1 52 ? -14.57 -32.156 -1.268 1 85.62 52 ASP B N 1
ATOM 2803 C CA . ASP B 1 52 ? -14.922 -33.375 -1.994 1 85.62 52 ASP B CA 1
ATOM 2804 C C . ASP B 1 52 ? -16.141 -33.156 -2.889 1 85.62 52 ASP B C 1
ATOM 2806 O O . ASP B 1 52 ? -16.578 -34.062 -3.596 1 85.62 52 ASP B O 1
ATOM 2810 N N . GLY B 1 53 ? -16.656 -32.031 -2.977 1 87.75 53 GLY B N 1
ATOM 2811 C CA . GLY B 1 53 ? -17.828 -31.734 -3.787 1 87.75 53 GLY B CA 1
ATOM 2812 C C . GLY B 1 53 ? -17.469 -31.281 -5.195 1 87.75 53 GLY B C 1
ATOM 2813 O O . GLY B 1 53 ? -16.344 -31.469 -5.656 1 87.75 53 GLY B O 1
ATOM 2814 N N . MET B 1 54 ? -18.469 -30.828 -5.879 1 93.69 54 MET B N 1
ATOM 2815 C CA . MET B 1 54 ? -18.297 -30.312 -7.238 1 93.69 54 MET B CA 1
ATOM 2816 C C . MET B 1 54 ? -17.391 -29.094 -7.25 1 93.69 54 MET B C 1
ATOM 2818 O O . MET B 1 54 ? -17.484 -28.219 -6.379 1 93.69 54 MET B O 1
ATOM 2822 N N . TRP B 1 55 ? -16.531 -29.031 -8.234 1 95.06 55 TRP B N 1
ATOM 2823 C CA . TRP B 1 55 ? -15.641 -27.891 -8.359 1 95.06 55 TRP B CA 1
ATOM 2824 C C . TRP B 1 55 ? -15.234 -27.672 -9.82 1 95.06 55 TRP B C 1
ATOM 2826 O O . TRP B 1 55 ? -15.547 -28.5 -10.68 1 95.06 55 TRP B O 1
ATOM 2836 N N . SER B 1 56 ? -14.68 -26.594 -10.102 1 96.12 56 SER B N 1
ATOM 2837 C CA . SER B 1 56 ? -14.195 -26.281 -11.438 1 96.12 56 SER B CA 1
ATOM 2838 C C . SER B 1 56 ? -12.781 -25.719 -11.398 1 96.12 56 SER B C 1
ATOM 2840 O O . SER B 1 56 ? -12.336 -25.219 -10.367 1 96.12 56 SER B O 1
ATOM 2842 N N . LYS B 1 57 ? -12.156 -25.859 -12.492 1 96.38 57 LYS B N 1
ATOM 2843 C CA . LYS B 1 57 ? -10.82 -25.328 -12.75 1 96.38 57 LYS B CA 1
ATOM 2844 C C . LYS B 1 57 ? -10.805 -24.469 -14 1 96.38 57 LYS B C 1
ATOM 2846 O O . LYS B 1 57 ? -11.242 -24.906 -15.07 1 96.38 57 LYS B O 1
ATOM 2851 N N . THR B 1 58 ? -10.391 -23.203 -13.859 1 97.94 58 THR B N 1
ATOM 2852 C CA . THR B 1 58 ? -10.195 -22.312 -15 1 97.94 58 THR B CA 1
ATOM 2853 C C . THR B 1 58 ? -8.742 -21.844 -15.078 1 97.94 58 THR B C 1
ATOM 2855 O O . THR B 1 58 ? -8.219 -21.266 -14.133 1 97.94 58 THR B O 1
ATOM 2858 N N . MET B 1 59 ? -8.078 -22.203 -16.156 1 98.44 59 MET B N 1
ATOM 2859 C CA . MET B 1 59 ? -6.785 -21.609 -16.469 1 98.44 59 MET B CA 1
ATOM 2860 C C . MET B 1 59 ? -6.957 -20.281 -17.219 1 98.44 59 MET B C 1
ATOM 2862 O O . MET B 1 59 ? -7.68 -20.219 -18.203 1 98.44 59 MET B O 1
ATOM 2866 N N . ILE B 1 60 ? -6.309 -19.219 -16.734 1 98.69 60 ILE B N 1
ATOM 2867 C CA . ILE B 1 60 ? -6.5 -17.891 -17.312 1 98.69 60 ILE B CA 1
ATOM 2868 C C . ILE B 1 60 ? -5.164 -17.141 -17.344 1 98.69 60 ILE B C 1
ATOM 2870 O O . ILE B 1 60 ? -4.348 -17.281 -16.438 1 98.69 60 ILE B O 1
ATOM 2874 N N . GLY B 1 61 ? -4.859 -16.422 -18.391 1 98.44 61 GLY B N 1
ATOM 2875 C CA . GLY B 1 61 ? -3.598 -15.711 -18.531 1 98.44 61 GLY B CA 1
ATOM 2876 C C . GLY B 1 61 ? -3.506 -14.906 -19.812 1 98.44 61 GLY B C 1
ATOM 2877 O O . GLY B 1 61 ? -4.527 -14.539 -20.391 1 98.44 61 GLY B O 1
ATOM 2878 N N . TYR B 1 62 ? -2.273 -14.531 -20.141 1 97.62 62 TYR B N 1
ATOM 2879 C CA . TYR B 1 62 ? -2.055 -13.617 -21.25 1 97.62 62 TYR B CA 1
ATOM 2880 C C . TYR B 1 62 ? -1.624 -14.367 -22.5 1 97.62 62 TYR B C 1
ATOM 2882 O O . TYR B 1 62 ? -1.46 -13.773 -23.562 1 97.62 62 TYR B O 1
ATOM 2890 N N . GLY B 1 63 ? -1.445 -15.68 -22.406 1 95.88 63 GLY B N 1
ATOM 2891 C CA . GLY B 1 63 ? -1.025 -16.531 -23.516 1 95.88 63 GLY B CA 1
ATOM 2892 C C . GLY B 1 63 ? -0.974 -18 -23.156 1 95.88 63 GLY B C 1
ATOM 2893 O O . GLY B 1 63 ? -1.307 -18.375 -22.031 1 95.88 63 GLY B O 1
ATOM 2894 N N . PRO B 1 64 ? -0.573 -18.828 -24.094 1 95.75 64 PRO B N 1
ATOM 2895 C CA . PRO B 1 64 ? -0.543 -20.281 -23.875 1 95.75 64 PRO B CA 1
ATOM 2896 C C . PRO B 1 64 ? 0.389 -20.672 -22.734 1 95.75 64 PRO B C 1
ATOM 2898 O O . PRO B 1 64 ? 1.435 -20.047 -22.531 1 95.75 64 PRO B O 1
ATOM 2901 N N . GLU B 1 65 ? 0.068 -21.75 -22.094 1 95.25 65 GLU B N 1
ATOM 2902 C CA . GLU B 1 65 ? 0.769 -22.203 -20.906 1 95.25 65 GLU B CA 1
ATOM 2903 C C . GLU B 1 65 ? 2.184 -22.672 -21.234 1 95.25 65 GLU B C 1
ATOM 2905 O O . GLU B 1 65 ? 3.029 -22.781 -20.344 1 95.25 65 GLU B O 1
ATOM 2910 N N . ASP B 1 66 ? 2.459 -22.891 -22.469 1 93.5 66 ASP B N 1
ATOM 2911 C CA . ASP B 1 66 ? 3.793 -23.328 -22.859 1 93.5 66 ASP B CA 1
ATOM 2912 C C . ASP B 1 66 ? 4.832 -22.25 -22.594 1 93.5 66 ASP B C 1
ATOM 2914 O O . ASP B 1 66 ? 5.973 -22.547 -22.234 1 93.5 66 ASP B O 1
ATOM 2918 N N . ASP B 1 67 ? 4.336 -21.016 -22.719 1 90.94 67 ASP B N 1
ATOM 2919 C CA . ASP B 1 67 ? 5.32 -19.938 -22.688 1 90.94 67 ASP B CA 1
ATOM 2920 C C . ASP B 1 67 ? 4.914 -18.844 -21.703 1 90.94 67 ASP B C 1
ATOM 2922 O O . ASP B 1 67 ? 5.508 -17.766 -21.688 1 90.94 67 ASP B O 1
ATOM 2926 N N . ASN B 1 68 ? 3.889 -19.125 -21 1 95.88 68 ASN B N 1
ATOM 2927 C CA . ASN B 1 68 ? 3.387 -18.125 -20.062 1 95.88 68 ASN B CA 1
ATOM 2928 C C . ASN B 1 68 ? 3.117 -18.719 -18.688 1 95.88 68 ASN B C 1
ATOM 2930 O O . ASN B 1 68 ? 2.613 -19.844 -18.578 1 95.88 68 ASN B O 1
ATOM 2934 N N . PHE B 1 69 ? 3.578 -17.953 -17.688 1 98 69 PHE B N 1
ATOM 2935 C CA . PHE B 1 69 ? 3.037 -18.203 -16.359 1 98 69 PHE B CA 1
ATOM 2936 C C . PHE B 1 69 ? 1.574 -17.781 -16.281 1 98 69 PHE B C 1
ATOM 2938 O O . PHE B 1 69 ? 1.218 -16.672 -16.688 1 98 69 PHE B O 1
ATOM 2945 N N . VAL B 1 70 ? 0.698 -18.688 -15.844 1 98.75 70 VAL B N 1
ATOM 2946 C CA . VAL B 1 70 ? -0.73 -18.375 -15.867 1 98.75 70 VAL B CA 1
ATOM 2947 C C . VAL B 1 70 ? -1.337 -18.625 -14.492 1 98.75 70 VAL B C 1
ATOM 2949 O O . VAL B 1 70 ? -0.616 -18.906 -13.531 1 98.75 70 VAL B O 1
ATOM 2952 N N . LEU B 1 71 ? -2.646 -18.359 -14.359 1 98.81 71 LEU B N 1
ATOM 2953 C CA . LEU B 1 71 ? -3.35 -18.547 -13.094 1 98.81 71 LEU B CA 1
ATOM 2954 C C . LEU B 1 71 ? -4.344 -19.703 -13.195 1 98.81 71 LEU B C 1
ATOM 2956 O O . LEU B 1 71 ? -5.02 -19.859 -14.211 1 98.81 71 LEU B O 1
ATOM 2960 N N . GLU B 1 72 ? -4.316 -20.5 -12.211 1 98.5 72 GLU B N 1
ATOM 2961 C CA . GLU B 1 72 ? -5.352 -21.516 -12.023 1 98.5 72 GLU B CA 1
ATOM 2962 C C . GLU B 1 72 ? -6.375 -21.078 -10.977 1 98.5 72 GLU B C 1
ATOM 2964 O O . GLU B 1 72 ? -6.047 -20.938 -9.797 1 98.5 72 GLU B O 1
ATOM 2969 N N . LEU B 1 73 ? -7.586 -20.844 -11.406 1 98.31 73 LEU B N 1
ATOM 2970 C CA . LEU B 1 73 ? -8.688 -20.484 -10.516 1 98.31 73 LEU B CA 1
ATOM 2971 C C . LEU B 1 73 ? -9.508 -21.719 -10.148 1 98.31 73 LEU B C 1
ATOM 2973 O O . LEU B 1 73 ? -10.141 -22.328 -11.008 1 98.31 73 LEU B O 1
ATOM 2977 N N . THR B 1 74 ? -9.422 -22.078 -8.914 1 97.56 74 THR B N 1
ATOM 2978 C CA . THR B 1 74 ? -10.195 -23.219 -8.43 1 97.56 74 THR B CA 1
ATOM 2979 C C . THR B 1 74 ? -11.445 -22.734 -7.688 1 97.56 74 THR B C 1
ATOM 2981 O O . THR B 1 74 ? -11.344 -21.953 -6.746 1 97.56 74 THR B O 1
ATOM 2984 N N . TYR B 1 75 ? -12.562 -23.188 -8.125 1 97 75 TYR B N 1
ATOM 2985 C CA . TYR B 1 75 ? -13.852 -22.844 -7.543 1 97 75 TYR B CA 1
ATOM 2986 C C . TYR B 1 75 ? -14.555 -24.094 -7.004 1 97 75 TYR B C 1
ATOM 2988 O O . TYR B 1 75 ? -14.828 -25.031 -7.758 1 97 75 TYR B O 1
ATOM 2996 N N . ASN B 1 76 ? -14.844 -24.109 -5.711 1 95.38 76 ASN B N 1
ATOM 2997 C CA . ASN B 1 76 ? -15.602 -25.188 -5.074 1 95.38 76 ASN B CA 1
ATOM 2998 C C . ASN B 1 76 ? -17.062 -24.766 -4.84 1 95.38 76 ASN B C 1
ATOM 3000 O O . ASN B 1 76 ? -17.328 -23.844 -4.082 1 95.38 76 ASN B O 1
ATOM 3004 N N . TYR B 1 77 ? -17.922 -25.516 -5.516 1 93.06 77 TYR B N 1
ATOM 3005 C CA . TYR B 1 77 ? -19.344 -25.25 -5.273 1 93.06 77 TYR B CA 1
ATOM 3006 C C . TYR B 1 77 ? -19.688 -25.406 -3.797 1 93.06 77 TYR B C 1
ATOM 3008 O O . TYR B 1 77 ? -19.266 -26.375 -3.158 1 93.06 77 TYR B O 1
ATOM 3016 N N . GLY B 1 78 ? -20.344 -24.391 -3.244 1 88.69 78 GLY B N 1
ATOM 3017 C CA . GLY B 1 78 ? -20.766 -24.453 -1.857 1 88.69 78 GLY B CA 1
ATOM 3018 C C . GLY B 1 78 ? -19.812 -23.781 -0.896 1 88.69 78 GLY B C 1
ATOM 3019 O O . GLY B 1 78 ? -20.094 -23.672 0.298 1 88.69 78 GLY B O 1
ATOM 3020 N N . VAL B 1 79 ? -18.656 -23.422 -1.351 1 91.25 79 VAL B N 1
ATOM 3021 C CA . VAL B 1 79 ? -17.719 -22.719 -0.502 1 91.25 79 VAL B CA 1
ATOM 3022 C C . VAL B 1 79 ? -17.75 -21.219 -0.828 1 91.25 79 VAL B C 1
ATOM 3024 O O . VAL B 1 79 ? -17.375 -20.812 -1.93 1 91.25 79 VAL B O 1
ATOM 3027 N N . LYS B 1 80 ? -18.094 -20.359 0.073 1 89.56 80 LYS B N 1
ATOM 3028 C CA . LYS B 1 80 ? -18.406 -18.953 -0.159 1 89.56 80 LYS B CA 1
ATOM 3029 C C . LYS B 1 80 ? -17.141 -18.109 -0.18 1 89.56 80 LYS B C 1
ATOM 3031 O O . LYS B 1 80 ? -17.062 -17.125 -0.911 1 89.56 80 LYS B O 1
ATOM 3036 N N . SER B 1 81 ? -16.25 -18.5 0.712 1 92.12 81 SER B N 1
ATOM 3037 C CA . SER B 1 81 ? -15.055 -17.672 0.843 1 92.12 81 SER B CA 1
ATOM 3038 C C . SER B 1 81 ? -13.898 -18.438 1.466 1 92.12 81 SER B C 1
ATOM 3040 O O . SER B 1 81 ? -14.094 -19.531 2.014 1 92.12 81 SER B O 1
ATOM 3042 N N . TYR B 1 82 ? -12.75 -17.969 1.324 1 94.94 82 TYR B N 1
ATOM 3043 C CA . TYR B 1 82 ? -11.523 -18.5 1.898 1 94.94 82 TYR B CA 1
ATOM 3044 C C . TYR B 1 82 ? -10.805 -17.453 2.744 1 94.94 82 TYR B C 1
ATOM 3046 O O . TYR B 1 82 ? -10.82 -16.266 2.414 1 94.94 82 TYR B O 1
ATOM 3054 N N . GLU B 1 83 ? -10.172 -17.875 3.814 1 93.44 83 GLU B N 1
ATOM 3055 C CA . GLU B 1 83 ? -9.461 -16.969 4.707 1 93.44 83 GLU B CA 1
ATOM 3056 C C . GLU B 1 83 ? -8.055 -16.672 4.188 1 93.44 83 GLU B C 1
ATOM 3058 O O . GLU B 1 83 ? -7.219 -17.562 4.098 1 93.44 83 GLU B O 1
ATOM 3063 N N . LEU B 1 84 ? -7.867 -15.398 3.934 1 93.75 84 LEU B N 1
ATOM 3064 C CA . LEU B 1 84 ? -6.555 -14.969 3.465 1 93.75 84 LEU B CA 1
ATOM 3065 C C . LEU B 1 84 ? -5.523 -15.047 4.586 1 93.75 84 LEU B C 1
ATOM 3067 O O . LEU B 1 84 ? -5.816 -14.688 5.73 1 93.75 84 LEU B O 1
ATOM 3071 N N . GLY B 1 85 ? -4.375 -15.531 4.316 1 94.62 85 GLY B N 1
ATOM 3072 C CA . GLY B 1 85 ? -3.229 -15.461 5.211 1 94.62 85 GLY B CA 1
ATOM 3073 C C . GLY B 1 85 ? -2.236 -14.375 4.82 1 94.62 85 GLY B C 1
ATOM 3074 O O . GLY B 1 85 ? -2.602 -13.398 4.168 1 94.62 85 GLY B O 1
ATOM 3075 N N . ASN B 1 86 ? -1.013 -14.469 5.395 1 94.38 86 ASN B N 1
ATOM 3076 C CA . ASN B 1 86 ? 0.047 -13.531 5.039 1 94.38 86 ASN B CA 1
ATOM 3077 C C . ASN B 1 86 ? 1.134 -14.211 4.203 1 94.38 86 ASN B C 1
ATOM 3079 O O . ASN B 1 86 ? 2.252 -13.703 4.109 1 94.38 86 ASN B O 1
ATOM 3083 N N . ASP B 1 87 ? 0.793 -15.383 3.635 1 97.69 87 ASP B N 1
ATOM 3084 C CA . ASP B 1 87 ? 1.739 -16.172 2.854 1 97.69 87 ASP B CA 1
ATOM 3085 C C . ASP B 1 87 ? 1.925 -15.586 1.457 1 97.69 87 ASP B C 1
ATOM 3087 O O . ASP B 1 87 ? 3.055 -15.367 1.015 1 97.69 87 ASP B O 1
ATOM 3091 N N . TYR B 1 88 ? 0.805 -15.336 0.767 1 98.19 88 TYR B N 1
ATOM 3092 C CA . TYR B 1 88 ? 0.798 -14.734 -0.562 1 98.19 88 TYR B CA 1
ATOM 3093 C C . TYR B 1 88 ? 0.876 -13.219 -0.471 1 98.19 88 TYR B C 1
ATOM 3095 O O . TYR B 1 88 ? 0.08 -12.586 0.23 1 98.19 88 TYR B O 1
ATOM 3103 N N . MET B 1 89 ? 1.862 -12.672 -1.213 1 97.31 89 MET B N 1
ATOM 3104 C CA . MET B 1 89 ? 1.992 -11.211 -1.219 1 97.31 89 MET B CA 1
ATOM 3105 C C . MET B 1 89 ? 1.35 -10.617 -2.465 1 97.31 89 MET B C 1
ATOM 3107 O O . MET B 1 89 ? 0.658 -9.594 -2.383 1 97.31 89 MET B O 1
ATOM 3111 N N . GLY B 1 90 ? 1.659 -11.242 -3.588 1 98.31 90 GLY B N 1
ATOM 3112 C CA . GLY B 1 90 ? 1.101 -10.703 -4.82 1 98.31 90 GLY B CA 1
ATOM 3113 C C . GLY B 1 90 ? 1.843 -11.156 -6.059 1 98.31 90 GLY B C 1
ATOM 3114 O O . GLY B 1 90 ? 2.859 -11.852 -5.965 1 98.31 90 GLY B O 1
ATOM 3115 N N . ILE B 1 91 ? 1.307 -10.844 -7.219 1 98.75 91 ILE B N 1
ATOM 3116 C CA . ILE B 1 91 ? 1.92 -11.086 -8.523 1 98.75 91 ILE B CA 1
ATOM 3117 C C . ILE B 1 91 ? 2.152 -9.758 -9.234 1 98.75 91 ILE B C 1
ATOM 3119 O O . ILE B 1 91 ? 1.298 -8.867 -9.203 1 98.75 91 ILE B O 1
ATOM 3123 N N . THR B 1 92 ? 3.305 -9.609 -9.812 1 98.5 92 THR B N 1
ATOM 3124 C CA . THR B 1 92 ? 3.627 -8.43 -10.609 1 98.5 92 THR B CA 1
ATOM 3125 C C . THR B 1 92 ? 3.283 -8.656 -12.078 1 98.5 92 THR B C 1
ATOM 3127 O O . THR B 1 92 ? 3.676 -9.672 -12.664 1 98.5 92 THR B O 1
ATOM 3130 N N . ILE B 1 93 ? 2.598 -7.812 -12.648 1 98.44 93 ILE B N 1
ATOM 3131 C CA . ILE B 1 93 ? 2.254 -7.789 -14.07 1 98.44 93 ILE B CA 1
ATOM 3132 C C . ILE B 1 93 ? 2.893 -6.57 -14.734 1 98.44 93 ILE B C 1
ATOM 3134 O O . ILE B 1 93 ? 2.674 -5.438 -14.305 1 98.44 93 ILE B O 1
ATOM 3138 N N . ARG B 1 94 ? 3.689 -6.785 -15.727 1 98 94 ARG B N 1
ATOM 3139 C CA . ARG B 1 94 ? 4.281 -5.711 -16.516 1 98 94 ARG B CA 1
ATOM 3140 C C . ARG B 1 94 ? 3.596 -5.582 -17.859 1 98 94 ARG B C 1
ATOM 3142 O O . ARG B 1 94 ? 3.84 -6.383 -18.766 1 98 94 ARG B O 1
ATOM 3149 N N . SER B 1 95 ? 2.809 -4.625 -17.984 1 97.5 95 SER B N 1
ATOM 3150 C CA . SER B 1 95 ? 2.039 -4.383 -19.203 1 97.5 95 SER B CA 1
ATOM 3151 C C . SER B 1 95 ? 1.471 -2.969 -19.234 1 97.5 95 SER B C 1
ATOM 3153 O O . SER B 1 95 ? 0.611 -2.627 -18.422 1 97.5 95 SER B O 1
ATOM 3155 N N . LYS B 1 96 ? 1.931 -2.176 -20.188 1 95.19 96 LYS B N 1
ATOM 3156 C CA . LYS B 1 96 ? 1.396 -0.826 -20.359 1 95.19 96 LYS B CA 1
ATOM 3157 C C . LYS B 1 96 ? -0.102 -0.859 -20.641 1 95.19 96 LYS B C 1
ATOM 3159 O O . LYS B 1 96 ? -0.851 -0.002 -20.172 1 95.19 96 LYS B O 1
ATOM 3164 N N . ARG B 1 97 ? -0.488 -1.838 -21.391 1 96.12 97 ARG B N 1
ATOM 3165 C CA . ARG B 1 97 ? -1.892 -1.983 -21.766 1 96.12 97 ARG B CA 1
ATOM 3166 C C . ARG B 1 97 ? -2.758 -2.252 -20.547 1 96.12 97 ARG B C 1
ATOM 3168 O O . ARG B 1 97 ? -3.795 -1.613 -20.359 1 96.12 97 ARG B O 1
ATOM 3175 N N . VAL B 1 98 ? -2.363 -3.221 -19.719 1 97.62 98 VAL B N 1
ATOM 3176 C CA . VAL B 1 98 ? -3.125 -3.547 -18.516 1 97.62 98 VAL B CA 1
ATOM 3177 C C . VAL B 1 98 ? -3.119 -2.355 -17.562 1 97.62 98 VAL B C 1
ATOM 3179 O O . VAL B 1 98 ? -4.156 -2.002 -17 1 97.62 98 VAL B O 1
ATOM 3182 N N . TYR B 1 99 ? -1.946 -1.732 -17.391 1 95.38 99 TYR B N 1
ATOM 3183 C CA . TYR B 1 99 ? -1.817 -0.546 -16.547 1 95.38 99 TYR B CA 1
ATOM 3184 C C . TYR B 1 99 ? -2.803 0.534 -16.969 1 95.38 99 TYR B C 1
ATOM 3186 O O . TYR B 1 99 ? -3.516 1.099 -16.141 1 95.38 99 TYR B O 1
ATOM 3194 N N . GLY B 1 100 ? -2.846 0.806 -18.234 1 92.75 100 GLY B N 1
ATOM 3195 C CA . GLY B 1 100 ? -3.719 1.836 -18.766 1 92.75 100 GLY B CA 1
ATOM 3196 C C . GLY B 1 100 ? -5.191 1.518 -18.609 1 92.75 100 GLY B C 1
ATOM 3197 O O . GLY B 1 100 ? -6.031 2.42 -18.594 1 92.75 100 GLY B O 1
ATOM 3198 N N . ASN B 1 101 ? -5.496 0.194 -18.469 1 95 101 ASN B N 1
ATOM 3199 C CA . ASN B 1 101 ? -6.883 -0.246 -18.328 1 95 101 ASN B CA 1
ATOM 3200 C C . ASN B 1 101 ? -7.375 -0.12 -16.891 1 95 101 ASN B C 1
ATOM 3202 O O . ASN B 1 101 ? -8.578 -0.221 -16.641 1 95 101 ASN B O 1
ATOM 3206 N N . ILE B 1 102 ? -6.406 0.018 -16 1 92 102 ILE B N 1
ATOM 3207 C CA . ILE B 1 102 ? -6.754 -0.008 -14.586 1 92 102 ILE B CA 1
ATOM 3208 C C . ILE B 1 102 ? -7.062 1.407 -14.109 1 92 102 ILE B C 1
ATOM 3210 O O . ILE B 1 102 ? -6.293 2.338 -14.359 1 92 102 ILE B O 1
ATOM 3214 N N . GLN B 1 103 ? -8.141 1.58 -13.578 1 82.81 103 GLN B N 1
ATOM 3215 C CA . GLN B 1 103 ? -8.539 2.803 -12.883 1 82.81 103 GLN B CA 1
ATOM 3216 C C . GLN B 1 103 ? -8.656 2.57 -11.383 1 82.81 103 GLN B C 1
ATOM 3218 O O . GLN B 1 103 ? -9.516 1.81 -10.93 1 82.81 103 GLN B O 1
ATOM 3223 N N . VAL B 1 104 ? -7.68 3.074 -10.711 1 87 104 VAL B N 1
ATOM 3224 C CA . VAL B 1 104 ? -7.781 2.969 -9.258 1 87 104 VAL B CA 1
ATOM 3225 C C . VAL B 1 104 ? -8.32 4.277 -8.68 1 87 104 VAL B C 1
ATOM 3227 O O . VAL B 1 104 ? -8.039 5.355 -9.203 1 87 104 VAL B O 1
ATOM 3230 N N . PRO B 1 105 ? -9.125 4.156 -7.691 1 89.62 105 PRO B N 1
ATOM 3231 C CA . PRO B 1 105 ? -9.734 5.363 -7.121 1 89.62 105 PRO B CA 1
ATOM 3232 C C . PRO B 1 105 ? -8.727 6.211 -6.34 1 89.62 105 PRO B C 1
ATOM 3234 O O . PRO B 1 105 ? -9 7.379 -6.051 1 89.62 105 PRO B O 1
ATOM 3237 N N . CYS B 1 106 ? -7.645 5.688 -6 1 92.62 106 CYS B N 1
ATOM 3238 C CA . CYS B 1 106 ? -6.668 6.348 -5.148 1 92.62 106 CYS B CA 1
ATOM 3239 C C . CYS B 1 106 ? -5.25 5.926 -5.516 1 92.62 106 CYS B C 1
ATOM 3241 O O . CYS B 1 106 ? -5.004 4.754 -5.812 1 92.62 106 CYS B O 1
ATOM 3243 N N . VAL B 1 107 ? -4.363 6.848 -5.543 1 91.88 107 VAL B N 1
ATOM 3244 C CA . VAL B 1 107 ? -2.951 6.523 -5.727 1 91.88 107 VAL B CA 1
ATOM 3245 C C . VAL B 1 107 ? -2.145 7.035 -4.535 1 91.88 107 VAL B C 1
ATOM 3247 O O . VAL B 1 107 ? -2.477 8.07 -3.949 1 91.88 107 VAL B O 1
ATOM 3250 N N . GLU B 1 108 ? -1.155 6.297 -4.18 1 92.94 108 GLU B N 1
ATOM 3251 C CA . GLU B 1 108 ? -0.217 6.699 -3.137 1 92.94 108 GLU B CA 1
ATOM 3252 C C . GLU B 1 108 ? 1.073 7.25 -3.738 1 92.94 108 GLU B C 1
ATOM 3254 O O . GLU B 1 108 ? 1.622 6.672 -4.68 1 92.94 108 GLU B O 1
ATOM 3259 N N . VAL B 1 109 ? 1.542 8.352 -3.234 1 94.62 109 VAL B N 1
ATOM 3260 C CA . VAL B 1 109 ? 2.818 8.922 -3.654 1 94.62 109 VAL B CA 1
ATOM 3261 C C . VAL B 1 109 ? 3.635 9.32 -2.426 1 94.62 109 VAL B C 1
ATOM 3263 O O . VAL B 1 109 ? 3.082 9.531 -1.346 1 94.62 109 VAL B O 1
ATOM 3266 N N . ALA B 1 110 ? 4.961 9.406 -2.598 1 94.06 110 ALA B N 1
ATOM 3267 C CA . ALA B 1 110 ? 5.867 9.789 -1.519 1 94.06 110 ALA B CA 1
ATOM 3268 C C . ALA B 1 110 ? 6.711 11 -1.914 1 94.06 110 ALA B C 1
ATOM 3270 O O . ALA B 1 110 ? 7.219 11.07 -3.035 1 94.06 110 ALA B O 1
ATOM 3271 N N . ALA B 1 111 ? 6.781 11.953 -0.962 1 95.69 111 ALA B N 1
ATOM 3272 C CA . ALA B 1 111 ? 7.73 13.055 -1.127 1 95.69 111 ALA B CA 1
ATOM 3273 C C . ALA B 1 111 ? 9.172 12.547 -1.066 1 95.69 111 ALA B C 1
ATOM 3275 O O . ALA B 1 111 ? 9.422 11.414 -0.644 1 95.69 111 ALA B O 1
ATOM 3276 N N . PRO B 1 112 ? 10.102 13.414 -1.497 1 92.81 112 PRO B N 1
ATOM 3277 C CA . PRO B 1 112 ? 11.508 12.984 -1.514 1 92.81 112 PRO B CA 1
ATOM 3278 C C . PRO B 1 112 ? 12 12.523 -0.144 1 92.81 112 PRO B C 1
ATOM 3280 O O . PRO B 1 112 ? 12.859 11.641 -0.058 1 92.81 112 PRO B O 1
ATOM 3283 N N . ASP B 1 113 ? 11.461 13.078 0.934 1 93.25 113 ASP B N 1
ATOM 3284 C CA . ASP B 1 113 ? 11.891 12.711 2.281 1 93.25 113 ASP B CA 1
ATOM 3285 C C . ASP B 1 113 ? 11.094 11.523 2.811 1 93.25 113 ASP B C 1
ATOM 3287 O O . ASP B 1 113 ? 11.258 11.125 3.965 1 93.25 113 ASP B O 1
ATOM 3291 N N . GLY B 1 114 ? 10.211 11.039 2.061 1 93.94 114 GLY B N 1
ATOM 3292 C CA . GLY B 1 114 ? 9.531 9.812 2.422 1 93.94 114 GLY B CA 1
ATOM 3293 C C . GLY B 1 114 ? 8.117 10.039 2.928 1 93.94 114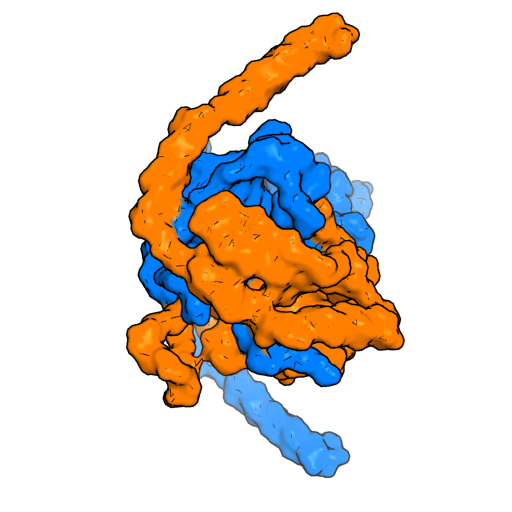 GLY B C 1
ATOM 3294 O O . GLY B 1 114 ? 7.375 9.086 3.164 1 93.94 114 GLY B O 1
ATOM 3295 N N . TYR B 1 115 ? 7.672 11.227 3.072 1 97.06 115 TYR B N 1
ATOM 3296 C CA . TYR B 1 115 ? 6.32 11.508 3.537 1 97.06 115 TYR B CA 1
ATOM 3297 C C . TYR B 1 115 ? 5.285 11.07 2.512 1 97.06 115 TYR B C 1
ATOM 3299 O O . TYR B 1 115 ? 5.383 11.414 1.331 1 97.06 115 TYR B O 1
ATOM 3307 N N . ARG B 1 116 ? 4.242 10.406 3.014 1 96.75 116 ARG B N 1
ATOM 3308 C CA . ARG B 1 116 ? 3.297 9.773 2.098 1 96.75 116 ARG B CA 1
ATOM 3309 C C . ARG B 1 116 ? 2.031 10.617 1.956 1 96.75 116 ARG B C 1
ATOM 3311 O O . ARG B 1 116 ? 1.624 11.297 2.898 1 96.75 116 ARG B O 1
ATOM 3318 N N . PHE B 1 117 ? 1.43 10.531 0.763 1 98.12 117 PHE B N 1
ATOM 3319 C CA . PHE B 1 117 ? 0.149 11.141 0.424 1 98.12 117 PHE B CA 1
ATOM 3320 C C . PHE B 1 117 ? -0.741 10.156 -0.322 1 98.12 117 PHE B C 1
ATOM 3322 O O . PHE B 1 117 ? -0.251 9.336 -1.105 1 98.12 117 PHE B O 1
ATOM 3329 N N . TRP B 1 118 ? -2.002 10.203 -0.07 1 97.31 118 TRP B N 1
ATOM 3330 C CA . TRP B 1 118 ? -3.006 9.5 -0.858 1 97.31 118 TRP B CA 1
ATOM 3331 C C . TRP B 1 118 ? -3.836 10.477 -1.684 1 97.31 118 TRP B C 1
ATOM 3333 O O . TRP B 1 118 ? -4.516 11.352 -1.131 1 97.31 118 TRP B O 1
ATOM 3343 N N . VAL B 1 119 ? -3.791 10.305 -2.912 1 97.38 119 VAL B N 1
ATOM 3344 C CA . VAL B 1 119 ? -4.535 11.195 -3.799 1 97.38 119 VAL B CA 1
ATOM 3345 C C . VAL B 1 119 ? -5.723 10.445 -4.402 1 97.38 119 VAL B C 1
ATOM 3347 O O . VAL B 1 119 ? -5.551 9.406 -5.043 1 97.38 119 VAL B O 1
ATOM 3350 N N . GLN B 1 120 ? -6.883 10.977 -4.215 1 96.5 120 GLN B N 1
ATOM 3351 C CA . GLN B 1 120 ? -8.125 10.344 -4.652 1 96.5 120 GLN B CA 1
ATOM 3352 C C . GLN B 1 120 ? -8.648 10.984 -5.934 1 96.5 120 GLN B C 1
ATOM 3354 O O . GLN B 1 120 ? -8.586 12.203 -6.094 1 96.5 120 GLN B O 1
ATOM 3359 N N . ASP B 1 121 ? -9.188 10.133 -6.785 1 94.19 121 ASP B N 1
ATOM 3360 C CA . ASP B 1 121 ? -9.836 10.594 -8.008 1 94.19 121 ASP B CA 1
ATOM 3361 C C . ASP B 1 121 ? -11.258 11.086 -7.727 1 94.19 121 ASP B C 1
ATOM 3363 O O . ASP B 1 121 ? -12.227 10.539 -8.25 1 94.19 121 ASP B O 1
ATOM 3367 N N . GLU B 1 122 ? -11.352 12.062 -6.938 1 95.06 122 GLU B N 1
ATOM 3368 C CA . GLU B 1 122 ? -12.633 12.672 -6.586 1 95.06 122 GLU B CA 1
ATOM 3369 C C . GLU B 1 122 ? -12.438 14.078 -6.023 1 95.06 122 GLU B C 1
ATOM 3371 O O . GLU B 1 122 ? -11.328 14.453 -5.648 1 95.06 122 GLU B O 1
ATOM 3376 N N . GLU B 1 123 ? -13.484 14.852 -6.039 1 94.44 123 GLU B N 1
ATOM 3377 C CA . GLU B 1 123 ? -13.461 16.172 -5.434 1 94.44 123 GLU B CA 1
ATOM 3378 C C . GLU B 1 123 ? -13.977 16.141 -4 1 94.44 123 GLU B C 1
ATOM 3380 O O . GLU B 1 123 ? -14.789 15.281 -3.648 1 94.44 123 GLU B O 1
ATOM 3385 N N . PRO B 1 124 ? -13.398 17.047 -3.219 1 92.44 124 PRO B N 1
ATOM 3386 C CA . PRO B 1 124 ? -13.914 17.078 -1.849 1 92.44 124 PRO B CA 1
ATOM 3387 C C . PRO B 1 124 ? -15.398 17.438 -1.786 1 92.44 124 PRO B C 1
ATOM 3389 O O . PRO B 1 124 ? -15.898 18.156 -2.658 1 92.44 124 PRO B O 1
ATOM 3392 N N . GLN B 1 125 ? -15.992 16.766 -0.84 1 78.31 125 GLN B N 1
ATOM 3393 C CA . GLN B 1 125 ? -17.406 17.078 -0.656 1 78.31 125 GLN B CA 1
ATOM 3394 C C . GLN B 1 125 ? -17.594 18.484 -0.096 1 78.31 125 GLN B C 1
ATOM 3396 O O . GLN B 1 125 ? -16.781 18.953 0.709 1 78.31 125 GLN B O 1
ATOM 3401 N N . LEU B 1 126 ? -18.422 19.281 -0.699 1 68.19 126 LEU B N 1
ATOM 3402 C CA . LEU B 1 126 ? -18.734 20.625 -0.218 1 68.19 126 LEU B CA 1
ATOM 3403 C C . LEU B 1 126 ? -19.359 20.578 1.172 1 68.19 126 LEU B C 1
ATOM 3405 O O . LEU B 1 126 ? -20.125 19.672 1.479 1 68.19 126 LEU B O 1
ATOM 3409 N N . PRO B 1 127 ? -18.672 21.422 2.07 1 59.47 127 PRO B N 1
ATOM 3410 C CA . PRO B 1 127 ? -19.344 21.484 3.367 1 59.47 127 PRO B CA 1
ATOM 3411 C C . PRO B 1 127 ? -20.812 21.859 3.246 1 59.47 127 PRO B C 1
ATOM 3413 O O . PRO B 1 127 ? -21.219 22.484 2.26 1 59.47 127 PRO B O 1
ATOM 3416 N N . GLY B 1 128 ? -21.672 21.188 3.859 1 51.72 128 GLY B N 1
ATOM 3417 C CA . GLY B 1 128 ? -23.062 21.609 3.854 1 51.72 128 GLY B CA 1
ATOM 3418 C C . GLY B 1 128 ? -23.219 23.109 3.918 1 51.72 128 GLY B C 1
ATOM 3419 O O . GLY B 1 128 ? -22.234 23.844 4.047 1 51.72 128 GLY B O 1
ATOM 3420 N N . PRO B 1 129 ? -24.312 23.641 3.559 1 48.38 129 PRO B N 1
ATOM 3421 C CA . PRO B 1 129 ? -24.641 25.078 3.471 1 48.38 129 PRO B CA 1
ATOM 3422 C C . PRO B 1 129 ? -24.031 25.891 4.605 1 48.38 129 PRO B C 1
ATOM 3424 O O . PRO B 1 129 ? -24.062 27.125 4.574 1 48.38 129 PRO B O 1
ATOM 3427 N N . SER B 1 130 ? -23.766 25.281 5.676 1 44.12 130 SER B N 1
ATOM 3428 C CA . SER B 1 130 ? -23.453 26.172 6.785 1 44.12 130 SER B CA 1
ATOM 3429 C C . SER B 1 130 ? -22.062 26.766 6.645 1 44.12 130 SER B C 1
ATOM 3431 O O . SER B 1 130 ? -21.547 27.406 7.57 1 44.12 130 SER B O 1
ATOM 3433 N N . SER B 1 131 ? -21.297 26.312 5.781 1 49.34 131 SER B N 1
ATOM 3434 C CA . SER B 1 131 ? -19.953 26.859 5.781 1 49.34 131 SER B CA 1
ATOM 3435 C C . SER B 1 131 ? -19.953 28.344 5.422 1 49.34 131 SER B C 1
ATOM 3437 O O . SER B 1 131 ? -20.766 28.797 4.613 1 49.34 131 SER B O 1
ATOM 3439 N N . SER B 1 132 ? -19.531 29.172 6.234 1 46.88 132 SER B N 1
ATOM 3440 C CA . SER B 1 132 ? -19.594 30.625 6.281 1 46.88 132 SER B CA 1
ATOM 3441 C C . SER B 1 132 ? -19.188 31.234 4.941 1 46.88 132 SER B C 1
ATOM 3443 O O . SER B 1 132 ? -19.562 32.375 4.633 1 46.88 132 SER B O 1
ATOM 3445 N N . SER B 1 133 ? -18.172 30.688 4.184 1 49.97 133 SER B N 1
ATOM 3446 C CA . SER B 1 133 ? -17.844 31.438 2.971 1 49.97 133 SER B CA 1
ATOM 3447 C C . SER B 1 133 ? -18.109 30.594 1.724 1 49.97 133 SER B C 1
ATOM 3449 O O . SER B 1 133 ? -17.312 29.719 1.37 1 49.97 133 SER B O 1
ATOM 3451 N N . PRO B 1 134 ? -19.328 30.484 1.241 1 51.84 134 PRO B N 1
ATOM 3452 C CA . PRO B 1 134 ? -19.797 29.734 0.076 1 51.84 134 PRO B CA 1
ATOM 3453 C C . PRO B 1 134 ? -18.781 29.734 -1.071 1 51.84 134 PRO B C 1
ATOM 3455 O O . PRO B 1 134 ? -18.859 28.891 -1.963 1 51.84 134 PRO B O 1
ATOM 3458 N N . SER B 1 135 ? -17.984 30.812 -1.137 1 58.41 135 SER B N 1
ATOM 3459 C CA . SER B 1 135 ? -17.391 31.094 -2.439 1 58.41 135 SER B CA 1
ATOM 3460 C C . SER B 1 135 ? -16.078 30.328 -2.621 1 58.41 135 SER B C 1
ATOM 3462 O O . SER B 1 135 ? -15.578 30.203 -3.742 1 58.41 135 SER B O 1
ATOM 3464 N N . SER B 1 136 ? -15.445 29.797 -1.508 1 69.31 136 SER B N 1
ATOM 3465 C CA . SER B 1 136 ? -14.125 29.234 -1.793 1 69.31 136 SER B CA 1
ATOM 3466 C C . SER B 1 136 ? -14.203 27.719 -2.008 1 69.31 136 SER B C 1
ATOM 3468 O O . SER B 1 136 ? -14.969 27.031 -1.33 1 69.31 136 SER B O 1
ATOM 3470 N N . PRO B 1 137 ? -13.609 27.312 -3.053 1 83.56 137 PRO B N 1
ATOM 3471 C CA . PRO B 1 137 ? -13.586 25.859 -3.283 1 83.56 137 PRO B CA 1
ATOM 3472 C C . PRO B 1 137 ? -13.086 25.078 -2.072 1 83.56 137 PRO B C 1
ATOM 3474 O O . PRO B 1 137 ? -12.266 25.594 -1.298 1 83.56 137 PRO B O 1
ATOM 3477 N N . PRO B 1 138 ? -13.711 24.031 -1.852 1 89.81 138 PRO B N 1
ATOM 3478 C CA . PRO B 1 138 ? -13.281 23.219 -0.715 1 89.81 138 PRO B CA 1
ATOM 3479 C C . PRO B 1 138 ? -11.797 22.844 -0.776 1 89.81 138 PRO B C 1
ATOM 3481 O O . PRO B 1 138 ? -11.234 22.719 -1.866 1 89.81 138 PRO B O 1
ATOM 3484 N N . CYS B 1 139 ? -11.211 22.719 0.372 1 93.56 139 CYS B N 1
ATOM 3485 C CA . CYS B 1 139 ? -9.805 22.344 0.488 1 93.56 139 CYS B CA 1
ATOM 3486 C C . CYS B 1 139 ? -9.594 20.906 0.033 1 93.56 139 CYS B C 1
ATOM 3488 O O . CYS B 1 139 ? -10.227 19.984 0.548 1 93.56 139 CYS B O 1
ATOM 3490 N N . PRO B 1 140 ? -8.641 20.656 -0.887 1 97.12 140 PRO B N 1
ATOM 3491 C CA . PRO B 1 140 ? -8.391 19.297 -1.367 1 97.12 140 PRO B CA 1
ATOM 3492 C C . PRO B 1 140 ? -7.754 18.406 -0.305 1 97.12 140 PRO B C 1
ATOM 3494 O O . PRO B 1 140 ? -7.891 17.172 -0.36 1 97.12 140 PRO B O 1
ATOM 3497 N N . MET B 1 141 ? -6.965 18.938 0.568 1 97.81 141 MET B N 1
ATOM 3498 C CA . MET B 1 141 ? -6.418 18.141 1.659 1 97.81 141 MET B CA 1
ATOM 3499 C C . MET B 1 141 ? -7.469 17.891 2.738 1 97.81 141 MET B C 1
ATOM 3501 O O . MET B 1 141 ? -7.793 18.797 3.508 1 97.81 141 MET B O 1
ATOM 3505 N N . THR B 1 142 ? -7.926 16.641 2.814 1 97.25 142 THR B N 1
ATOM 3506 C CA . THR B 1 142 ? -9.156 16.422 3.557 1 97.25 142 THR B CA 1
ATOM 3507 C C . THR B 1 142 ? -8.891 15.617 4.824 1 97.25 142 THR B C 1
ATOM 3509 O O . THR B 1 142 ? -9.734 15.562 5.723 1 97.25 142 THR B O 1
ATOM 3512 N N . GLU B 1 143 ? -7.715 14.969 4.848 1 97.88 143 GLU B N 1
ATOM 3513 C CA . GLU B 1 143 ? -7.492 14.102 6 1 97.88 143 GLU B CA 1
ATOM 3514 C C . GLU B 1 143 ? -6.004 13.977 6.316 1 97.88 143 GLU B C 1
ATOM 3516 O O . GLU B 1 143 ? -5.195 13.711 5.43 1 97.88 143 GLU B O 1
ATOM 3521 N N . LEU B 1 144 ? -5.656 14.25 7.559 1 98.75 144 LEU B N 1
ATOM 3522 C CA . LEU B 1 144 ? -4.363 13.906 8.141 1 98.75 144 LEU B CA 1
ATOM 3523 C C . LEU B 1 144 ? -4.461 12.625 8.953 1 98.75 144 LEU B C 1
ATOM 3525 O O . LEU B 1 144 ? -5.359 12.477 9.781 1 98.75 144 LEU B O 1
ATOM 3529 N N . ARG B 1 145 ? -3.525 11.688 8.688 1 98.75 145 ARG B N 1
ATOM 3530 C CA . ARG B 1 145 ? -3.576 10.414 9.406 1 98.75 145 ARG B CA 1
ATOM 3531 C C . ARG B 1 145 ? -2.338 10.219 10.273 1 98.75 145 ARG B C 1
ATOM 3533 O O . ARG B 1 145 ? -1.211 10.328 9.789 1 98.75 145 ARG B O 1
ATOM 3540 N N . LEU B 1 146 ? -2.572 9.914 11.523 1 98.75 146 LEU B N 1
ATOM 3541 C CA . LEU B 1 146 ? -1.51 9.648 12.492 1 98.75 146 LEU B CA 1
ATOM 3542 C C . LEU B 1 146 ? -1.741 8.328 13.203 1 98.75 146 LEU B C 1
ATOM 3544 O O . LEU B 1 146 ? -2.887 7.945 13.461 1 98.75 146 LEU B O 1
ATOM 3548 N N . HIS B 1 147 ? -0.684 7.672 13.555 1 98.5 147 HIS B N 1
ATOM 3549 C CA . HIS B 1 147 ? -0.768 6.469 14.375 1 98.5 147 HIS B CA 1
ATOM 3550 C C . HIS B 1 147 ? -0.827 6.824 15.859 1 98.5 147 HIS B C 1
ATOM 3552 O O . HIS B 1 147 ? -0.285 7.848 16.281 1 98.5 147 HIS B O 1
ATOM 3558 N N . VAL B 1 148 ? -1.43 5.988 16.547 1 98.69 148 VAL B N 1
ATOM 3559 C CA . VAL B 1 148 ? -1.444 6.066 18.016 1 98.69 148 VAL B CA 1
ATOM 3560 C C . VAL B 1 148 ? -1.277 4.668 18.609 1 98.69 148 VAL B C 1
ATOM 3562 O O . VAL B 1 148 ? -1.539 3.668 17.938 1 98.69 148 VAL B O 1
ATOM 3565 N N . THR B 1 149 ? -0.867 4.57 19.859 1 98.06 149 THR B N 1
ATOM 3566 C CA . THR B 1 149 ? -0.632 3.275 20.484 1 98.06 149 THR B CA 1
ATOM 3567 C C . THR B 1 149 ? -1.891 2.785 21.203 1 98.06 149 THR B C 1
ATOM 3569 O O . THR B 1 149 ? -2.08 1.58 21.375 1 98.06 149 THR B O 1
ATOM 3572 N N . ASP B 1 150 ? -2.725 3.662 21.688 1 98.06 150 ASP B N 1
ATOM 3573 C CA . ASP B 1 150 ? -3.967 3.402 22.406 1 98.06 150 ASP B CA 1
ATOM 3574 C C . ASP B 1 150 ? -5.051 4.398 22.016 1 98.06 150 ASP B C 1
ATOM 3576 O O . ASP B 1 150 ? -5.047 5.547 22.469 1 98.06 150 ASP B O 1
ATOM 3580 N N . LEU B 1 151 ? -6.012 3.893 21.219 1 98.44 151 LEU B N 1
ATOM 3581 C CA . LEU B 1 151 ? -7.008 4.773 20.625 1 98.44 151 LEU B CA 1
ATOM 3582 C C . LEU B 1 151 ? -7.891 5.406 21.703 1 98.44 151 LEU B C 1
ATOM 3584 O O . LEU B 1 151 ? -8.227 6.59 21.609 1 98.44 151 LEU B O 1
ATOM 3588 N N . GLU B 1 152 ? -8.234 4.672 22.703 1 98.25 152 GLU B N 1
ATOM 3589 C CA . GLU B 1 152 ? -9.109 5.188 23.75 1 98.25 152 GLU B CA 1
ATOM 3590 C C . GLU B 1 152 ? -8.422 6.301 24.531 1 98.25 152 GLU B C 1
ATOM 3592 O O . GLU B 1 152 ? -9.055 7.305 24.875 1 98.25 152 GLU B O 1
ATOM 3597 N N . ARG B 1 153 ? -7.219 6.098 24.875 1 98.19 153 ARG B N 1
ATOM 3598 C CA . ARG B 1 153 ? -6.449 7.121 25.562 1 98.19 153 ARG B CA 1
ATOM 3599 C C . ARG B 1 153 ? -6.355 8.398 24.719 1 98.19 153 ARG B C 1
ATOM 3601 O O . ARG B 1 153 ? -6.469 9.5 25.25 1 98.19 153 ARG B O 1
ATOM 3608 N N . SER B 1 154 ? -6.102 8.234 23.453 1 98.62 154 SER B N 1
ATOM 3609 C CA . SER B 1 154 ? -6.039 9.383 22.547 1 98.62 154 SER B CA 1
ATOM 3610 C C . SER B 1 154 ? -7.387 10.086 22.453 1 98.62 154 SER B C 1
ATOM 3612 O O . SER B 1 154 ? -7.453 11.312 22.469 1 98.62 154 SER B O 1
ATOM 3614 N N . LEU B 1 155 ? -8.406 9.328 22.375 1 98.5 155 LEU B N 1
ATOM 3615 C CA . LEU B 1 155 ? -9.742 9.906 22.266 1 98.5 155 LEU B CA 1
ATOM 3616 C C . LEU B 1 155 ? -10.094 10.672 23.547 1 98.5 155 LEU B C 1
ATOM 3618 O O . LEU B 1 155 ? -10.797 11.688 23.484 1 98.5 155 LEU B O 1
ATOM 3622 N N . ALA B 1 156 ? -9.695 10.18 24.688 1 98.44 156 ALA B N 1
ATOM 3623 C CA . ALA B 1 156 ? -9.906 10.906 25.938 1 98.44 156 ALA B CA 1
ATOM 3624 C C . ALA B 1 156 ? -9.273 12.289 25.875 1 98.44 156 ALA B C 1
ATOM 3626 O O . ALA B 1 156 ? -9.852 13.266 26.375 1 98.44 156 ALA B O 1
ATOM 3627 N N . PHE B 1 157 ? -8.172 12.367 25.297 1 98.5 157 PHE B N 1
ATOM 3628 C CA . PHE B 1 157 ? -7.469 13.641 25.172 1 98.5 157 PHE B CA 1
ATOM 3629 C C . PHE B 1 157 ? -8.102 14.516 24.109 1 98.5 157 PHE B C 1
ATOM 3631 O O . PHE B 1 157 ? -8.523 15.641 24.375 1 98.5 157 PHE B O 1
ATOM 3638 N N . TRP B 1 158 ? -8.203 14.031 22.859 1 98.44 158 TRP B N 1
ATOM 3639 C CA . TRP B 1 158 ? -8.609 14.812 21.703 1 98.44 158 TRP B CA 1
ATOM 3640 C C . TRP B 1 158 ? -10.094 15.156 21.766 1 98.44 158 TRP B C 1
ATOM 3642 O O . TRP B 1 158 ? -10.477 16.328 21.625 1 98.44 158 TRP B O 1
ATOM 3652 N N . SER B 1 159 ? -10.883 14.141 21.922 1 97.94 159 SER B N 1
ATOM 3653 C CA . SER B 1 159 ? -12.328 14.352 21.938 1 97.94 159 SER B CA 1
ATOM 3654 C C . SER B 1 159 ? -12.812 14.688 23.344 1 97.94 159 SER B C 1
ATOM 3656 O O . SER B 1 159 ? -13.531 15.664 23.547 1 97.94 159 SER B O 1
ATOM 3658 N N . GLY B 1 160 ? -12.484 13.938 24.312 1 97.56 160 GLY B N 1
ATOM 3659 C CA . GLY B 1 160 ? -12.938 14.141 25.688 1 97.56 160 GLY B CA 1
ATOM 3660 C C . GLY B 1 160 ? -12.477 15.461 26.266 1 97.56 160 GLY B C 1
ATOM 3661 O O . GLY B 1 160 ? -13.281 16.203 26.844 1 97.56 160 GLY B O 1
ATOM 3662 N N . PHE B 1 161 ? -11.219 15.781 26.188 1 97.94 161 PHE B N 1
ATOM 3663 C CA . PHE B 1 161 ? -10.648 16.938 26.844 1 97.94 161 PHE B CA 1
ATOM 3664 C C . PHE B 1 161 ? -10.656 18.156 25.922 1 97.94 161 PHE B C 1
ATOM 3666 O O . PHE B 1 161 ? -11.188 19.203 26.266 1 97.94 161 PHE B O 1
ATOM 3673 N N . LEU B 1 162 ? -10.094 18 24.656 1 97.81 162 LEU B N 1
ATOM 3674 C CA . LEU B 1 162 ? -9.984 19.141 23.75 1 97.81 162 LEU B CA 1
ATOM 3675 C C . LEU B 1 162 ? -11.32 19.453 23.078 1 97.81 162 LEU B C 1
ATOM 3677 O O . LEU B 1 162 ? -11.508 20.531 22.516 1 97.81 162 LEU B O 1
ATOM 3681 N N . GLY B 1 163 ? -12.188 18.469 23.031 1 97.19 163 GLY B N 1
ATOM 3682 C CA . GLY B 1 163 ? -13.547 18.734 22.578 1 97.19 163 GLY B CA 1
ATOM 3683 C C . GLY B 1 163 ? -13.734 18.516 21.094 1 97.19 163 GLY B C 1
ATOM 3684 O O . GLY B 1 163 ? -14.742 18.922 20.516 1 97.19 163 GLY B O 1
ATOM 3685 N N . PHE B 1 164 ? -12.797 17.875 20.406 1 97.81 164 PHE B N 1
ATOM 3686 C CA . PHE B 1 164 ? -12.984 17.562 18.984 1 97.81 164 PHE B CA 1
ATOM 3687 C C . PHE B 1 164 ? -14.109 16.562 18.797 1 97.81 164 PHE B C 1
ATOM 3689 O O . PHE B 1 164 ? -14.266 15.625 19.594 1 97.81 164 PHE B O 1
ATOM 3696 N N . SER B 1 165 ? -14.914 16.766 17.766 1 97.19 165 SER B N 1
ATOM 3697 C CA . SER B 1 165 ? -15.875 15.734 17.422 1 97.19 165 SER B CA 1
ATOM 3698 C C . SER B 1 165 ? -15.172 14.461 16.938 1 97.19 165 SER B C 1
ATOM 3700 O O . SER B 1 165 ? -14.078 14.531 16.375 1 97.19 165 SER B O 1
ATOM 3702 N N . SER B 1 166 ? -15.828 13.289 17.219 1 97.56 166 SER B N 1
ATOM 3703 C CA . SER B 1 166 ? -15.195 12.031 16.844 1 97.56 166 SER B CA 1
ATOM 3704 C C . SER B 1 166 ? -16.219 11.039 16.297 1 97.56 166 SER B C 1
ATOM 3706 O O . SER B 1 166 ? -17.375 11.023 16.734 1 97.56 166 SER B O 1
ATOM 3708 N N . ARG B 1 167 ? -15.844 10.312 15.289 1 97.44 167 ARG B N 1
ATOM 3709 C CA . ARG B 1 167 ? -16.562 9.141 14.805 1 97.44 167 ARG B CA 1
ATOM 3710 C C . ARG B 1 167 ? -15.602 7.98 14.539 1 97.44 167 ARG B C 1
ATOM 3712 O O . ARG B 1 167 ? -14.406 8.195 14.336 1 97.44 167 ARG B O 1
ATOM 3719 N N . ARG B 1 168 ? -16.156 6.75 14.57 1 96.56 168 ARG B N 1
ATOM 3720 C CA . ARG B 1 168 ? -15.352 5.551 14.359 1 96.56 168 ARG B CA 1
ATOM 3721 C C . ARG B 1 168 ? -15.727 4.867 13.055 1 96.56 168 ARG B C 1
ATOM 3723 O O . ARG B 1 168 ? -16.594 3.996 13.023 1 96.56 168 ARG B O 1
ATOM 3730 N N . PRO B 1 169 ? -14.992 5.199 12.055 1 93.81 169 PRO B N 1
ATOM 3731 C CA . PRO B 1 169 ? -15.328 4.613 10.758 1 93.81 169 PRO B CA 1
ATOM 3732 C C . PRO B 1 169 ? -14.984 3.129 10.672 1 93.81 169 PRO B C 1
ATOM 3734 O O . PRO B 1 169 ? -15.547 2.404 9.852 1 93.81 169 PRO B O 1
ATOM 3737 N N . ALA B 1 170 ? -14.023 2.648 11.391 1 90.94 170 ALA B N 1
ATOM 3738 C CA . ALA B 1 170 ? -13.578 1.258 11.422 1 90.94 170 ALA B CA 1
ATOM 3739 C C . ALA B 1 170 ? -12.953 0.914 12.766 1 90.94 170 ALA B C 1
ATOM 3741 O O . ALA B 1 170 ? -12.586 1.808 13.531 1 90.94 170 ALA B O 1
ATOM 3742 N N . PRO B 1 171 ? -12.875 -0.385 13.055 1 92.31 171 PRO B N 1
ATOM 3743 C CA . PRO B 1 171 ? -12.195 -0.749 14.297 1 92.31 171 PRO B CA 1
ATOM 3744 C C . PRO B 1 171 ? -10.758 -0.238 14.359 1 92.31 171 PRO B C 1
ATOM 3746 O O . PRO B 1 171 ? -10.023 -0.342 13.375 1 92.31 171 PRO B O 1
ATOM 3749 N N . GLY B 1 172 ? -10.453 0.362 15.453 1 96.31 172 GLY B N 1
ATOM 3750 C CA . GLY B 1 172 ? -9.078 0.804 15.648 1 96.31 172 GLY B CA 1
ATOM 3751 C C . GLY B 1 172 ? -8.797 2.162 15.039 1 96.31 172 GLY B C 1
ATOM 3752 O O . GLY B 1 172 ? -7.645 2.596 14.984 1 96.31 172 GLY B O 1
ATOM 3753 N N . GLU B 1 173 ? -9.867 2.781 14.516 1 98 173 GLU B N 1
ATOM 3754 C CA . GLU B 1 173 ? -9.688 4.098 13.906 1 98 173 GLU B CA 1
ATOM 3755 C C . GLU B 1 173 ? -10.711 5.094 14.445 1 98 173 GLU B C 1
ATOM 3757 O O . GLU B 1 173 ? -11.82 4.707 14.836 1 98 173 GLU B O 1
ATOM 3762 N N . ALA B 1 174 ? -10.32 6.289 14.5 1 98.56 174 ALA B N 1
ATOM 3763 C CA . ALA B 1 174 ? -11.227 7.387 14.82 1 98.56 174 ALA B CA 1
ATOM 3764 C C . ALA B 1 174 ? -10.984 8.586 13.906 1 98.56 174 ALA B C 1
ATOM 3766 O O . ALA B 1 174 ? -9.844 8.898 13.57 1 98.56 174 ALA B O 1
ATOM 3767 N N . LEU B 1 175 ? -12.016 9.18 13.508 1 98.44 175 LEU B N 1
ATOM 3768 C CA . LEU B 1 175 ? -11.969 10.406 12.719 1 98.44 175 LEU B CA 1
ATOM 3769 C C . LEU B 1 175 ? -12.406 11.602 13.555 1 98.44 175 LEU B C 1
ATOM 3771 O O . LEU B 1 175 ? -13.523 11.625 14.078 1 98.44 175 LEU B O 1
ATOM 3775 N N . LEU B 1 176 ? -11.508 12.609 13.664 1 98.25 176 LEU B N 1
ATOM 3776 C CA . LEU B 1 176 ? -11.734 13.773 14.516 1 98.25 176 LEU B CA 1
ATOM 3777 C C . LEU B 1 176 ? -11.906 15.031 13.672 1 98.25 176 LEU B C 1
ATOM 3779 O O . LEU B 1 176 ? -11.32 15.148 12.594 1 98.25 176 LEU B O 1
ATOM 3783 N N . SER B 1 177 ? -12.656 15.969 14.188 1 96.62 177 SER B N 1
ATOM 3784 C CA . SER B 1 177 ? -12.828 17.266 13.539 1 96.62 177 SER B CA 1
ATOM 3785 C C . SER B 1 177 ? -12.984 18.375 14.57 1 96.62 177 SER B C 1
ATOM 3787 O O . SER B 1 177 ? -13.664 18.203 15.578 1 96.62 177 SER B O 1
ATOM 3789 N N . CYS B 1 178 ? -12.305 19.484 14.281 1 95.06 178 CYS B N 1
ATOM 3790 C CA . CYS B 1 178 ? -12.477 20.625 15.172 1 95.06 178 CYS B CA 1
ATOM 3791 C C . CYS B 1 178 ? -13.555 21.562 14.664 1 95.06 178 CYS B C 1
ATOM 3793 O O . CYS B 1 178 ? -13.883 22.562 15.312 1 95.06 178 CYS B O 1
ATOM 3795 N N . GLY B 1 179 ? -14.102 21.25 13.516 1 91.44 179 GLY B N 1
ATOM 3796 C CA . GLY B 1 179 ? -15.148 22.047 12.898 1 91.44 179 GLY B CA 1
ATOM 3797 C C . GLY B 1 179 ? -15.609 21.484 11.562 1 91.44 179 GLY B C 1
ATOM 3798 O O . GLY B 1 179 ? -14.898 20.703 10.938 1 91.44 179 GLY B O 1
ATOM 3799 N N . PRO B 1 180 ? -16.734 21.922 11.102 1 88.19 180 PRO B N 1
ATOM 3800 C CA . PRO B 1 180 ? -17.281 21.375 9.859 1 88.19 180 PRO B CA 1
ATOM 3801 C C . PRO B 1 180 ? -16.484 21.797 8.625 1 88.19 180 PRO B C 1
ATOM 3803 O O . PRO B 1 180 ? -16 22.922 8.555 1 88.19 180 PRO B O 1
ATOM 3806 N N . GLY B 1 181 ? -16.328 20.906 7.734 1 89 181 GLY B N 1
ATOM 3807 C CA . GLY B 1 181 ? -15.742 21.203 6.441 1 89 181 GLY B CA 1
ATOM 3808 C C . GLY B 1 181 ? -14.234 21.344 6.488 1 89 181 GLY B C 1
ATOM 3809 O O . GLY B 1 181 ? -13.609 21.75 5.508 1 89 181 GLY B O 1
ATOM 3810 N N . GLN B 1 182 ? -13.68 21.141 7.602 1 93.31 182 GLN B N 1
ATOM 3811 C CA . GLN B 1 182 ? -12.234 21.266 7.758 1 93.31 182 GLN B CA 1
ATOM 3812 C C . GLN B 1 182 ? -11.531 19.922 7.582 1 93.31 182 GLN B C 1
ATOM 3814 O O . GLN B 1 182 ? -12.172 18.875 7.633 1 93.31 182 GLN B O 1
ATOM 3819 N N . CYS B 1 183 ? -10.242 19.953 7.258 1 96.5 183 CYS B N 1
ATOM 3820 C CA . CYS B 1 183 ? -9.43 18.734 7.215 1 96.5 183 CYS B CA 1
ATOM 3821 C C . CYS B 1 183 ? -9.586 17.938 8.5 1 96.5 183 CYS B C 1
ATOM 3823 O O . CYS B 1 183 ? -9.477 18.484 9.594 1 96.5 183 CYS B O 1
ATOM 3825 N N . GLU B 1 184 ? -9.867 16.703 8.32 1 97.38 184 GLU B N 1
ATOM 3826 C CA . GLU B 1 184 ? -10.078 15.852 9.484 1 97.38 184 GLU B CA 1
ATOM 3827 C C . GLU B 1 184 ? -8.773 15.172 9.906 1 97.38 184 GLU B C 1
ATOM 3829 O O . GLU B 1 184 ? -7.84 15.062 9.109 1 97.38 184 GLU B O 1
ATOM 3834 N N . LEU B 1 185 ? -8.766 14.828 11.188 1 98.5 185 LEU B N 1
ATOM 3835 C CA . LEU B 1 185 ? -7.652 14.062 11.75 1 98.5 185 LEU B CA 1
ATOM 3836 C C . LEU B 1 185 ? -8.062 12.609 11.992 1 98.5 185 LEU B C 1
ATOM 3838 O O . LEU B 1 185 ? -8.93 12.336 12.82 1 98.5 185 LEU B O 1
ATOM 3842 N N . ARG B 1 186 ? -7.461 11.703 11.273 1 98.69 186 ARG B N 1
ATOM 3843 C CA . ARG B 1 186 ? -7.699 10.281 11.5 1 98.69 186 ARG B CA 1
ATOM 3844 C C . ARG B 1 186 ? -6.613 9.68 12.383 1 98.69 186 ARG B C 1
ATOM 3846 O O . ARG B 1 186 ? -5.426 9.766 12.062 1 98.69 186 ARG B O 1
ATOM 3853 N N . LEU B 1 187 ? -7.023 9.133 13.453 1 98.81 187 LEU B N 1
ATOM 3854 C CA . LEU B 1 187 ? -6.133 8.375 14.328 1 98.81 187 LEU B CA 1
ATOM 3855 C C . LEU B 1 187 ? -6.262 6.879 14.062 1 98.81 187 LEU B C 1
ATOM 3857 O O . LEU B 1 187 ? -7.371 6.348 14.008 1 98.81 187 LEU B O 1
ATOM 3861 N N . VAL B 1 188 ? -5.156 6.234 13.875 1 98.31 188 VAL B N 1
ATOM 3862 C CA . VAL B 1 188 ? -5.129 4.801 13.609 1 98.31 188 VAL B CA 1
ATOM 3863 C C . VAL B 1 188 ? -4.273 4.098 14.656 1 98.31 188 VAL B C 1
ATOM 3865 O O . VAL B 1 188 ? -3.088 4.402 14.812 1 98.31 188 VAL B O 1
ATOM 3868 N N . GLN B 1 189 ? -4.902 3.152 15.312 1 97.69 189 GLN B N 1
ATOM 3869 C CA . GLN B 1 189 ? -4.184 2.441 16.359 1 97.69 189 GLN B CA 1
ATOM 3870 C C . GLN B 1 189 ? -3.168 1.469 15.773 1 97.69 189 GLN B C 1
ATOM 3872 O O . GLN B 1 189 ? -3.492 0.698 14.867 1 97.69 189 GLN B O 1
ATOM 3877 N N . LEU B 1 190 ? -1.973 1.516 16.281 1 94 190 LEU B N 1
ATOM 3878 C CA . LEU B 1 190 ? -0.935 0.556 15.922 1 94 190 LEU B CA 1
ATOM 3879 C C . LEU B 1 190 ? -1.271 -0.834 16.453 1 94 190 LEU B C 1
ATOM 3881 O O . LEU B 1 190 ? -2.035 -0.97 17.406 1 94 190 LEU B O 1
ATOM 3885 N N . PRO B 1 191 ? -0.709 -1.872 15.797 1 83.62 191 PRO B N 1
ATOM 3886 C CA . PRO B 1 191 ? -0.859 -3.205 16.391 1 83.62 191 PRO B CA 1
ATOM 3887 C C . PRO B 1 191 ? -0.433 -3.256 17.859 1 83.62 191 PRO B C 1
ATOM 3889 O O . PRO B 1 191 ? 0.49 -2.545 18.25 1 83.62 191 PRO B O 1
ATOM 3892 N N . GLN B 1 192 ? -1.131 -4.172 18.547 1 86.06 192 GLN B N 1
ATOM 3893 C CA . GLN B 1 192 ? -0.877 -4.27 19.969 1 86.06 192 GLN B CA 1
ATOM 3894 C C . GLN B 1 192 ? 0.597 -4.547 20.25 1 86.06 192 GLN B C 1
ATOM 3896 O O . GLN B 1 192 ? 1.203 -5.41 19.625 1 86.06 192 GLN B O 1
ATOM 3901 N N . GLY B 1 193 ? 1.116 -3.76 21.078 1 88.19 193 GLY B N 1
ATOM 3902 C CA . GLY B 1 193 ? 2.494 -3.971 21.484 1 88.19 193 GLY B CA 1
ATOM 3903 C C . GLY B 1 193 ? 3.494 -3.197 20.656 1 88.19 193 GLY B C 1
ATOM 3904 O O . GLY B 1 193 ? 4.66 -3.064 21.031 1 88.19 193 GLY B O 1
ATOM 3905 N N . GLN B 1 194 ? 3.135 -2.738 19.562 1 88.81 194 GLN B N 1
ATOM 3906 C CA . GLN B 1 194 ? 4.055 -1.969 18.734 1 88.81 194 GLN B CA 1
ATOM 3907 C C . GLN B 1 194 ? 4.195 -0.539 19.25 1 88.81 194 GLN B C 1
ATOM 3909 O O . GLN B 1 194 ? 3.203 0.176 19.391 1 88.81 194 GLN B O 1
ATOM 3914 N N . PRO B 1 195 ? 5.422 -0.149 19.547 1 94.75 195 PRO B N 1
ATOM 3915 C CA . PRO B 1 195 ? 5.621 1.221 20.031 1 94.75 195 PRO B CA 1
ATOM 3916 C C . PRO B 1 195 ? 5.508 2.258 18.906 1 94.75 195 PRO B C 1
ATOM 3918 O O . PRO B 1 195 ? 5.695 1.93 17.734 1 94.75 195 PRO B O 1
ATOM 3921 N N . LEU B 1 196 ? 5.199 3.436 19.281 1 96.69 196 LEU B N 1
ATOM 3922 C CA . LEU B 1 196 ? 5.227 4.559 18.359 1 96.69 196 LEU B CA 1
ATOM 3923 C C . LEU B 1 196 ? 6.617 5.18 18.297 1 96.69 196 LEU B C 1
ATOM 3925 O O . LEU B 1 196 ? 7.195 5.527 19.328 1 96.69 196 LEU B O 1
ATOM 3929 N N . GLN B 1 197 ? 7.129 5.27 17.109 1 96.25 197 GLN B N 1
ATOM 3930 C CA . GLN B 1 197 ? 8.43 5.879 16.844 1 96.25 197 GLN B CA 1
ATOM 3931 C C . GLN B 1 197 ? 8.273 7.176 16.047 1 96.25 197 GLN B C 1
ATOM 3933 O O . GLN B 1 197 ? 7.801 7.16 14.906 1 96.25 197 GLN B O 1
ATOM 3938 N N . ARG B 1 198 ? 8.695 8.203 16.578 1 94.81 198 ARG B N 1
ATOM 3939 C CA . ARG B 1 198 ? 8.5 9.492 15.914 1 94.81 198 ARG B CA 1
ATOM 3940 C C . ARG B 1 198 ? 9.703 9.852 15.047 1 94.81 198 ARG B C 1
ATOM 3942 O O . ARG B 1 198 ? 9.578 10.617 14.086 1 94.81 198 ARG B O 1
ATOM 3949 N N . GLY B 1 199 ? 10.938 9.195 15.461 1 94 199 GLY B N 1
ATOM 3950 C CA . GLY B 1 199 ? 12.156 9.586 14.758 1 94 199 GLY B CA 1
ATOM 3951 C C . GLY B 1 199 ? 12.461 11.062 14.883 1 94 199 GLY B C 1
ATOM 3952 O O . GLY B 1 199 ? 12.07 11.703 15.859 1 94 199 GLY B O 1
ATOM 3953 N N . THR B 1 200 ? 13.227 11.578 13.945 1 95.25 200 THR B N 1
ATOM 3954 C CA . THR B 1 200 ? 13.539 13 13.953 1 95.25 200 THR B CA 1
ATOM 3955 C C . THR B 1 200 ? 12.688 13.75 12.938 1 95.25 200 THR B C 1
ATOM 3957 O O . THR B 1 200 ? 12.727 14.984 12.875 1 95.25 200 THR B O 1
ATOM 3960 N N . ALA B 1 201 ? 11.891 12.977 12.156 1 96.06 201 ALA B N 1
ATOM 3961 C CA . ALA B 1 201 ? 11.07 13.562 11.102 1 96.06 201 ALA B CA 1
ATOM 3962 C C . ALA B 1 201 ? 9.672 13.883 11.609 1 96.06 201 ALA B C 1
ATOM 3964 O O . ALA B 1 201 ? 8.789 14.266 10.836 1 96.06 201 ALA B O 1
ATOM 3965 N N . PHE B 1 202 ? 9.469 13.711 12.938 1 96.56 202 PHE B N 1
ATOM 3966 C CA . PHE B 1 202 ? 8.133 13.953 13.469 1 96.56 202 PHE B CA 1
ATOM 3967 C C . PHE B 1 202 ? 7.656 15.359 13.133 1 96.56 202 PHE B C 1
ATOM 3969 O O . PHE B 1 202 ? 8.461 16.281 13.016 1 96.56 202 PHE B O 1
ATOM 3976 N N . GLY B 1 203 ? 6.309 15.5 12.969 1 96.88 203 GLY B N 1
ATOM 3977 C CA . GLY B 1 203 ? 5.734 16.797 12.625 1 96.88 203 GLY B CA 1
ATOM 3978 C C . GLY B 1 203 ? 4.902 17.391 13.75 1 96.88 203 GLY B C 1
ATOM 3979 O O . GLY B 1 203 ? 5.09 17.047 14.914 1 96.88 203 GLY B O 1
ATOM 3980 N N . ARG B 1 204 ? 4.184 18.391 13.367 1 97.94 204 ARG B N 1
ATOM 3981 C CA . ARG B 1 204 ? 3.314 19.141 14.266 1 97.94 204 ARG B CA 1
ATOM 3982 C C . ARG B 1 204 ? 2.049 19.594 13.555 1 97.94 204 ARG B C 1
ATOM 3984 O O . ARG B 1 204 ? 2.105 20.031 12.398 1 97.94 204 ARG B O 1
ATOM 3991 N N . VAL B 1 205 ? 0.958 19.359 14.203 1 98.56 205 VAL B N 1
ATOM 3992 C CA . VAL B 1 205 ? -0.282 19.891 13.656 1 98.56 205 VAL B CA 1
ATOM 3993 C C . VAL B 1 205 ? -0.63 21.219 14.344 1 98.56 205 VAL B C 1
ATOM 3995 O O . VAL B 1 205 ? -0.426 21.359 15.555 1 98.56 205 VAL B O 1
ATOM 3998 N N . ALA B 1 206 ? -1.167 22.156 13.609 1 98.62 206 ALA B N 1
ATOM 3999 C CA . ALA B 1 206 ? -1.492 23.469 14.172 1 98.62 206 ALA B CA 1
ATOM 4000 C C . ALA B 1 206 ? -2.973 23.797 13.992 1 98.62 206 ALA B C 1
ATOM 4002 O O . ALA B 1 206 ? -3.561 23.484 12.953 1 98.62 206 ALA B O 1
ATOM 4003 N N . PHE B 1 207 ? -3.512 24.438 14.961 1 98.5 207 PHE B N 1
ATOM 4004 C CA . PHE B 1 207 ? -4.879 24.938 14.992 1 98.5 207 PHE B CA 1
ATOM 4005 C C . PHE B 1 207 ? -4.906 26.391 15.461 1 98.5 207 PHE B C 1
ATOM 4007 O O . PHE B 1 207 ? -3.99 26.844 16.156 1 98.5 207 PHE B O 1
ATOM 4014 N N . ALA B 1 208 ? -5.953 27.031 15.102 1 98.44 208 ALA B N 1
ATOM 4015 C CA . ALA B 1 208 ? -6.188 28.375 15.625 1 98.44 208 ALA B CA 1
ATOM 4016 C C . ALA B 1 208 ? -7.406 28.406 16.531 1 98.44 208 ALA B C 1
ATOM 4018 O O . ALA B 1 208 ? -8.375 27.688 16.312 1 98.44 208 ALA B O 1
ATOM 4019 N N . CYS B 1 209 ? -7.371 29.203 17.578 1 98.06 209 CYS B N 1
ATOM 4020 C CA . CYS B 1 209 ? -8.477 29.516 18.469 1 98.06 209 CYS B CA 1
ATOM 4021 C C . CYS B 1 209 ? -8.391 30.969 18.953 1 98.06 209 CYS B C 1
ATOM 4023 O O . CYS B 1 209 ? -7.398 31.656 18.703 1 98.06 209 CYS B O 1
ATOM 4025 N N . PRO B 1 210 ? -9.422 31.453 19.578 1 97.94 210 PRO B N 1
ATOM 4026 C CA . PRO B 1 210 ? -9.312 32.812 20.109 1 97.94 210 PRO B CA 1
ATOM 4027 C C . PRO B 1 210 ? -8.125 32.969 21.062 1 97.94 210 PRO B C 1
ATOM 4029 O O . PRO B 1 210 ? -7.938 32.156 21.969 1 97.94 210 PRO B O 1
ATOM 4032 N N . GLY B 1 211 ? -7.395 34.031 20.828 1 97.88 211 GLY B N 1
ATOM 4033 C CA . GLY B 1 211 ? -6.16 34.25 21.562 1 97.88 211 GLY B CA 1
ATOM 4034 C C . GLY B 1 211 ? -6.367 34.281 23.062 1 97.88 211 GLY B C 1
ATOM 4035 O O . GLY B 1 211 ? -5.488 33.875 23.828 1 97.88 211 GLY B O 1
ATOM 4036 N N . GLU B 1 212 ? -7.465 34.75 23.469 1 97.25 212 GLU B N 1
ATOM 4037 C CA . GLU B 1 212 ? -7.758 34.906 24.891 1 97.25 212 GLU B CA 1
ATOM 4038 C C . GLU B 1 212 ? -7.91 33.531 25.578 1 97.25 212 GLU B C 1
ATOM 4040 O O . GLU B 1 212 ? -7.906 33.469 26.797 1 97.25 212 GLU B O 1
ATOM 4045 N N . GLN B 1 213 ? -7.984 32.469 24.781 1 98.06 213 GLN B N 1
ATOM 4046 C CA . GLN B 1 213 ? -8.203 31.141 25.344 1 98.06 213 GLN B CA 1
ATOM 4047 C C . GLN B 1 213 ? -6.883 30.422 25.578 1 98.06 213 GLN B C 1
ATOM 4049 O O . GLN B 1 213 ? -6.844 29.406 26.266 1 98.06 213 GLN B O 1
ATOM 4054 N N . LEU B 1 214 ? -5.793 30.938 25.109 1 98.38 214 LEU B N 1
ATOM 4055 C CA . LEU B 1 214 ? -4.543 30.188 25.047 1 98.38 214 LEU B CA 1
ATOM 4056 C C . LEU B 1 214 ? -3.988 29.953 26.453 1 98.38 214 LEU B C 1
ATOM 4058 O O . LEU B 1 214 ? -3.576 28.844 26.781 1 98.38 214 LEU B O 1
ATOM 4062 N N . GLN B 1 215 ? -3.969 30.984 27.234 1 98 215 GLN B N 1
ATOM 4063 C CA . GLN B 1 215 ? -3.416 30.844 28.578 1 98 215 GLN B CA 1
ATOM 4064 C C . GLN B 1 215 ? -4.27 29.906 29.422 1 98 215 GLN B C 1
ATOM 4066 O O . GLN B 1 215 ? -3.74 29.094 30.188 1 98 215 GLN B O 1
ATOM 4071 N N . GLN B 1 216 ? -5.52 30.062 29.328 1 97.75 216 GLN B N 1
ATOM 4072 C CA . GLN B 1 216 ? -6.406 29.156 30.047 1 97.75 216 GLN B CA 1
ATOM 4073 C C . GLN B 1 216 ? -6.246 27.719 29.578 1 97.75 216 GLN B C 1
ATOM 4075 O O . GLN B 1 216 ? -6.316 26.781 30.375 1 97.75 216 GLN B O 1
ATOM 4080 N N . LEU B 1 217 ? -6.129 27.531 28.266 1 97.94 217 LEU B N 1
ATOM 4081 C CA . LEU B 1 217 ? -5.895 26.188 27.719 1 97.94 217 LEU B CA 1
ATOM 4082 C C . LEU B 1 217 ? -4.668 25.547 28.344 1 97.94 217 LEU B C 1
ATOM 4084 O O . LEU B 1 217 ? -4.719 24.391 28.781 1 97.94 217 LEU B O 1
ATOM 4088 N N . GLU B 1 218 ? -3.607 26.297 28.391 1 98.12 218 GLU B N 1
ATOM 4089 C CA . GLU B 1 218 ? -2.389 25.812 29.031 1 98.12 218 GLU B CA 1
ATOM 4090 C C . GLU B 1 218 ? -2.662 25.344 30.469 1 98.12 218 GLU B C 1
ATOM 4092 O O . GLU B 1 218 ? -2.246 24.25 30.859 1 98.12 218 GLU B O 1
ATOM 4097 N N . ALA B 1 219 ? -3.307 26.203 31.203 1 97.94 219 ALA B N 1
ATOM 4098 C CA . ALA B 1 219 ? -3.609 25.906 32.594 1 97.94 219 ALA B CA 1
ATOM 4099 C C . ALA B 1 219 ? -4.457 24.641 32.719 1 97.94 219 ALA B C 1
ATOM 4101 O O . ALA B 1 219 ? -4.195 23.797 33.594 1 97.94 219 ALA B O 1
ATOM 4102 N N . ASP B 1 220 ? -5.457 24.531 31.922 1 98.06 220 ASP B N 1
ATOM 4103 C CA . ASP B 1 220 ? -6.355 23.375 31.953 1 98.06 220 ASP B CA 1
ATOM 4104 C C . ASP B 1 220 ? -5.605 22.078 31.641 1 98.06 220 ASP B C 1
ATOM 4106 O O . ASP B 1 220 ? -5.844 21.047 32.25 1 98.06 220 ASP B O 1
ATOM 4110 N N . VAL B 1 221 ? -4.766 22.109 30.609 1 98.19 221 VAL B N 1
ATOM 4111 C CA . VAL B 1 221 ? -3.988 20.953 30.203 1 98.19 221 VAL B CA 1
ATOM 4112 C C . VAL B 1 221 ? -3.127 20.469 31.359 1 98.19 221 VAL B C 1
ATOM 4114 O O . VAL B 1 221 ? -3.104 19.266 31.672 1 98.19 221 VAL B O 1
ATOM 4117 N N . ARG B 1 222 ? -2.488 21.375 32.031 1 97.56 222 ARG B N 1
ATOM 4118 C CA . ARG B 1 222 ? -1.653 21.047 33.188 1 97.56 222 ARG B CA 1
ATOM 4119 C C . ARG B 1 222 ? -2.488 20.453 34.312 1 97.56 222 ARG B C 1
ATOM 4121 O O . ARG B 1 222 ? -2.107 19.438 34.906 1 97.56 222 ARG B O 1
ATOM 4128 N N . ALA B 1 223 ? -3.527 21.047 34.594 1 97.69 223 ALA B N 1
ATOM 4129 C CA . ALA B 1 223 ? -4.395 20.625 35.688 1 97.69 223 ALA B CA 1
ATOM 4130 C C . ALA B 1 223 ? -4.922 19.203 35.438 1 97.69 223 ALA B C 1
ATOM 4132 O O . ALA B 1 223 ? -5.105 18.438 36.375 1 97.69 223 ALA B O 1
ATOM 4133 N N . ALA B 1 224 ? -5.172 18.906 34.219 1 97.44 224 ALA B N 1
ATOM 4134 C CA . ALA B 1 224 ? -5.73 17.594 33.875 1 97.44 224 ALA B CA 1
ATOM 4135 C C . ALA B 1 224 ? -4.641 16.531 33.812 1 97.44 224 ALA B C 1
ATOM 4137 O O . ALA B 1 224 ? -4.934 15.352 33.625 1 97.44 224 ALA B O 1
ATOM 4138 N N . GLY B 1 225 ? -3.383 16.969 33.875 1 97.38 225 GLY B N 1
ATOM 4139 C CA . GLY B 1 225 ? -2.275 16.016 33.875 1 97.38 225 GLY B CA 1
ATOM 4140 C C . GLY B 1 225 ? -1.72 15.734 32.5 1 97.38 225 GLY B C 1
ATOM 4141 O O . GLY B 1 225 ? -0.921 14.805 32.312 1 97.38 225 GLY B O 1
ATOM 4142 N N . TYR B 1 226 ? -2.174 16.469 31.531 1 97.88 226 TYR B N 1
ATOM 4143 C CA . TYR B 1 226 ? -1.636 16.328 30.172 1 97.88 226 TYR B CA 1
ATOM 4144 C C . TYR B 1 226 ? -0.385 17.172 30 1 97.88 226 TYR B C 1
ATOM 4146 O O . TYR B 1 226 ? 0.005 17.922 30.906 1 97.88 226 TYR B O 1
ATOM 4154 N N . THR B 1 227 ? 0.263 17.078 28.844 1 98.38 227 THR B N 1
ATOM 4155 C CA . THR B 1 227 ? 1.603 17.625 28.688 1 98.38 227 THR B CA 1
ATOM 4156 C C . THR B 1 227 ? 1.554 18.953 27.922 1 98.38 227 THR B C 1
ATOM 4158 O O . THR B 1 227 ? 0.988 19.016 26.828 1 98.38 227 THR B O 1
ATOM 4161 N N . VAL B 1 228 ? 2.129 19.984 28.469 1 98.31 228 VAL B N 1
ATOM 4162 C CA . VAL B 1 228 ? 2.453 21.219 27.766 1 98.31 228 VAL B CA 1
ATOM 4163 C C . VAL B 1 228 ? 3.908 21.188 27.312 1 98.31 228 VAL B C 1
ATOM 4165 O O . VAL B 1 228 ? 4.828 21.156 28.141 1 98.31 228 VAL B O 1
ATOM 4168 N N . HIS B 1 229 ? 4.113 21.094 26.047 1 97.31 229 HIS B N 1
ATOM 4169 C CA . HIS B 1 229 ? 5.453 21.047 25.469 1 97.31 229 HIS B CA 1
ATOM 4170 C C . HIS B 1 229 ? 6.105 22.438 25.5 1 97.31 229 HIS B C 1
ATOM 4172 O O . HIS B 1 229 ? 7.254 22.578 25.922 1 97.31 229 HIS B O 1
ATOM 4178 N N . THR B 1 230 ? 5.461 23.469 25.016 1 97.19 230 THR B N 1
ATOM 4179 C CA . THR B 1 230 ? 5.891 24.859 25.031 1 97.19 230 THR B CA 1
ATOM 4180 C C . THR B 1 230 ? 4.82 25.75 25.656 1 97.19 230 THR B C 1
ATOM 4182 O O . THR B 1 230 ? 3.711 25.859 25.125 1 97.19 230 THR B O 1
ATOM 4185 N N . PRO B 1 231 ? 5.184 26.359 26.781 1 97.69 231 PRO B N 1
ATOM 4186 C CA . PRO B 1 231 ? 4.223 27.266 27.391 1 97.69 231 PRO B CA 1
ATOM 4187 C C . PRO B 1 231 ? 3.875 28.453 26.5 1 97.69 231 PRO B C 1
ATOM 4189 O O . PRO B 1 231 ? 4.535 28.688 25.484 1 97.69 231 PRO B O 1
ATOM 4192 N N . TYR B 1 232 ? 2.795 29.125 26.984 1 97.88 232 TYR B N 1
ATOM 4193 C CA . TYR B 1 232 ? 2.348 30.328 26.281 1 97.88 232 TYR B CA 1
ATOM 4194 C C . TYR B 1 232 ? 3.523 31.234 25.969 1 97.88 232 TYR B C 1
ATOM 4196 O O . TYR B 1 232 ? 4.305 31.594 26.859 1 97.88 232 TYR B O 1
ATOM 4204 N N . VAL B 1 233 ? 3.703 31.547 24.641 1 97.12 233 VAL B N 1
ATOM 4205 C CA . VAL B 1 233 ? 4.832 32.375 24.234 1 97.12 233 VAL B CA 1
ATOM 4206 C C . VAL B 1 233 ? 4.445 33.219 23.016 1 97.12 233 VAL B C 1
ATOM 4208 O O . VAL B 1 233 ? 3.635 32.781 22.188 1 97.12 233 VAL B O 1
ATOM 4211 N N . SER B 1 234 ? 5.02 34.375 22.922 1 96.38 234 SER B N 1
ATOM 4212 C CA . SER B 1 234 ? 4.867 35.219 21.766 1 96.38 234 SER B CA 1
ATOM 4213 C C . SER B 1 234 ? 5.98 35 20.75 1 96.38 234 SER B C 1
ATOM 4215 O O . SER B 1 234 ? 7.156 34.906 21.125 1 96.38 234 SER B O 1
ATOM 4217 N N . LEU B 1 235 ? 5.629 34.781 19.516 1 94.25 235 LEU B N 1
ATOM 4218 C CA . LEU B 1 235 ? 6.574 34.562 18.422 1 94.25 235 LEU B CA 1
ATOM 4219 C C . LEU B 1 235 ? 6.551 35.719 17.438 1 94.25 235 LEU B C 1
ATOM 4221 O O . LEU B 1 235 ? 5.48 36.125 16.969 1 94.25 235 LEU B O 1
ATOM 4225 N N . ASP B 1 236 ? 7.715 36.156 17.156 1 90 236 ASP B N 1
ATOM 4226 C CA . ASP B 1 236 ? 7.863 37.25 16.203 1 90 236 ASP B CA 1
ATOM 4227 C C . ASP B 1 236 ? 8.391 36.75 14.859 1 90 236 ASP B C 1
ATOM 4229 O O . ASP B 1 236 ? 9.242 35.844 14.82 1 90 236 ASP B O 1
ATOM 4233 N N . THR B 1 237 ? 7.816 37.125 13.805 1 86.5 237 THR B N 1
ATOM 4234 C CA . THR B 1 237 ? 8.297 36.969 12.438 1 86.5 237 THR B CA 1
ATOM 4235 C C . THR B 1 237 ? 8.586 38.312 11.797 1 86.5 237 THR B C 1
ATOM 4237 O O . THR B 1 237 ? 7.734 39.188 11.812 1 86.5 237 THR B O 1
ATOM 4240 N N . PRO B 1 238 ? 9.773 38.5 11.359 1 82.75 238 PRO B N 1
ATOM 4241 C CA . PRO B 1 238 ? 10.125 39.781 10.805 1 82.75 238 PRO B CA 1
ATOM 4242 C C . PRO B 1 238 ? 9.109 40.312 9.789 1 82.75 238 PRO B C 1
ATOM 4244 O O . PRO B 1 238 ? 8.797 39.594 8.82 1 82.75 238 PRO B O 1
ATOM 4247 N N . GLY B 1 239 ? 8.602 41.5 10.031 1 86.19 239 GLY B N 1
ATOM 4248 C CA . GLY B 1 239 ? 7.707 42.156 9.102 1 86.19 239 GLY B CA 1
ATOM 4249 C C . GLY B 1 239 ? 6.285 41.656 9.164 1 86.19 239 GLY B C 1
ATOM 4250 O O . GLY B 1 239 ? 5.449 42 8.328 1 86.19 239 GLY B O 1
ATOM 4251 N N . LYS B 1 240 ? 5.996 40.812 10.117 1 91.62 240 LYS B N 1
ATOM 4252 C CA . LYS B 1 240 ? 4.656 40.25 10.219 1 91.62 240 LYS B CA 1
ATOM 4253 C C . LYS B 1 240 ? 4.094 40.406 11.625 1 91.62 240 LYS B C 1
ATOM 4255 O O . LYS B 1 240 ? 4.809 40.812 12.539 1 91.62 240 LYS B O 1
ATOM 4260 N N . ALA B 1 241 ? 2.848 40.094 11.75 1 92.56 241 ALA B N 1
ATOM 4261 C CA . ALA B 1 241 ? 2.168 40.188 13.039 1 92.56 241 ALA B CA 1
ATOM 4262 C C . ALA B 1 241 ? 2.746 39.188 14.039 1 92.56 241 ALA B C 1
ATOM 4264 O O . ALA B 1 241 ? 3.064 38.031 13.68 1 92.56 241 ALA B O 1
ATOM 4265 N N . THR B 1 242 ? 2.895 39.656 15.227 1 94.88 242 THR B N 1
ATOM 4266 C CA . THR B 1 242 ? 3.26 38.781 16.328 1 94.88 242 THR B CA 1
ATOM 4267 C C . THR B 1 242 ? 2.115 37.812 16.656 1 94.88 242 THR B C 1
ATOM 4269 O O . THR B 1 242 ? 0.95 38.219 16.672 1 94.88 242 THR B O 1
ATOM 4272 N N . VAL B 1 243 ? 2.477 36.562 16.906 1 96.94 243 VAL B N 1
ATOM 4273 C CA . VAL B 1 243 ? 1.436 35.594 17.281 1 96.94 243 VAL B CA 1
ATOM 4274 C C . VAL B 1 243 ? 1.785 34.938 18.609 1 96.94 243 VAL B C 1
ATOM 4276 O O . VAL B 1 243 ? 2.957 34.875 18.984 1 96.94 243 VAL B O 1
ATOM 4279 N N . GLN B 1 244 ? 0.786 34.531 19.328 1 97.75 244 GLN B N 1
ATOM 4280 C CA . GLN B 1 244 ? 0.952 33.781 20.578 1 97.75 244 GLN B CA 1
ATOM 4281 C C . GLN B 1 244 ? 0.561 32.312 20.375 1 97.75 244 GLN B C 1
ATOM 4283 O O . GLN B 1 244 ? -0.429 32 19.703 1 97.75 244 GLN B O 1
ATOM 4288 N N . VAL B 1 245 ? 1.376 31.406 20.984 1 98.12 245 VAL B N 1
ATOM 4289 C CA . VAL B 1 245 ? 1.103 29.984 20.797 1 98.12 245 VAL B CA 1
ATOM 4290 C C . VAL B 1 245 ? 1.251 29.25 22.125 1 98.12 245 VAL B C 1
ATOM 4292 O O . VAL B 1 245 ? 1.892 29.75 23.047 1 98.12 245 VAL B O 1
ATOM 4295 N N . VAL B 1 246 ? 0.615 28.188 22.219 1 98.19 246 VAL B N 1
ATOM 4296 C CA . VAL B 1 246 ? 0.86 27.125 23.188 1 98.19 246 VAL B CA 1
ATOM 4297 C C . VAL B 1 246 ? 1.016 25.797 22.453 1 98.19 246 VAL B C 1
ATOM 4299 O O . VAL B 1 246 ? 0.216 25.469 21.562 1 98.19 246 VAL B O 1
ATOM 4302 N N . ILE B 1 247 ? 2.057 25.031 22.75 1 98.31 247 ILE B N 1
ATOM 4303 C CA . ILE B 1 247 ? 2.26 23.734 22.109 1 98.31 247 ILE B CA 1
ATOM 4304 C C . ILE B 1 247 ? 2.031 22.625 23.125 1 98.31 247 ILE B C 1
ATOM 4306 O O . ILE B 1 247 ? 2.641 22.625 24.203 1 98.31 247 ILE B O 1
ATOM 4310 N N . LEU B 1 248 ? 1.162 21.781 22.766 1 98.38 248 LEU B N 1
ATOM 4311 C CA . LEU B 1 248 ? 0.829 20.641 23.609 1 98.38 248 LEU B CA 1
ATOM 4312 C C . LEU B 1 248 ? 1.413 19.359 23.031 1 98.38 248 LEU B C 1
ATOM 4314 O O . LEU B 1 248 ? 1.97 19.359 21.922 1 98.38 248 LEU B O 1
ATOM 4318 N N . GLN B 1 249 ? 1.274 18.266 23.766 1 98.5 249 GLN B N 1
ATOM 4319 C CA . GLN B 1 249 ? 1.531 16.906 23.281 1 98.5 249 GLN B CA 1
ATOM 4320 C C . GLN B 1 249 ? 0.384 15.977 23.656 1 98.5 249 GLN B C 1
ATOM 4322 O O . GLN B 1 249 ? -0.134 16.016 24.766 1 98.5 249 GLN B O 1
ATOM 4327 N N . ASP B 1 250 ? -0.006 15.25 22.719 1 98.44 250 ASP B N 1
ATOM 4328 C CA . ASP B 1 250 ? -1.028 14.25 23.031 1 98.44 250 ASP B CA 1
ATOM 4329 C C . ASP B 1 250 ? -0.417 13.031 23.719 1 98.44 250 ASP B C 1
ATOM 4331 O O . ASP B 1 250 ? 0.789 12.992 23.969 1 98.44 250 ASP B O 1
ATOM 4335 N N . PRO B 1 251 ? -1.131 12.039 24.078 1 98.12 251 PRO B N 1
ATOM 4336 C CA . PRO B 1 251 ? -0.632 10.906 24.859 1 98.12 251 PRO B CA 1
ATOM 4337 C C . PRO B 1 251 ? 0.516 10.172 24.172 1 98.12 251 PRO B C 1
ATOM 4339 O O . PRO B 1 251 ? 1.292 9.477 24.828 1 98.12 251 PRO B O 1
ATOM 4342 N N . ASP B 1 252 ? 0.635 10.227 22.828 1 98.44 252 ASP B N 1
ATOM 4343 C CA . ASP B 1 252 ? 1.706 9.547 22.109 1 98.44 252 ASP B CA 1
ATOM 4344 C C . ASP B 1 252 ? 2.832 10.523 21.766 1 98.44 252 ASP B C 1
ATOM 4346 O O . ASP B 1 252 ? 3.768 10.164 21.047 1 98.44 252 ASP B O 1
ATOM 4350 N N . GLY B 1 253 ? 2.66 11.758 22.188 1 98 253 GLY B N 1
ATOM 4351 C CA . GLY B 1 253 ? 3.732 12.727 22 1 98 253 GLY B CA 1
ATOM 4352 C C . GLY B 1 253 ? 3.586 13.539 20.734 1 98 253 GLY B C 1
ATOM 4353 O O . GLY B 1 253 ? 4.473 14.328 20.391 1 98 253 GLY B O 1
ATOM 4354 N N . HIS B 1 254 ? 2.543 13.336 19.969 1 98.44 254 HIS B N 1
ATOM 4355 C CA . HIS B 1 254 ? 2.309 14.219 18.828 1 98.44 254 HIS B CA 1
ATOM 4356 C C . HIS B 1 254 ? 2.225 15.672 19.281 1 98.44 254 HIS B C 1
ATOM 4358 O O . HIS B 1 254 ? 1.541 15.992 20.25 1 98.44 254 HIS B O 1
ATOM 4364 N N . GLU B 1 255 ? 2.887 16.562 18.531 1 98.25 255 GLU B N 1
ATOM 4365 C CA . GLU B 1 255 ? 2.883 17.984 18.891 1 98.25 255 GLU B CA 1
ATOM 4366 C C . GLU B 1 255 ? 1.688 18.703 18.266 1 98.25 255 GLU B C 1
ATOM 4368 O O . GLU B 1 255 ? 1.357 18.484 17.109 1 98.25 255 GLU B O 1
ATOM 4373 N N . ILE B 1 256 ? 1.091 19.5 19.078 1 98.5 256 ILE B N 1
ATOM 4374 C CA . ILE B 1 256 ? -0.102 20.25 18.703 1 98.5 256 ILE B CA 1
ATOM 4375 C C . ILE B 1 256 ? 0.088 21.719 19.047 1 98.5 256 ILE B C 1
ATOM 4377 O O . ILE B 1 256 ? 0.226 22.078 20.219 1 98.5 256 ILE B O 1
ATOM 4381 N N . CYS B 1 257 ? -0.003 22.516 18.078 1 98.62 257 CYS B N 1
ATOM 4382 C CA . CYS B 1 257 ? 0.134 23.953 18.297 1 98.62 257 CYS B CA 1
ATOM 4383 C C . CYS B 1 257 ? -1.222 24.641 18.234 1 98.62 257 CYS B C 1
ATOM 4385 O O . CYS B 1 257 ? -1.973 24.453 17.266 1 98.62 257 CYS B O 1
ATOM 4387 N N . PHE B 1 258 ? -1.544 25.359 19.219 1 98.56 258 PHE B N 1
ATOM 4388 C CA . PHE B 1 258 ? -2.654 26.297 19.156 1 98.56 258 PHE B CA 1
ATOM 4389 C C . PHE B 1 258 ? -2.145 27.734 19.078 1 98.56 258 PHE B C 1
ATOM 4391 O O . PHE B 1 258 ? -1.33 28.156 19.906 1 98.56 258 PHE B O 1
ATOM 4398 N N . VAL B 1 259 ? -2.615 28.453 18.141 1 98.56 259 VAL B N 1
ATOM 4399 C CA . VAL B 1 259 ? -2.189 29.844 17.922 1 98.56 259 VAL B CA 1
ATOM 4400 C C . VAL B 1 259 ? -3.395 30.766 18 1 98.56 259 VAL B C 1
ATOM 4402 O O . VAL B 1 259 ? -4.516 30.375 17.672 1 98.56 259 VAL B O 1
ATOM 4405 N N . GLY B 1 260 ? -3.146 31.969 18.453 1 98.5 260 GLY B N 1
ATOM 4406 C CA . GLY B 1 260 ? -4.207 32.969 18.438 1 98.5 260 GLY B CA 1
ATOM 4407 C C . GLY B 1 260 ? -4.719 33.281 17.031 1 98.5 260 GLY B C 1
ATOM 4408 O O . GLY B 1 260 ? -3.941 33.656 16.156 1 98.5 260 GLY B O 1
ATOM 4409 N N . ASP B 1 261 ? -5.977 33.219 16.844 1 98 261 ASP B N 1
ATOM 4410 C CA . ASP B 1 261 ? -6.586 33.25 15.516 1 98 261 ASP B CA 1
ATOM 4411 C C . ASP B 1 261 ? -6.398 34.594 14.859 1 98 261 ASP B C 1
ATOM 4413 O O . ASP B 1 261 ? -5.98 34.688 13.695 1 98 261 ASP B O 1
ATOM 4417 N N . ALA B 1 262 ? -6.719 35.688 15.555 1 96.81 262 ALA B N 1
ATOM 4418 C CA . ALA B 1 262 ? -6.688 37.031 14.977 1 96.81 262 ALA B CA 1
ATOM 4419 C C . ALA B 1 262 ? -5.289 37.375 14.469 1 96.81 262 ALA B C 1
ATOM 4421 O O . ALA B 1 262 ? -5.129 37.781 13.32 1 96.81 262 ALA B O 1
ATOM 4422 N N . GLY B 1 263 ? -4.32 37.156 15.305 1 96.88 263 GLY B N 1
ATOM 4423 C CA . GLY B 1 263 ? -2.945 37.438 14.906 1 96.88 263 GLY B CA 1
ATOM 4424 C C . GLY B 1 263 ? -2.482 36.562 13.758 1 96.88 263 GLY B C 1
ATOM 4425 O O . GLY B 1 263 ? -1.763 37.031 12.867 1 96.88 263 GLY B O 1
ATOM 4426 N N . PHE B 1 264 ? -2.885 35.375 13.773 1 97.81 264 PHE B N 1
ATOM 4427 C CA . PHE B 1 264 ? -2.439 34.438 12.734 1 97.81 264 PHE B CA 1
ATOM 4428 C C . PHE B 1 264 ? -3.068 34.812 11.398 1 97.81 264 PHE B C 1
ATOM 4430 O O . PHE B 1 264 ? -2.434 34.656 10.352 1 97.81 264 PHE B O 1
ATOM 4437 N N . ARG B 1 265 ? -4.324 35.219 11.344 1 97.38 265 ARG B N 1
ATOM 4438 C CA . ARG B 1 265 ? -4.961 35.625 10.102 1 97.38 265 ARG B CA 1
ATOM 4439 C C . ARG B 1 265 ? -4.191 36.781 9.461 1 97.38 265 ARG B C 1
ATOM 4441 O O . ARG B 1 265 ? -4.098 36.844 8.234 1 97.38 265 ARG B O 1
ATOM 4448 N N . GLU B 1 266 ? -3.691 37.625 10.328 1 97 266 GLU B N 1
ATOM 4449 C CA . GLU B 1 266 ? -2.879 38.719 9.812 1 97 266 GLU B CA 1
ATOM 4450 C C . GLU B 1 266 ? -1.526 38.219 9.32 1 97 266 GLU B C 1
ATOM 4452 O O . GLU B 1 266 ? -1.07 38.625 8.242 1 97 266 GLU B O 1
ATOM 4457 N N . LEU B 1 267 ? -0.938 37.375 10.039 1 96.75 267 LEU B N 1
ATOM 4458 C CA . LEU B 1 267 ? 0.387 36.844 9.727 1 96.75 267 LEU B CA 1
ATOM 4459 C C . LEU B 1 267 ? 0.354 36.031 8.445 1 96.75 267 LEU B C 1
ATOM 4461 O O . LEU B 1 267 ? 1.305 36.062 7.66 1 96.75 267 LEU B O 1
ATOM 4465 N N . SER B 1 268 ? -0.716 35.281 8.172 1 97.12 268 SER B N 1
ATOM 4466 C CA . SER B 1 268 ? -0.72 34.219 7.176 1 97.12 268 SER B CA 1
ATOM 4467 C C . SER B 1 268 ? -1.307 34.688 5.852 1 97.12 268 SER B C 1
ATOM 4469 O O . SER B 1 268 ? -1.652 33.875 4.988 1 97.12 268 SER B O 1
ATOM 4471 N N . VAL B 1 269 ? -1.5 36 5.766 1 96.38 269 VAL B N 1
ATOM 4472 C CA . VAL B 1 269 ? -1.967 36.531 4.492 1 96.38 269 VAL B CA 1
ATOM 4473 C C . VAL B 1 269 ? -1.043 36.094 3.365 1 96.38 269 VAL B C 1
ATOM 4475 O O . VAL B 1 269 ? 0.182 36.125 3.506 1 96.38 269 VAL B O 1
ATOM 4478 N N . TRP B 1 270 ? -1.669 35.625 2.295 1 96 270 TRP B N 1
ATOM 4479 C CA . TRP B 1 270 ? -0.917 35.125 1.144 1 96 270 TRP B CA 1
ATOM 4480 C C . TRP B 1 270 ? 0.037 36.188 0.623 1 96 270 TRP B C 1
ATOM 4482 O O . TRP B 1 270 ? -0.354 37.344 0.444 1 96 270 TRP B O 1
ATOM 4492 N N . ASP B 1 271 ? 1.278 35.844 0.446 1 96.19 271 ASP B N 1
ATOM 4493 C CA . ASP B 1 271 ? 2.297 36.688 -0.154 1 96.19 271 ASP B CA 1
ATOM 4494 C C . ASP B 1 271 ? 2.477 36.375 -1.637 1 96.19 271 ASP B C 1
ATOM 4496 O O . ASP B 1 271 ? 3.062 35.344 -1.991 1 96.19 271 ASP B O 1
ATOM 4500 N N . PRO B 1 272 ? 2.076 37.188 -2.525 1 95.62 272 PRO B N 1
ATOM 4501 C CA . PRO B 1 272 ? 2.213 36.938 -3.959 1 95.62 272 PRO B CA 1
ATOM 4502 C C . PRO B 1 272 ? 3.668 36.75 -4.391 1 95.62 272 PRO B C 1
ATOM 4504 O O . PRO B 1 272 ? 3.936 36.25 -5.477 1 95.62 272 PRO B O 1
ATOM 4507 N N . SER B 1 273 ? 4.594 37.188 -3.551 1 96.31 273 SER B N 1
ATOM 4508 C CA . SER B 1 273 ? 6.008 37.094 -3.891 1 96.31 273 SER B CA 1
ATOM 4509 C C . SER B 1 273 ? 6.605 35.781 -3.373 1 96.31 273 SER B C 1
ATOM 4511 O O . SER B 1 273 ? 7.793 35.531 -3.559 1 96.31 273 SER B O 1
ATOM 4513 N N . ALA B 1 274 ? 5.809 35.031 -2.811 1 97.12 274 ALA B N 1
ATOM 4514 C CA . ALA B 1 274 ? 6.301 33.844 -2.143 1 97.12 274 ALA B CA 1
ATOM 4515 C C . ALA B 1 274 ? 7.082 32.938 -3.111 1 97.12 274 ALA B C 1
ATOM 4517 O O . ALA B 1 274 ? 8.18 32.5 -2.793 1 97.12 274 ALA B O 1
ATOM 4518 N N . SER B 1 275 ? 6.543 32.688 -4.312 1 96.56 275 SER B N 1
ATOM 4519 C CA . SER B 1 275 ? 7.203 31.828 -5.297 1 96.56 275 SER B CA 1
ATOM 4520 C C . SER B 1 275 ? 8.562 32.375 -5.691 1 96.56 275 SER B C 1
ATOM 4522 O O . SER B 1 275 ? 9.547 31.641 -5.789 1 96.56 275 SER B O 1
ATOM 4524 N N . ARG B 1 276 ? 8.586 33.625 -5.914 1 96.88 276 ARG B N 1
ATOM 4525 C CA . ARG B 1 276 ? 9.836 34.281 -6.289 1 96.88 276 ARG B CA 1
ATOM 4526 C C . ARG B 1 276 ? 10.852 34.219 -5.156 1 96.88 276 ARG B C 1
ATOM 4528 O O . ARG B 1 276 ? 12.023 33.906 -5.387 1 96.88 276 ARG B O 1
ATOM 4535 N N . LEU B 1 277 ? 10.422 34.562 -3.902 1 96.38 277 LEU B N 1
ATOM 4536 C CA . LEU B 1 277 ? 11.312 34.531 -2.744 1 96.38 277 LEU B CA 1
ATOM 4537 C C . LEU B 1 277 ? 11.875 33.125 -2.523 1 96.38 277 LEU B C 1
ATOM 4539 O O . LEU B 1 277 ? 13.062 32.969 -2.223 1 96.38 277 LEU B O 1
ATOM 4543 N N . LEU B 1 278 ? 11.031 32.188 -2.701 1 96.88 278 LEU B N 1
ATOM 4544 C CA . LEU B 1 278 ? 11.461 30.797 -2.555 1 96.88 278 LEU B CA 1
ATOM 4545 C C . LEU B 1 278 ? 12.477 30.422 -3.631 1 96.88 278 LEU B C 1
ATOM 4547 O O . LEU B 1 278 ? 13.508 29.828 -3.332 1 96.88 278 LEU B O 1
ATOM 4551 N N . ALA B 1 279 ? 12.195 30.75 -4.906 1 95.56 279 ALA B N 1
ATOM 4552 C CA . ALA B 1 279 ? 13.109 30.469 -6.008 1 95.56 279 ALA B CA 1
ATOM 4553 C C . ALA B 1 279 ? 14.477 31.094 -5.758 1 95.56 279 ALA B C 1
ATOM 4555 O O . ALA B 1 279 ? 15.508 30.453 -6.008 1 95.56 279 ALA B O 1
ATOM 4556 N N . GLU B 1 280 ? 14.492 32.25 -5.246 1 96.12 280 GLU B N 1
ATOM 4557 C CA . GLU B 1 280 ? 15.742 32.938 -4.938 1 96.12 280 GLU B CA 1
ATOM 4558 C C . GLU B 1 280 ? 16.516 32.219 -3.832 1 96.12 280 GLU B C 1
ATOM 4560 O O . GLU B 1 280 ? 17.734 32.062 -3.912 1 96.12 280 GLU B O 1
ATOM 4565 N N . ALA B 1 281 ? 15.766 31.859 -2.857 1 95.44 281 ALA B N 1
ATOM 4566 C CA . ALA B 1 281 ? 16.391 31.125 -1.756 1 95.44 281 ALA B CA 1
ATOM 4567 C C . ALA B 1 281 ? 16.984 29.812 -2.236 1 95.44 281 ALA B C 1
ATOM 4569 O O . ALA B 1 281 ? 18.078 29.406 -1.795 1 95.44 281 ALA B O 1
ATOM 4570 N N . LEU B 1 282 ? 16.312 29.109 -3.131 1 93.5 282 LEU B N 1
ATOM 4571 C CA . LEU B 1 282 ? 16.781 27.859 -3.686 1 93.5 282 LEU B CA 1
ATOM 4572 C C . LEU B 1 282 ? 18.062 28.062 -4.488 1 93.5 282 LEU B C 1
ATOM 4574 O O . LEU B 1 282 ? 19 27.25 -4.398 1 93.5 282 LEU B O 1
ATOM 4578 N N . GLU B 1 283 ? 18.078 29.062 -5.246 1 92.69 283 GLU B N 1
ATOM 4579 C CA . GLU B 1 283 ? 19.25 29.375 -6.062 1 92.69 283 GLU B CA 1
ATOM 4580 C C . GLU B 1 283 ? 20.469 29.672 -5.191 1 92.69 283 GLU B C 1
ATOM 4582 O O . GLU B 1 283 ? 21.594 29.297 -5.543 1 92.69 283 GLU B O 1
ATOM 4587 N N . LYS B 1 284 ? 20.281 30.234 -4.059 1 92.31 284 LYS B N 1
ATOM 4588 C CA . LYS B 1 284 ? 21.375 30.656 -3.178 1 92.31 284 LYS B CA 1
ATOM 4589 C C . LYS B 1 284 ? 21.828 29.516 -2.291 1 92.31 284 LYS B C 1
ATOM 4591 O O . LYS B 1 284 ? 22.891 29.578 -1.675 1 92.31 284 LYS B O 1
ATOM 4596 N N . ASP B 1 285 ? 20.984 28.562 -2.203 1 90.19 285 ASP B N 1
ATOM 4597 C CA . ASP B 1 285 ? 21.297 27.453 -1.31 1 90.19 285 ASP B CA 1
ATOM 4598 C C . ASP B 1 285 ? 22.406 26.578 -1.88 1 90.19 285 ASP B C 1
ATOM 4600 O O . ASP B 1 285 ? 22.219 25.922 -2.906 1 90.19 285 ASP B O 1
ATOM 4604 N N . ARG B 1 286 ? 23.516 26.438 -1.285 1 84.56 286 ARG B N 1
ATOM 4605 C CA . ARG B 1 286 ? 24.672 25.672 -1.735 1 84.56 286 ARG B CA 1
ATOM 4606 C C . ARG B 1 286 ? 24.875 24.422 -0.882 1 84.56 286 ARG B C 1
ATOM 4608 O O . ARG B 1 286 ? 25.984 23.875 -0.811 1 84.56 286 ARG B O 1
ATOM 4615 N N . SER B 1 287 ? 23.812 24.094 -0.264 1 85.06 287 SER B N 1
ATOM 4616 C CA . SER B 1 287 ? 23.906 22.984 0.687 1 85.06 287 SER B CA 1
ATOM 4617 C C . SER B 1 287 ? 24.281 21.688 -0.016 1 85.06 287 SER B C 1
ATOM 4619 O O . SER B 1 287 ? 25.078 20.891 0.5 1 85.06 287 SER B O 1
ATOM 4621 N N . ALA B 1 288 ? 23.703 21.391 -1.2 1 79.75 288 ALA B N 1
ATOM 4622 C CA . ALA B 1 288 ? 24 20.172 -1.929 1 79.75 288 ALA B CA 1
ATOM 4623 C C . ALA B 1 288 ? 25.484 20.047 -2.227 1 79.75 288 ALA B C 1
ATOM 4625 O O . ALA B 1 288 ? 26.078 18.984 -2.053 1 79.75 288 ALA B O 1
ATOM 4626 N N . GLU B 1 289 ? 25.984 21.141 -2.666 1 81.62 289 GLU B N 1
ATOM 4627 C CA . GLU B 1 289 ? 27.422 21.172 -2.939 1 81.62 289 GLU B CA 1
ATOM 4628 C C . GLU B 1 289 ? 28.234 20.969 -1.662 1 81.62 289 GLU B C 1
ATOM 4630 O O . GLU B 1 289 ? 29.25 20.266 -1.664 1 81.62 289 GLU B O 1
ATOM 4635 N N . TRP B 1 290 ? 27.766 21.578 -0.685 1 81.38 290 TRP B N 1
ATOM 4636 C CA . TRP B 1 290 ? 28.453 21.484 0.599 1 81.38 290 TRP B CA 1
ATOM 4637 C C . TRP B 1 290 ? 28.453 20.047 1.111 1 81.38 290 TRP B C 1
ATOM 4639 O O . TRP B 1 290 ? 29.484 19.531 1.553 1 81.38 290 TRP B O 1
ATOM 4649 N N . PHE B 1 291 ? 27.344 19.391 1.095 1 79.88 291 PHE B N 1
ATOM 4650 C CA . PHE B 1 291 ? 27.234 18 1.543 1 79.88 291 PHE B CA 1
ATOM 4651 C C . PHE B 1 291 ? 28.125 17.094 0.706 1 79.88 291 PHE B C 1
ATOM 4653 O O . PHE B 1 291 ? 28.75 16.172 1.234 1 79.88 291 PHE B O 1
ATOM 4660 N N . LYS B 1 292 ? 28.109 17.312 -0.623 1 78.56 292 LYS B N 1
ATOM 4661 C CA . LYS B 1 292 ? 28.938 16.516 -1.516 1 78.56 292 LYS B CA 1
ATOM 4662 C C . LYS B 1 292 ? 30.422 16.672 -1.162 1 78.56 292 LYS B C 1
ATOM 4664 O O . LYS B 1 292 ? 31.156 15.68 -1.114 1 78.56 292 LYS B O 1
ATOM 4669 N N . GLN B 1 293 ? 30.859 17.859 -0.882 1 79.75 293 GLN B N 1
ATOM 4670 C CA . GLN B 1 293 ? 32.25 18.141 -0.518 1 79.75 293 GLN B CA 1
ATOM 4671 C C . GLN B 1 293 ? 32.594 17.5 0.822 1 79.75 293 GLN B C 1
ATOM 4673 O O . GLN B 1 293 ? 33.688 16.969 0.989 1 79.75 293 GLN B O 1
ATOM 4678 N N . ARG B 1 294 ? 31.703 17.531 1.65 1 77.38 294 ARG B N 1
ATOM 4679 C CA . ARG B 1 294 ? 31.938 16.922 2.959 1 77.38 294 ARG B CA 1
ATOM 4680 C C . ARG B 1 294 ? 32.062 15.406 2.844 1 77.38 294 ARG B C 1
ATOM 4682 O O . ARG B 1 294 ? 32.938 14.805 3.494 1 77.38 294 ARG B O 1
ATOM 4689 N N . GLU B 1 295 ? 31.156 14.852 2.072 1 78.38 295 GLU B N 1
ATOM 4690 C CA . GLU B 1 295 ? 31.219 13.406 1.857 1 78.38 295 GLU B CA 1
ATOM 4691 C C . GLU B 1 295 ? 32.531 13 1.217 1 78.38 295 GLU B C 1
ATOM 4693 O O . GLU B 1 295 ? 33.125 11.984 1.585 1 78.38 295 GLU B O 1
ATOM 4698 N N . GLU B 1 296 ? 32.938 13.844 0.297 1 79.94 296 GLU B N 1
ATOM 4699 C CA . GLU B 1 296 ? 34.219 13.578 -0.364 1 79.94 296 GLU B CA 1
ATOM 4700 C C . GLU B 1 296 ? 35.375 13.719 0.611 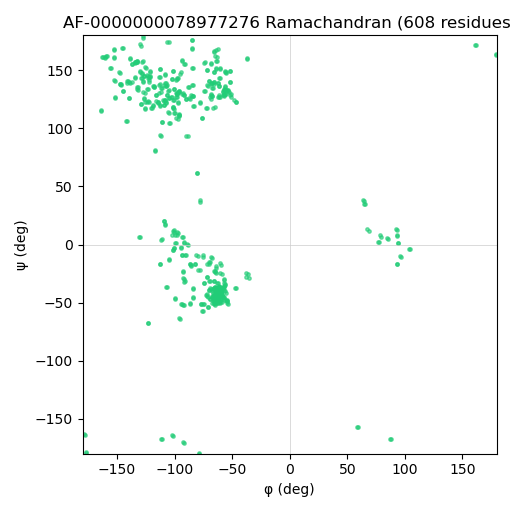1 79.94 296 GLU B C 1
ATOM 4702 O O . GLU B 1 296 ? 36.312 12.922 0.587 1 79.94 296 GLU B O 1
ATOM 4707 N N . ARG B 1 297 ? 35.312 14.648 1.372 1 77.75 297 ARG B N 1
ATOM 4708 C CA . ARG B 1 297 ? 36.344 14.859 2.369 1 77.75 297 ARG B CA 1
ATOM 4709 C C . ARG B 1 297 ? 36.375 13.719 3.381 1 77.75 297 ARG B C 1
ATOM 4711 O O . ARG B 1 297 ? 37.469 13.234 3.742 1 77.75 297 ARG B O 1
ATOM 4718 N N . GLU B 1 298 ? 35.156 13.391 3.838 1 74.56 298 GLU B N 1
ATOM 4719 C CA . GLU B 1 298 ? 35.062 12.289 4.793 1 74.56 298 GLU B CA 1
ATOM 4720 C C . GLU B 1 298 ? 35.531 10.977 4.176 1 74.56 298 GLU B C 1
ATOM 4722 O O . GLU B 1 298 ? 36.188 10.172 4.844 1 74.56 298 GLU B O 1
ATOM 4727 N N . ALA B 1 299 ? 35.125 10.781 2.91 1 75.38 299 ALA B N 1
ATOM 4728 C CA . ALA B 1 299 ? 35.594 9.594 2.193 1 75.38 299 ALA B CA 1
ATOM 4729 C C . ALA B 1 299 ? 37.094 9.594 2.045 1 75.38 299 ALA B C 1
ATOM 4731 O O . ALA B 1 299 ? 37.75 8.547 2.191 1 75.38 299 ALA B O 1
ATOM 4732 N N . ARG B 1 300 ? 37.688 10.789 1.832 1 75.81 300 ARG B N 1
ATOM 4733 C CA . ARG B 1 300 ? 39.125 10.938 1.721 1 75.81 300 ARG B CA 1
ATOM 4734 C C . ARG B 1 300 ? 39.812 10.695 3.064 1 75.81 300 ARG B C 1
ATOM 4736 O O . ARG B 1 300 ? 40.875 10.07 3.129 1 75.81 300 ARG B O 1
ATOM 4743 N N . MET B 1 301 ? 39.156 11.141 4.043 1 77.88 301 MET B N 1
ATOM 4744 C CA . MET B 1 301 ? 39.719 10.945 5.383 1 77.88 301 MET B CA 1
ATOM 4745 C C . MET B 1 301 ? 39.625 9.477 5.801 1 77.88 301 MET B C 1
ATOM 4747 O O . MET B 1 301 ? 40.562 8.938 6.398 1 77.88 301 MET B O 1
ATOM 4751 N N . ARG B 1 302 ? 38.469 8.844 5.559 1 69.31 302 ARG B N 1
ATOM 4752 C CA . ARG B 1 302 ? 38.312 7.426 5.848 1 69.31 302 ARG B CA 1
ATOM 4753 C C . ARG B 1 302 ? 39.312 6.59 5.07 1 69.31 302 ARG B C 1
ATOM 4755 O O . ARG B 1 302 ? 39.875 5.633 5.602 1 69.31 302 ARG B O 1
ATOM 4762 N N . ALA B 1 303 ? 39.5 6.977 3.787 1 72.44 303 ALA B N 1
ATOM 4763 C CA . ALA B 1 303 ? 40.469 6.277 2.938 1 72.44 303 ALA B CA 1
ATOM 4764 C C . ALA B 1 303 ? 41.906 6.438 3.467 1 72.44 303 ALA B C 1
ATOM 4766 O O . ALA B 1 303 ? 42.75 5.562 3.275 1 72.44 303 ALA B O 1
ATOM 4767 N N . LYS B 1 304 ? 42 7.488 4.285 1 75.06 304 LYS B N 1
ATOM 4768 C CA . LYS B 1 304 ? 43.312 7.773 4.852 1 75.06 304 LYS B CA 1
ATOM 4769 C C . LYS B 1 304 ? 43.438 7.215 6.266 1 75.06 304 LYS B C 1
ATOM 4771 O O . LYS B 1 304 ? 44.5 7.262 6.871 1 75.06 304 LYS B O 1
ATOM 4776 N N . GLY B 1 305 ? 42.438 6.473 6.586 1 64.19 305 GLY B N 1
ATOM 4777 C CA . GLY B 1 305 ? 42.5 5.859 7.902 1 64.19 305 GLY B CA 1
ATOM 4778 C C . GLY B 1 305 ? 42.375 6.863 9.031 1 64.19 305 GLY B C 1
ATOM 4779 O O . GLY B 1 305 ? 42.875 6.633 10.133 1 64.19 305 GLY B O 1
ATOM 4780 N N . VAL B 1 306 ? 42 8.156 8.82 1 50.75 306 VAL B N 1
ATOM 4781 C CA . VAL B 1 306 ? 41.812 9.133 9.891 1 50.75 306 VAL B CA 1
ATOM 4782 C C . VAL B 1 306 ? 40.344 9.258 10.234 1 50.75 306 VAL B C 1
ATOM 4784 O O . VAL B 1 306 ? 39.469 9.117 9.359 1 50.75 306 VAL B O 1
#

Organism: NCBI:txid3068

InterPro domains:
  IPR029068 Glyoxalase/Bleomycin resistance protein/Dihydroxybiphenyl dioxygenase [G3DSA:3.10.180.10] (4-124)
  IPR029068 Glyoxalase/Bleomycin resistance protein/Dihydroxybiphenyl dioxygenase [G3DSA:3.10.180.10] (140-281)
  IPR029068 Glyoxalase/Bleomycin resistance protein/Dihydroxybiphenyl dioxygenase [SSF54593] (10-191)
  IPR029068 Glyoxalase/Bleomycin resistance protein/Dihydroxybiphenyl dioxygenase [SSF54593] (145-270)
  IPR037523 Vicinal oxygen chelate (VOC), core domain [PS51819] (7-122)
  IPR037523 Vicinal oxygen chelate (VOC), core domain [PS51819] (140-261)
  IPR043193 Glyoxalase domain-containing protein 4 [PTHR46466] (7-299)
  IPR043194 Glyoxalase domain-containing protein 4, C-terminal [PF21701] (150-267)
  IPR043194 Glyoxalase domain-containing protein 4, C-terminal [cd16357] (143-258)

Solvent-accessible surface area (backbone atoms only — not comparable to full-atom values): 32411 Å² total; per-residue (Å²): 129,34,73,70,68,37,41,68,36,32,42,37,42,65,43,38,57,60,68,62,37,51,47,42,41,37,69,42,59,60,31,42,59,32,35,56,49,80,37,76,55,47,51,96,79,38,77,69,43,99,49,65,49,40,30,36,41,34,34,34,26,88,58,56,51,90,71,13,49,31,37,33,42,25,34,46,66,92,45,71,70,59,44,75,43,63,30,71,62,32,36,35,31,27,28,46,68,40,36,72,58,51,81,68,65,57,46,78,49,64,46,85,80,59,54,38,34,36,31,24,63,36,68,54,74,70,52,60,86,78,52,87,63,82,82,60,75,66,41,37,45,44,33,41,34,34,45,34,68,48,57,67,63,42,41,46,47,46,33,67,49,41,56,28,47,74,46,66,88,46,91,62,33,35,41,30,32,62,48,88,75,50,51,25,42,33,41,34,41,42,62,87,88,49,78,79,36,41,61,70,36,51,52,36,40,33,31,27,22,54,53,86,47,47,63,56,48,54,53,50,39,49,74,72,69,48,51,71,72,38,68,77,43,79,44,81,46,92,96,47,49,57,31,42,34,33,28,32,33,49,90,83,59,53,35,36,35,40,30,19,35,71,35,40,59,63,46,53,53,70,36,91,54,15,55,58,54,42,53,53,52,56,72,67,54,56,57,69,61,49,52,52,51,46,50,50,47,50,51,52,33,49,75,64,72,97,128,35,74,69,66,37,41,69,35,32,43,36,43,65,42,37,58,59,69,60,37,50,48,42,42,39,70,42,60,60,31,43,59,32,35,56,50,80,37,75,54,50,51,95,80,39,76,69,44,99,49,64,49,40,30,35,42,34,35,35,25,86,58,56,51,90,71,15,50,31,36,34,43,25,35,46,66,91,43,71,70,58,45,74,42,63,30,71,62,31,35,34,32,27,29,45,67,40,36,71,57,51,80,68,64,57,47,78,50,64,45,83,81,60,55,39,34,38,31,23,63,36,69,53,75,70,52,62,88,76,50,86,64,82,82,60,74,67,43,37,46,44,33,41,34,33,46,34,68,48,57,66,63,43,40,45,47,47,32,66,49,41,53,27,46,74,46,68,87,45,93,61,34,37,41,32,32,65,47,88,74,51,52,24,42,33,42,34,41,44,62,88,86,48,78,80,36,42,61,70,36,53,52,36,41,34,32,28,21,54,50,87,48,48,63,56,48,54,51,50,39,50,73,72,70,47,51,70,71,36,68,78,42,79,45,80,43,93,97,48,48,58,32,41,35,33,28,31,33,50,91,81,59,54,35,36,35,41,30,18,34,72,35,40,60,62,45,54,53,69,36,92,54,14,55,58,55,43,52,51,51,57,72,67,53,56,56,70,60,50,52,52,50,48,50,50,48,50,51,51,32,52,77,65,72,94